Protein AF-A0A9E2FK64-F1 (afdb_monomer_lite)

Structure (mmCIF, N/CA/C/O backbone):
data_AF-A0A9E2FK64-F1
#
_entry.id   AF-A0A9E2FK64-F1
#
loop_
_atom_site.group_PDB
_atom_site.id
_atom_site.type_symbol
_atom_site.label_atom_id
_atom_site.label_alt_id
_atom_site.label_comp_id
_atom_site.label_asym_id
_atom_site.label_entity_id
_atom_site.label_seq_id
_atom_site.pdbx_PDB_ins_code
_atom_site.Cartn_x
_atom_site.Cartn_y
_atom_site.Cartn_z
_atom_site.occupancy
_atom_site.B_iso_or_equiv
_atom_site.auth_seq_id
_atom_site.auth_comp_id
_atom_site.auth_asym_id
_atom_site.auth_atom_id
_atom_site.pdbx_PDB_model_num
ATOM 1 N N . MET A 1 1 ? -8.984 -13.518 27.858 1.00 42.19 1 MET A N 1
ATOM 2 C CA . MET A 1 1 ? -8.495 -12.295 28.531 1.00 42.19 1 MET A CA 1
ATOM 3 C C . MET A 1 1 ? -9.080 -11.102 27.800 1.00 42.19 1 MET A C 1
ATOM 5 O O . MET A 1 1 ? -8.757 -10.905 26.637 1.00 42.19 1 MET A O 1
ATOM 9 N N . THR A 1 2 ? -9.990 -10.361 28.424 1.00 46.62 2 THR A N 1
ATOM 10 C CA . THR A 1 2 ? -10.513 -9.098 27.891 1.00 46.62 2 THR A CA 1
ATOM 11 C C . THR A 1 2 ? -9.374 -8.085 27.880 1.00 46.62 2 THR A C 1
ATOM 13 O O . THR A 1 2 ? -8.983 -7.561 28.919 1.00 46.62 2 THR A O 1
ATOM 16 N N . SER A 1 3 ? -8.778 -7.868 26.708 1.00 59.00 3 SER A N 1
ATOM 17 C CA . SER A 1 3 ? -7.801 -6.801 26.512 1.00 59.00 3 SER A CA 1
ATOM 18 C C . SER A 1 3 ? -8.506 -5.472 26.767 1.00 59.00 3 SER A C 1
ATOM 20 O O . SER A 1 3 ? -9.284 -5.022 25.930 1.00 59.00 3 SER A O 1
ATOM 22 N N . LEU A 1 4 ? -8.257 -4.859 27.926 1.00 73.25 4 LEU A N 1
ATOM 23 C CA . LEU A 1 4 ? -8.732 -3.512 28.224 1.00 73.25 4 LEU A CA 1
ATOM 24 C C . LEU A 1 4 ? -8.233 -2.575 27.117 1.00 73.25 4 LEU A C 1
ATOM 26 O O . LEU A 1 4 ? -7.028 -2.513 26.830 1.00 73.25 4 LEU A O 1
ATOM 30 N N . ALA A 1 5 ? -9.173 -1.899 26.457 1.00 80.88 5 ALA A N 1
ATOM 31 C CA . ALA A 1 5 ? -8.848 -0.875 25.481 1.00 80.88 5 ALA A CA 1
ATOM 32 C C . ALA A 1 5 ? -8.027 0.219 26.177 1.00 80.88 5 ALA A C 1
ATOM 34 O O . ALA A 1 5 ? -8.376 0.674 27.267 1.00 80.88 5 ALA A O 1
ATOM 35 N N . LEU A 1 6 ? -6.906 0.608 25.572 1.00 85.06 6 LEU A N 1
ATOM 36 C CA . LEU A 1 6 ? -6.054 1.671 26.093 1.00 85.06 6 LEU A CA 1
ATOM 37 C C . LEU A 1 6 ? -6.464 3.007 25.467 1.00 85.06 6 LEU A C 1
ATOM 39 O O . LEU A 1 6 ? -6.433 3.171 24.246 1.00 85.06 6 LEU A O 1
ATOM 43 N N . GLY A 1 7 ? -6.804 3.969 26.324 1.00 88.56 7 GLY A N 1
ATOM 44 C CA . GLY A 1 7 ? -7.160 5.335 25.938 1.00 88.56 7 GLY A CA 1
ATOM 45 C C . GLY A 1 7 ? -8.663 5.601 25.965 1.00 88.56 7 GLY A C 1
ATOM 46 O O . GLY A 1 7 ? -9.444 4.820 26.505 1.00 88.56 7 GLY A O 1
ATOM 47 N N . ARG A 1 8 ? -9.059 6.744 25.406 1.00 92.06 8 ARG A N 1
ATOM 48 C CA . ARG A 1 8 ? -10.462 7.149 25.247 1.00 92.06 8 ARG A CA 1
ATOM 49 C C . ARG A 1 8 ? -10.662 7.895 23.934 1.00 92.06 8 ARG A C 1
ATOM 51 O O . ARG A 1 8 ? -9.731 8.538 23.452 1.00 92.06 8 ARG A O 1
ATOM 58 N N . LEU A 1 9 ? -11.876 7.835 23.393 1.00 94.19 9 LEU A N 1
ATOM 59 C CA . LEU A 1 9 ? -12.301 8.689 22.285 1.00 94.19 9 LEU A CA 1
ATOM 60 C C . LEU A 1 9 ? -13.028 9.910 22.843 1.00 94.19 9 LEU A C 1
ATOM 62 O O . LEU A 1 9 ? -13.938 9.768 23.660 1.00 94.19 9 LEU A O 1
ATOM 66 N N . ILE A 1 10 ? -12.608 11.097 22.417 1.00 94.75 10 ILE A N 1
ATOM 67 C CA . ILE A 1 10 ? -13.241 12.370 22.763 1.00 94.75 10 ILE A CA 1
ATOM 68 C C . ILE A 1 10 ? -13.911 12.922 21.512 1.00 94.75 10 ILE A C 1
ATOM 70 O O . ILE A 1 10 ? -13.282 12.997 20.458 1.00 94.75 10 ILE A O 1
ATOM 74 N N . ASP A 1 11 ? -15.172 13.325 21.632 1.00 93.50 11 ASP A N 1
ATOM 75 C CA . ASP A 1 11 ? -15.865 14.035 20.560 1.00 93.50 11 ASP A CA 1
ATOM 76 C C . ASP A 1 11 ? -15.352 15.468 20.489 1.00 93.50 11 ASP A C 1
ATOM 78 O O . ASP A 1 11 ? -15.468 16.227 21.448 1.00 93.50 11 ASP A O 1
ATOM 82 N N . VAL A 1 12 ? -14.766 15.823 19.349 1.00 92.75 12 VAL A N 1
ATOM 83 C CA . VAL A 1 12 ? -14.211 17.159 19.106 1.00 92.75 12 VAL A CA 1
ATOM 84 C C . VAL A 1 12 ? -15.246 18.054 18.435 1.00 92.75 12 VAL A C 1
ATOM 86 O O . VAL A 1 12 ? -15.362 19.228 18.770 1.00 92.75 12 VAL A O 1
ATOM 89 N N . ALA A 1 13 ? -15.998 17.506 17.479 1.00 89.88 13 ALA A N 1
ATOM 90 C CA . ALA A 1 13 ? -17.034 18.228 16.751 1.00 89.88 13 ALA A CA 1
ATOM 91 C C . ALA A 1 13 ? -18.057 17.261 16.141 1.00 89.88 13 ALA A C 1
ATOM 93 O O . ALA A 1 13 ? -17.751 16.099 15.860 1.00 89.88 13 ALA A O 1
ATOM 94 N N . GLN A 1 14 ? -19.265 17.760 15.886 1.00 83.88 14 GLN A N 1
ATOM 95 C CA . GLN A 1 14 ? -20.295 17.071 15.112 1.00 83.88 14 GLN A CA 1
ATOM 96 C C . GLN A 1 14 ? -20.894 18.053 14.100 1.00 83.88 14 GLN A C 1
ATOM 98 O O . GLN A 1 14 ? -21.239 19.176 14.460 1.00 83.88 14 GLN A O 1
ATOM 103 N N . GLY A 1 15 ? -20.993 17.644 12.837 1.00 81.75 15 GLY A N 1
ATOM 104 C CA . GLY A 1 15 ? -21.522 18.472 11.750 1.00 81.75 15 GLY A CA 1
ATOM 105 C C . GLY A 1 15 ? -21.573 17.695 10.437 1.00 81.75 15 GLY A C 1
ATOM 106 O O . GLY A 1 15 ? -20.807 16.754 10.250 1.00 81.75 15 GLY A O 1
ATOM 107 N N . ASP A 1 16 ? -22.494 18.042 9.536 1.00 84.50 16 ASP A N 1
ATOM 108 C CA . ASP A 1 16 ? -22.621 17.423 8.203 1.00 84.50 16 ASP A CA 1
ATOM 109 C C . ASP A 1 16 ? -22.771 15.888 8.197 1.00 84.50 16 ASP A C 1
ATOM 111 O O . ASP A 1 16 ? -22.301 15.202 7.288 1.00 84.50 16 ASP A O 1
ATOM 115 N N . GLY A 1 17 ? -23.396 15.320 9.234 1.00 85.50 17 GLY A N 1
ATOM 116 C CA . GLY A 1 17 ? -23.516 13.864 9.381 1.00 85.50 17 GLY A CA 1
ATOM 117 C C . GLY A 1 17 ? -22.187 13.160 9.687 1.00 85.50 17 GLY A C 1
ATOM 118 O O . GLY A 1 17 ? -22.104 11.935 9.599 1.00 85.50 17 GLY A O 1
ATOM 119 N N . ARG A 1 18 ? -21.149 13.920 10.055 1.00 89.12 18 ARG A N 1
ATOM 120 C CA . ARG A 1 18 ? -19.840 13.424 10.475 1.00 89.12 18 ARG A CA 1
ATOM 121 C C . ARG A 1 18 ? -19.603 13.733 11.946 1.00 89.12 18 ARG A C 1
ATOM 123 O O . ARG A 1 18 ? -19.963 14.792 12.461 1.00 89.12 18 ARG A O 1
ATOM 130 N N . ARG A 1 19 ? -18.940 12.797 12.612 1.00 93.88 19 ARG A N 1
ATOM 131 C CA . ARG A 1 19 ? -18.469 12.925 13.988 1.00 93.88 19 ARG A CA 1
ATOM 132 C C . ARG A 1 19 ? -16.948 12.973 13.965 1.00 93.88 19 ARG A C 1
ATOM 134 O O . ARG A 1 19 ? -16.313 12.028 13.505 1.00 93.88 19 ARG A O 1
ATOM 141 N N . LEU A 1 20 ? -16.367 14.071 14.428 1.00 94.12 20 LEU A N 1
ATOM 142 C CA . LEU A 1 20 ? -14.925 14.196 14.596 1.00 94.12 20 LEU A CA 1
ATOM 143 C C . LEU A 1 20 ? -14.556 13.687 15.986 1.00 94.12 20 LEU A C 1
ATOM 145 O O . LEU A 1 20 ? -15.036 14.220 16.988 1.00 94.12 20 LEU A O 1
ATOM 149 N N . VAL A 1 21 ? -13.699 12.674 16.034 1.00 95.38 21 VAL A N 1
ATOM 150 C CA . VAL A 1 21 ? -13.214 12.085 17.279 1.00 95.38 21 VAL A CA 1
ATOM 151 C C . VAL A 1 21 ? -11.704 12.210 17.386 1.00 95.38 21 VAL A C 1
ATOM 153 O O . VAL A 1 21 ? -10.977 12.163 16.393 1.00 95.38 21 VAL A O 1
ATOM 156 N N . GLU A 1 22 ? -11.228 12.338 18.613 1.00 94.69 22 GLU A N 1
ATOM 157 C CA . GLU A 1 22 ? -9.815 12.346 18.953 1.00 94.69 22 GLU A CA 1
ATOM 158 C C . GLU A 1 22 ? -9.511 11.162 19.864 1.00 94.69 22 GLU A C 1
ATOM 160 O O . GLU A 1 22 ? -10.165 10.975 20.893 1.00 94.69 22 GLU A O 1
ATOM 165 N N . TRP A 1 23 ? -8.529 10.347 19.480 1.00 94.00 23 TRP A N 1
ATOM 166 C CA . TRP A 1 23 ? -8.019 9.305 20.361 1.00 94.00 23 TRP A CA 1
ATOM 167 C C . TRP A 1 23 ? -6.973 9.895 21.300 1.00 94.00 23 TRP A C 1
ATOM 169 O O . TRP A 1 23 ? -5.955 10.433 20.859 1.00 94.00 23 TRP A O 1
ATOM 179 N N . VAL A 1 24 ? -7.227 9.759 22.602 1.00 91.31 24 VAL A N 1
ATOM 180 C CA . VAL A 1 24 ? -6.330 10.223 23.659 1.00 91.31 24 VAL A CA 1
ATOM 181 C C . VAL A 1 24 ? -5.742 9.012 24.388 1.00 91.31 24 VAL A C 1
ATOM 183 O O . VAL A 1 24 ? -6.503 8.252 25.005 1.00 91.31 24 VAL A O 1
ATOM 186 N N . PRO A 1 25 ? -4.409 8.811 24.345 1.00 88.94 25 PRO A N 1
ATOM 187 C CA . PRO A 1 25 ? -3.751 7.739 25.075 1.00 88.94 25 PRO A CA 1
ATOM 188 C C . PRO A 1 25 ? -3.874 7.944 26.591 1.00 88.94 25 PRO A C 1
ATOM 190 O O . PRO A 1 25 ? -4.018 9.073 27.067 1.00 88.94 25 PRO A O 1
ATOM 193 N N . PRO A 1 26 ? -3.766 6.871 27.390 1.00 85.62 26 PRO A N 1
ATOM 194 C CA . PRO A 1 26 ? -3.648 7.012 28.834 1.00 85.62 26 PRO A CA 1
ATOM 195 C C . PRO A 1 26 ? -2.309 7.683 29.196 1.00 85.62 26 PRO A C 1
ATOM 197 O O . PRO A 1 26 ? -1.330 7.577 28.456 1.00 85.62 26 PRO A O 1
ATOM 200 N N . ALA A 1 27 ? -2.237 8.336 30.362 1.00 83.69 27 ALA A N 1
ATOM 201 C CA . ALA A 1 27 ? -1.052 9.087 30.803 1.00 83.69 27 ALA A CA 1
ATOM 202 C C . ALA A 1 27 ? 0.298 8.335 30.673 1.00 83.69 27 ALA A C 1
ATOM 204 O O . ALA A 1 27 ? 1.250 8.958 30.210 1.00 83.69 27 ALA A O 1
ATOM 205 N N . PRO A 1 28 ? 0.405 7.018 30.967 1.00 79.81 28 PRO A N 1
ATOM 206 C CA . PRO A 1 28 ? 1.660 6.270 30.816 1.00 79.81 28 PRO A CA 1
ATOM 207 C C . PRO A 1 28 ? 2.153 6.107 29.370 1.00 79.81 28 PRO A C 1
ATOM 209 O O . PRO A 1 28 ? 3.293 5.713 29.164 1.00 79.81 28 PRO A O 1
ATOM 212 N N . VAL A 1 29 ? 1.289 6.345 28.381 1.00 79.00 29 VAL A N 1
ATOM 213 C CA . VAL A 1 29 ? 1.582 6.228 26.941 1.00 79.00 29 VAL A CA 1
ATOM 214 C C . VAL A 1 29 ? 1.783 7.622 26.317 1.00 79.00 29 VAL A C 1
ATOM 216 O O . VAL A 1 29 ? 2.406 7.757 25.272 1.00 79.00 29 VAL A O 1
ATOM 219 N N . CYS A 1 30 ? 1.290 8.674 26.976 1.00 76.19 30 CYS A N 1
ATOM 220 C CA . CYS A 1 30 ? 1.211 10.046 26.469 1.00 76.19 30 CYS A CA 1
ATOM 221 C C . CYS A 1 30 ? 2.579 10.687 26.151 1.00 76.19 30 CYS A C 1
ATOM 223 O O . CYS A 1 30 ? 2.678 11.454 25.200 1.00 76.19 30 CYS A O 1
ATOM 225 N N . SER A 1 31 ? 3.640 10.352 26.899 1.00 74.12 31 SER A N 1
ATOM 226 C CA . SER A 1 31 ? 4.979 10.950 26.738 1.00 74.12 31 SER A CA 1
ATOM 227 C C . SER A 1 31 ? 5.654 10.661 25.398 1.00 74.12 31 SER A C 1
ATOM 229 O O . SER A 1 31 ? 6.562 11.391 25.009 1.00 74.12 31 SER A O 1
ATOM 231 N N . ASP A 1 32 ? 5.234 9.602 24.704 1.00 70.06 32 ASP A N 1
ATOM 232 C CA . ASP A 1 32 ? 5.930 9.068 23.531 1.00 70.06 32 ASP A CA 1
ATOM 233 C C . ASP A 1 32 ? 5.091 9.114 22.246 1.00 70.06 32 ASP A C 1
ATOM 235 O O . ASP A 1 32 ? 5.552 8.657 21.198 1.00 70.06 32 ASP A O 1
ATOM 239 N N . VAL A 1 33 ? 3.870 9.657 22.307 1.00 74.75 33 VAL A N 1
ATOM 240 C CA . VAL A 1 33 ? 2.965 9.739 21.155 1.00 74.75 33 VAL A CA 1
ATOM 241 C C . VAL A 1 33 ? 2.950 11.164 20.600 1.00 74.75 33 VAL A C 1
ATOM 243 O O . VAL A 1 33 ? 2.660 12.096 21.349 1.00 74.75 33 VAL A O 1
ATOM 246 N N . PRO A 1 34 ? 3.202 11.366 19.294 1.00 71.38 34 PRO A N 1
ATOM 247 C CA . PRO A 1 34 ? 2.911 12.639 18.650 1.00 71.38 34 PRO A CA 1
ATOM 248 C C . PRO A 1 34 ? 1.389 12.854 18.670 1.00 71.38 34 PRO A C 1
ATOM 250 O O . PRO A 1 34 ? 0.641 12.205 17.940 1.00 71.38 34 PRO A O 1
ATOM 253 N N . LEU A 1 35 ? 0.921 13.692 19.596 1.00 72.94 35 LEU A N 1
ATOM 254 C CA . LEU A 1 35 ? -0.497 13.971 19.816 1.00 72.94 35 LEU A CA 1
ATOM 255 C C . LEU A 1 35 ? -1.004 15.132 18.951 1.00 72.94 35 LEU A C 1
ATOM 257 O O . LEU A 1 35 ? -0.238 16.068 18.714 1.00 72.94 35 LEU A O 1
ATOM 261 N N . PRO A 1 36 ? -2.309 15.159 18.602 1.00 79.25 36 PRO A N 1
ATOM 262 C CA . PRO A 1 36 ? -3.321 14.101 18.761 1.00 79.25 36 PRO A CA 1
ATOM 263 C C . PRO A 1 36 ? -3.698 13.354 17.459 1.00 79.25 36 PRO A C 1
ATOM 265 O O . PRO A 1 36 ? -3.681 13.920 16.368 1.00 79.25 36 PRO A O 1
ATOM 268 N N . CYS A 1 37 ? -4.133 12.088 17.580 1.00 88.75 37 CYS A N 1
ATOM 269 C CA . CYS A 1 37 ? -4.692 11.305 16.464 1.00 88.75 37 CYS A CA 1
ATOM 270 C C . CYS A 1 37 ? -6.186 11.621 16.281 1.00 88.75 37 CYS A C 1
ATOM 272 O O . CYS A 1 37 ? -7.014 11.205 17.097 1.00 88.75 37 CYS A O 1
ATOM 274 N N . ARG A 1 38 ? -6.541 12.336 15.209 1.00 92.50 38 ARG A N 1
ATOM 275 C CA . ARG A 1 38 ? -7.927 12.732 14.906 1.00 92.50 38 ARG A CA 1
ATOM 276 C C . ARG A 1 38 ? -8.516 11.922 13.760 1.00 92.50 38 ARG A C 1
ATOM 278 O O . ARG A 1 38 ? -7.848 11.689 12.755 1.00 92.50 38 ARG A O 1
ATOM 285 N N . PHE A 1 39 ? -9.787 11.559 13.892 1.00 94.25 39 PHE A N 1
ATOM 286 C CA . PHE A 1 39 ? -10.520 10.748 12.925 1.00 94.25 39 PHE A CA 1
ATOM 287 C C . PHE A 1 39 ? -11.904 11.331 12.664 1.00 94.25 39 PHE A C 1
ATOM 289 O O . PHE A 1 39 ? -12.613 11.729 13.586 1.00 94.25 39 PHE A O 1
ATOM 296 N N . SER A 1 40 ? -12.314 11.334 11.403 1.00 93.88 40 SER A N 1
ATOM 297 C CA . SER A 1 40 ? -13.694 11.557 11.002 1.00 93.88 40 SER A CA 1
ATOM 298 C C . SER A 1 40 ? -14.419 10.215 10.930 1.00 93.88 40 SER A C 1
ATOM 300 O O . SER A 1 40 ? -13.958 9.291 10.263 1.00 93.88 40 SER A O 1
ATOM 302 N N . ILE A 1 41 ? -15.555 10.111 11.613 1.00 94.94 41 ILE A N 1
ATOM 303 C CA . ILE A 1 41 ? -16.500 9.007 11.473 1.00 94.94 41 ILE A CA 1
ATOM 304 C C . ILE A 1 41 ? -17.686 9.534 10.665 1.00 94.94 41 ILE A C 1
ATOM 306 O O . ILE A 1 41 ? -18.477 10.338 11.165 1.00 94.94 41 ILE A O 1
ATOM 310 N N . GLY A 1 42 ? -17.777 9.114 9.406 1.00 92.75 42 GLY A N 1
ATOM 311 C CA . GLY A 1 42 ? -18.879 9.435 8.496 1.00 92.75 42 GLY A CA 1
ATOM 312 C C . GLY A 1 42 ? -19.711 8.199 8.167 1.00 92.75 42 GLY A C 1
ATOM 313 O O . GLY A 1 42 ? -19.423 7.115 8.668 1.00 92.75 42 GLY A O 1
ATOM 314 N N . LYS A 1 43 ? -20.722 8.353 7.310 1.00 92.50 43 LYS A N 1
ATOM 315 C CA . LYS A 1 43 ? -21.478 7.247 6.708 1.00 92.50 43 LYS A CA 1
ATOM 316 C C . LYS A 1 43 ? -21.378 7.313 5.191 1.00 92.50 43 LYS A C 1
ATOM 318 O O . LYS A 1 43 ? -21.437 8.403 4.636 1.00 92.50 43 LYS A O 1
ATOM 323 N N . THR A 1 44 ? -21.248 6.161 4.554 1.00 88.12 44 THR A N 1
ATOM 324 C CA . THR A 1 44 ? -21.401 5.998 3.100 1.00 88.12 44 THR A CA 1
ATOM 325 C C . THR A 1 44 ? -22.861 6.129 2.665 1.00 88.12 44 THR A C 1
ATOM 327 O O . THR A 1 44 ? -23.764 6.193 3.499 1.00 88.12 44 THR A O 1
ATOM 330 N N . GLU A 1 45 ? -23.082 6.112 1.349 1.00 86.56 45 GLU A N 1
ATOM 331 C CA . GLU A 1 45 ? -24.386 6.155 0.680 1.00 86.56 45 GLU A CA 1
ATOM 332 C C . GLU A 1 45 ? -25.312 5.028 1.147 1.00 86.56 45 GLU A C 1
ATOM 334 O O . GLU A 1 45 ? -26.507 5.245 1.320 1.00 86.56 45 GLU A O 1
ATOM 339 N N . ASP A 1 46 ? -24.756 3.848 1.427 1.00 88.06 46 ASP A N 1
ATOM 340 C CA . ASP A 1 46 ? -25.501 2.702 1.960 1.00 88.06 46 ASP A CA 1
ATOM 341 C C . ASP A 1 46 ? -25.657 2.726 3.495 1.00 88.06 46 ASP A C 1
ATOM 343 O O . ASP A 1 46 ? -26.206 1.804 4.097 1.00 88.06 46 ASP A O 1
ATOM 347 N N . GLY A 1 47 ? -25.200 3.797 4.147 1.00 92.56 47 GLY A N 1
ATOM 348 C CA . GLY A 1 47 ? -25.349 4.023 5.579 1.00 92.56 47 GLY A CA 1
ATOM 349 C C . GLY A 1 47 ? -24.273 3.382 6.458 1.00 92.56 47 GLY A C 1
ATOM 350 O O . GLY A 1 47 ? -24.291 3.636 7.669 1.00 92.56 47 GLY A O 1
ATOM 351 N N . ARG A 1 48 ? -23.320 2.617 5.900 1.00 93.38 48 ARG A N 1
ATOM 352 C CA . ARG A 1 48 ? -22.193 2.045 6.661 1.00 93.38 48 ARG A CA 1
ATOM 353 C C . ARG A 1 48 ? -21.261 3.141 7.156 1.00 93.38 48 ARG A C 1
ATOM 355 O O . ARG A 1 48 ? -20.837 3.998 6.374 1.00 93.38 48 ARG A O 1
ATOM 362 N N . ARG A 1 49 ? -20.893 3.105 8.438 1.00 94.06 49 ARG A N 1
ATOM 363 C CA . ARG A 1 49 ? -19.878 4.000 8.995 1.00 94.06 49 ARG A CA 1
ATOM 364 C C . ARG A 1 49 ? -18.495 3.706 8.431 1.00 94.06 49 ARG A C 1
ATOM 366 O O . ARG A 1 49 ? -18.073 2.555 8.374 1.00 94.06 49 ARG A O 1
ATOM 373 N N . ILE A 1 50 ? -17.770 4.771 8.109 1.00 93.50 50 ILE A N 1
ATOM 374 C CA . ILE A 1 50 ? -16.349 4.727 7.765 1.00 93.50 50 ILE A CA 1
ATOM 375 C C . ILE A 1 50 ? -15.590 5.608 8.745 1.00 93.50 50 ILE A C 1
ATOM 377 O O . ILE A 1 50 ? -16.011 6.722 9.058 1.00 93.50 50 ILE A O 1
ATOM 381 N N . VAL A 1 51 ? -14.459 5.088 9.212 1.00 94.25 51 VAL A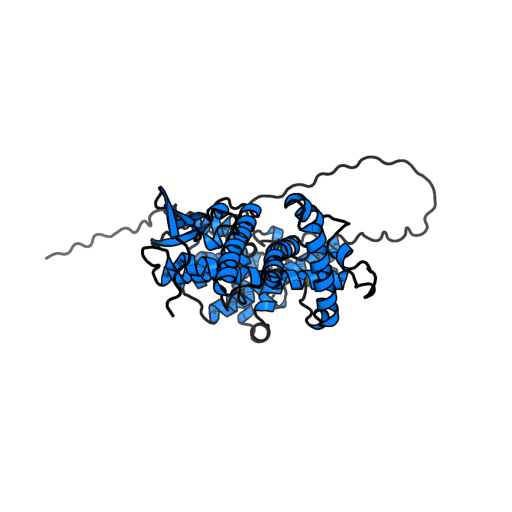 N 1
ATOM 382 C CA . VAL A 1 51 ? -13.474 5.823 9.999 1.00 94.25 51 VAL A CA 1
ATOM 383 C C . VAL A 1 51 ? -12.359 6.241 9.053 1.00 94.25 51 VAL A C 1
ATOM 385 O O . VAL A 1 51 ? -11.784 5.392 8.381 1.00 94.25 51 VAL A O 1
ATOM 388 N N . VAL A 1 52 ? -12.067 7.537 8.995 1.00 92.06 52 VAL A N 1
ATOM 389 C CA . VAL A 1 52 ? -11.000 8.099 8.161 1.00 92.06 52 VAL A CA 1
ATOM 390 C C . VAL A 1 52 ? -10.137 9.011 9.030 1.00 92.06 52 VAL A C 1
ATOM 392 O O . VAL A 1 52 ? -10.691 9.837 9.758 1.00 92.06 52 VAL A O 1
ATOM 395 N N . PRO A 1 53 ? -8.800 8.922 8.999 1.00 90.88 53 PRO A N 1
ATOM 396 C CA . PRO A 1 53 ? -7.958 9.871 9.717 1.00 90.88 53 PRO A CA 1
ATOM 397 C C . PRO A 1 53 ? -8.124 11.278 9.133 1.00 90.88 53 PRO A C 1
ATOM 399 O O . PRO A 1 53 ? -8.257 11.432 7.924 1.00 90.88 53 PRO A O 1
ATOM 402 N N . LEU A 1 54 ? -8.112 12.323 9.961 1.00 86.50 54 LEU A N 1
ATOM 403 C CA . LEU A 1 54 ? -8.415 13.678 9.481 1.00 86.50 54 LEU A CA 1
ATOM 404 C C . LEU A 1 54 ? -7.399 14.181 8.444 1.00 86.50 54 LEU A C 1
ATOM 406 O O . LEU A 1 54 ? -7.797 14.787 7.456 1.00 86.50 54 LEU A O 1
ATOM 410 N N . SER A 1 55 ? -6.115 13.861 8.620 1.00 80.44 55 SER A N 1
ATOM 411 C CA . SER A 1 55 ? -5.057 14.205 7.659 1.00 80.44 55 SER A CA 1
ATOM 412 C C . SER A 1 55 ? -5.200 13.504 6.304 1.00 80.44 55 SER A C 1
ATOM 414 O O . SER A 1 55 ? -4.492 13.831 5.364 1.00 80.44 55 SER A O 1
ATOM 416 N N . TRP A 1 56 ? -6.121 12.549 6.174 1.00 77.19 56 TRP A N 1
ATOM 417 C CA . TRP A 1 56 ? -6.433 11.914 4.897 1.00 77.19 56 TRP A CA 1
ATOM 418 C C . TRP A 1 56 ? -7.324 12.774 4.004 1.00 77.19 56 TRP A C 1
ATOM 420 O O . TRP A 1 56 ? -7.289 12.640 2.785 1.00 77.19 56 TRP A O 1
ATOM 430 N N . VAL A 1 57 ? -8.149 13.640 4.601 1.00 69.38 57 VAL A N 1
ATOM 431 C CA . VAL A 1 57 ? -9.159 14.428 3.872 1.00 69.38 57 VAL A CA 1
ATOM 432 C C . VAL A 1 57 ? -8.504 15.318 2.814 1.00 69.38 57 VAL A C 1
ATOM 434 O O . VAL A 1 57 ? -9.117 15.623 1.798 1.00 69.38 57 VAL A O 1
ATOM 437 N N . GLU A 1 58 ? -7.257 15.717 3.050 1.00 69.44 58 GLU A N 1
ATOM 438 C CA . GLU A 1 58 ? -6.537 16.695 2.241 1.00 69.44 58 GLU A CA 1
ATOM 439 C C . GLU A 1 58 ? -5.953 16.106 0.947 1.00 69.44 58 GLU A C 1
ATOM 441 O O . GLU A 1 58 ? -5.450 16.870 0.134 1.00 69.44 58 GLU A O 1
ATOM 446 N N . ASN A 1 59 ? -6.038 14.783 0.719 1.00 70.00 59 ASN A N 1
ATOM 447 C CA . ASN A 1 59 ? -5.469 14.086 -0.454 1.00 70.00 59 ASN A CA 1
ATOM 448 C C . ASN A 1 59 ? -3.986 14.388 -0.743 1.00 70.00 59 ASN A C 1
ATOM 450 O O . ASN A 1 59 ? -3.451 14.018 -1.785 1.00 70.00 59 ASN A O 1
ATOM 454 N N . ASP A 1 60 ? -3.304 14.998 0.215 1.00 84.06 60 ASP A N 1
ATOM 455 C CA . ASP A 1 60 ? -1.888 15.280 0.164 1.00 84.06 60 ASP A CA 1
ATOM 456 C C . ASP A 1 60 ? -1.115 14.019 0.569 1.00 84.06 60 ASP A C 1
ATOM 458 O O . ASP A 1 60 ? -1.301 13.457 1.654 1.00 84.06 60 ASP A O 1
ATOM 462 N N . VAL A 1 61 ? -0.236 13.564 -0.324 1.00 83.94 61 VAL A N 1
ATOM 463 C CA . VAL A 1 61 ? 0.650 12.417 -0.101 1.00 83.94 61 VAL A CA 1
ATOM 464 C C . VAL A 1 61 ? 1.469 12.607 1.179 1.00 83.94 61 VAL A C 1
ATOM 466 O O . VAL A 1 61 ? 1.608 11.663 1.961 1.00 83.94 61 VAL A O 1
ATOM 469 N N . GLU A 1 62 ? 1.943 13.824 1.454 1.00 85.69 62 GLU A N 1
ATOM 470 C CA . GLU A 1 62 ? 2.695 14.132 2.673 1.00 85.69 62 GLU A CA 1
ATOM 471 C C . GLU A 1 62 ? 1.812 14.028 3.924 1.00 85.69 62 GLU A C 1
ATOM 473 O O . GLU A 1 62 ? 2.224 13.442 4.933 1.00 85.69 62 GLU A O 1
ATOM 478 N N . ALA A 1 63 ? 0.560 14.486 3.850 1.00 86.62 63 ALA A N 1
ATOM 479 C CA . ALA A 1 63 ? -0.409 14.350 4.936 1.00 86.62 63 ALA A CA 1
ATOM 480 C C . ALA A 1 63 ? -0.779 12.879 5.215 1.00 86.62 63 ALA A C 1
ATOM 482 O O . ALA A 1 63 ? -0.919 12.480 6.380 1.00 86.62 63 ALA A O 1
ATOM 483 N N . ILE A 1 64 ? -0.860 12.039 4.177 1.00 87.44 64 ILE A N 1
ATOM 484 C CA . ILE A 1 64 ? -1.071 10.587 4.306 1.00 87.44 64 ILE A CA 1
ATOM 485 C C . ILE A 1 64 ? 0.137 9.920 4.974 1.00 87.44 64 ILE A C 1
ATOM 487 O O . ILE A 1 64 ? -0.026 9.105 5.883 1.00 87.44 64 ILE A O 1
ATOM 491 N N . ILE A 1 65 ? 1.362 10.276 4.594 1.00 89.62 65 ILE A N 1
ATOM 492 C CA . ILE A 1 65 ? 2.575 9.722 5.218 1.00 89.62 65 ILE A CA 1
ATOM 493 C C . ILE A 1 65 ? 2.670 10.147 6.678 1.00 89.62 65 ILE A C 1
ATOM 495 O O . ILE A 1 65 ? 2.969 9.327 7.552 1.00 89.62 65 ILE A O 1
ATOM 499 N N . LEU A 1 66 ? 2.391 11.419 6.964 1.00 88.69 66 LEU A N 1
ATOM 500 C CA . LEU A 1 66 ? 2.321 11.927 8.326 1.00 88.69 66 LEU A CA 1
ATOM 501 C C . LEU A 1 66 ? 1.239 11.200 9.131 1.00 88.69 66 LEU A C 1
ATOM 503 O O . LEU A 1 66 ? 1.460 10.883 10.303 1.00 88.69 66 LEU A O 1
ATOM 507 N N . CYS A 1 67 ? 0.111 10.869 8.498 1.00 91.19 67 CYS A N 1
ATOM 508 C CA . CYS A 1 67 ? -0.928 10.038 9.089 1.00 91.19 67 CYS A CA 1
ATOM 509 C C . CYS A 1 67 ? -0.382 8.664 9.482 1.00 91.19 67 CYS A C 1
ATOM 511 O O . CYS A 1 67 ? -0.438 8.286 10.649 1.00 91.19 67 CYS A O 1
ATOM 513 N N . ILE A 1 68 ? 0.200 7.940 8.523 1.00 93.75 68 ILE A N 1
ATOM 514 C CA . ILE A 1 68 ? 0.758 6.597 8.714 1.00 93.75 68 ILE A CA 1
ATOM 515 C C . ILE A 1 68 ? 1.786 6.601 9.851 1.00 93.75 68 ILE A C 1
ATOM 517 O O . ILE A 1 68 ? 1.721 5.754 10.743 1.00 93.75 68 ILE A O 1
ATOM 521 N N . LYS A 1 69 ? 2.693 7.586 9.870 1.00 92.25 69 LYS A N 1
ATOM 522 C CA . LYS A 1 69 ? 3.686 7.773 10.940 1.00 92.25 69 LYS A CA 1
ATOM 523 C C . LYS A 1 69 ? 3.023 8.009 12.296 1.00 92.25 69 LYS A C 1
ATOM 525 O O . LYS A 1 69 ? 3.410 7.383 13.279 1.00 92.25 69 LYS A O 1
ATOM 530 N N . THR A 1 70 ? 2.026 8.887 12.350 1.00 91.69 70 THR A N 1
ATOM 531 C CA . THR A 1 70 ? 1.287 9.215 13.577 1.00 91.69 70 THR A CA 1
ATOM 532 C C . THR A 1 70 ? 0.564 7.986 14.134 1.00 91.69 70 THR A C 1
ATOM 534 O O . THR A 1 70 ? 0.744 7.648 15.305 1.00 91.69 70 THR A O 1
ATOM 537 N N . LEU A 1 71 ? -0.167 7.255 13.283 1.00 94.62 71 LEU A N 1
ATOM 538 C CA . LEU A 1 71 ? -0.840 6.005 13.650 1.00 94.62 71 LEU A CA 1
ATOM 539 C C . LEU A 1 71 ? 0.165 4.954 14.132 1.00 94.62 71 LEU A C 1
ATOM 541 O O . LEU A 1 71 ? -0.054 4.303 15.155 1.00 94.62 71 LEU A O 1
ATOM 545 N N . TYR A 1 72 ? 1.292 4.822 13.430 1.00 95.38 72 TYR A N 1
ATOM 546 C CA . TYR A 1 72 ? 2.360 3.912 13.811 1.00 95.38 72 TYR A CA 1
ATOM 547 C C . TYR A 1 72 ? 2.953 4.243 15.181 1.00 95.38 72 TYR A C 1
ATOM 549 O O . TYR A 1 72 ? 3.050 3.348 16.014 1.00 95.38 72 TYR A O 1
ATOM 557 N N . PHE A 1 73 ? 3.351 5.492 15.444 1.00 93.06 73 PHE A N 1
ATOM 558 C CA . PHE A 1 73 ? 3.986 5.855 16.716 1.00 93.06 73 PHE A CA 1
ATOM 559 C C . PHE A 1 73 ? 3.026 5.715 17.901 1.00 93.06 73 PHE A C 1
ATOM 561 O O . PHE A 1 73 ? 3.423 5.203 18.949 1.00 93.06 73 PHE A O 1
ATOM 568 N N . ALA A 1 74 ? 1.756 6.087 17.725 1.00 92.81 74 ALA A N 1
ATOM 569 C CA . ALA A 1 74 ? 0.707 5.828 18.708 1.00 92.81 74 ALA A CA 1
ATOM 570 C C . ALA A 1 74 ? 0.541 4.323 18.988 1.00 92.81 74 ALA A C 1
ATOM 572 O O . ALA A 1 74 ? 0.495 3.891 20.142 1.00 92.81 74 ALA A O 1
ATOM 573 N N . GLY A 1 75 ? 0.534 3.510 17.933 1.00 94.75 75 GLY A N 1
ATOM 574 C CA . GLY A 1 75 ? 0.512 2.056 18.016 1.00 94.75 75 GLY A CA 1
ATOM 575 C C . GLY A 1 75 ? 1.739 1.437 18.681 1.00 94.75 75 GLY A C 1
ATOM 576 O O . GLY A 1 75 ? 1.614 0.553 19.525 1.00 94.75 75 GLY A O 1
ATOM 577 N N . LEU A 1 76 ? 2.932 1.936 18.359 1.00 94.06 76 LEU A N 1
ATOM 578 C CA . LEU A 1 76 ? 4.194 1.518 18.959 1.00 94.06 76 LEU A CA 1
ATOM 579 C C . LEU A 1 76 ? 4.209 1.802 20.461 1.00 94.06 76 LEU A C 1
ATOM 581 O O . LEU A 1 76 ? 4.669 0.960 21.225 1.00 94.06 76 LEU A O 1
ATOM 585 N N . ALA A 1 77 ? 3.680 2.943 20.902 1.00 92.19 77 ALA A N 1
ATOM 586 C CA . ALA A 1 77 ? 3.588 3.259 22.323 1.00 92.19 77 ALA A CA 1
ATOM 587 C C . ALA A 1 77 ? 2.650 2.281 23.065 1.00 92.19 77 ALA A C 1
ATOM 589 O O . ALA A 1 77 ? 2.963 1.836 24.172 1.00 92.19 77 ALA A O 1
ATOM 590 N N . ILE A 1 78 ? 1.552 1.857 22.424 1.00 92.31 78 ILE A N 1
ATOM 591 C CA . ILE A 1 78 ? 0.677 0.785 22.927 1.00 92.31 78 ILE A CA 1
ATOM 592 C C . ILE A 1 78 ? 1.434 -0.549 23.020 1.00 92.31 78 ILE A C 1
ATOM 594 O O . ILE A 1 78 ? 1.380 -1.197 24.069 1.00 92.31 78 ILE A O 1
ATOM 598 N N . CYS A 1 79 ? 2.142 -0.959 21.960 1.00 93.12 79 CYS A N 1
ATOM 599 C CA . CYS A 1 79 ? 2.935 -2.195 21.951 1.00 93.12 79 CYS A CA 1
ATOM 600 C C . CYS A 1 79 ? 4.008 -2.172 23.042 1.00 93.12 79 CYS A C 1
ATOM 602 O O . CYS A 1 79 ? 4.086 -3.089 23.851 1.00 93.12 79 CYS A O 1
ATOM 604 N N . ALA A 1 80 ? 4.786 -1.091 23.118 1.00 92.31 80 ALA A N 1
ATOM 605 C CA . ALA A 1 80 ? 5.867 -0.934 24.080 1.00 92.31 80 ALA A CA 1
ATOM 606 C C . ALA A 1 80 ? 5.369 -1.036 25.525 1.00 92.31 80 ALA A C 1
ATOM 608 O O . ALA A 1 80 ? 6.021 -1.674 26.353 1.00 92.31 80 ALA A O 1
ATOM 609 N N . HIS A 1 81 ? 4.196 -0.464 25.817 1.00 90.81 81 HIS A N 1
ATOM 610 C CA . HIS A 1 81 ? 3.566 -0.568 27.128 1.00 90.81 81 HIS A CA 1
ATOM 611 C C . HIS A 1 81 ? 3.074 -1.992 27.433 1.00 90.81 81 HIS A C 1
ATOM 613 O O . HIS A 1 81 ? 3.349 -2.520 28.510 1.00 90.81 81 HIS A O 1
ATOM 619 N N . ARG A 1 82 ? 2.365 -2.630 26.490 1.00 91.12 82 ARG A N 1
ATOM 620 C CA . ARG A 1 82 ? 1.787 -3.975 26.672 1.00 91.12 82 ARG A CA 1
ATOM 621 C C . ARG A 1 82 ? 2.848 -5.068 26.762 1.00 91.12 82 ARG A C 1
ATOM 623 O O . ARG A 1 82 ? 2.767 -5.930 27.632 1.00 91.12 82 ARG A O 1
ATOM 630 N N . GLU A 1 83 ? 3.839 -5.014 25.883 1.00 93.31 83 GLU A N 1
ATOM 631 C CA . GLU A 1 83 ? 4.874 -6.041 25.723 1.00 93.31 83 GLU A CA 1
ATOM 632 C C . GLU A 1 83 ? 6.154 -5.724 26.506 1.00 93.31 83 GLU A C 1
ATOM 634 O O . GLU A 1 83 ? 7.087 -6.523 26.514 1.00 93.31 83 GLU A O 1
ATOM 639 N N . ARG A 1 84 ? 6.199 -4.578 27.203 1.00 92.75 84 ARG A N 1
ATOM 640 C CA . ARG A 1 84 ? 7.345 -4.123 28.008 1.00 92.75 84 ARG A CA 1
ATOM 641 C C . ARG A 1 84 ? 8.643 -4.100 27.198 1.00 92.75 84 ARG A C 1
ATOM 643 O O . ARG A 1 84 ? 9.651 -4.685 27.598 1.00 92.75 84 ARG A O 1
ATOM 650 N N . PHE A 1 85 ? 8.613 -3.422 26.052 1.00 93.31 85 PHE A N 1
ATOM 651 C CA . PHE A 1 85 ? 9.782 -3.312 25.179 1.00 93.31 85 PHE A CA 1
ATOM 652 C C . PHE A 1 85 ? 11.000 -2.787 25.938 1.00 93.31 85 PHE A C 1
ATOM 654 O O . PHE A 1 85 ? 10.932 -1.795 26.664 1.00 93.31 85 PHE A O 1
ATOM 661 N N . SER A 1 86 ? 12.147 -3.432 25.720 1.00 93.12 86 SER A N 1
ATOM 662 C CA . SER A 1 86 ? 13.421 -2.876 26.166 1.00 93.12 86 SER A CA 1
ATOM 663 C C . SER A 1 86 ? 13.727 -1.585 25.392 1.00 93.12 86 SER A C 1
ATOM 665 O O . SER A 1 86 ? 13.309 -1.461 24.235 1.00 93.12 86 SER A O 1
ATOM 667 N N . PRO A 1 87 ? 14.517 -0.648 25.954 1.00 89.25 87 PRO A N 1
ATOM 668 C CA . PRO A 1 87 ? 14.920 0.564 25.236 1.00 89.25 87 PRO A CA 1
ATOM 669 C C . PRO A 1 87 ? 15.554 0.272 23.869 1.00 89.25 87 PRO A C 1
ATOM 671 O O . PRO A 1 87 ? 15.269 0.954 22.893 1.00 89.25 87 PRO A O 1
ATOM 674 N N . ALA A 1 88 ? 16.346 -0.801 23.772 1.00 86.00 88 ALA A N 1
ATOM 675 C CA . ALA A 1 88 ? 16.958 -1.227 22.515 1.00 86.00 88 ALA A CA 1
ATOM 676 C C . ALA A 1 88 ? 15.926 -1.685 21.469 1.00 86.00 88 ALA A C 1
ATOM 678 O O . ALA A 1 88 ? 16.077 -1.374 20.290 1.00 86.00 88 ALA A O 1
ATOM 679 N N . THR A 1 89 ? 14.879 -2.401 21.890 1.00 89.19 89 THR A N 1
ATOM 680 C CA . THR A 1 89 ? 13.787 -2.826 20.996 1.00 89.19 89 THR A CA 1
ATOM 681 C C . THR A 1 89 ? 12.995 -1.613 20.525 1.00 89.19 89 THR A C 1
ATOM 683 O O . THR A 1 89 ? 12.759 -1.451 19.331 1.00 89.19 89 THR A O 1
ATOM 686 N N . LEU A 1 90 ? 12.651 -0.711 21.447 1.00 88.56 90 LEU A N 1
ATOM 687 C CA . LEU A 1 90 ? 11.934 0.517 21.123 1.00 88.56 90 LEU A CA 1
ATOM 688 C C . LEU A 1 90 ? 12.715 1.387 20.128 1.00 88.56 90 LEU A C 1
ATOM 690 O O . LEU A 1 90 ? 12.137 1.871 19.159 1.00 88.56 90 LEU A O 1
ATOM 694 N N . ASP A 1 91 ? 14.027 1.534 20.316 1.00 83.75 91 ASP A N 1
ATOM 695 C CA . ASP A 1 91 ? 14.893 2.274 19.394 1.00 83.75 91 ASP A CA 1
ATOM 696 C C . ASP A 1 91 ? 14.932 1.641 17.994 1.00 83.75 91 ASP A C 1
ATOM 698 O O . ASP A 1 91 ? 14.912 2.361 16.996 1.00 83.75 91 ASP A O 1
ATOM 702 N N . GLN A 1 92 ? 14.948 0.307 17.891 1.00 84.44 92 GLN A N 1
ATOM 703 C CA . GLN A 1 92 ? 14.880 -0.386 16.597 1.00 84.44 92 GLN A CA 1
ATOM 704 C C . GLN A 1 92 ? 13.550 -0.130 15.885 1.00 84.44 92 GLN A C 1
ATOM 706 O O . GLN A 1 92 ? 13.540 0.161 14.692 1.00 84.44 92 GLN A O 1
ATOM 711 N N . TRP A 1 93 ? 12.432 -0.195 16.608 1.00 90.56 93 TRP A N 1
ATOM 712 C CA . TRP A 1 93 ? 11.107 0.044 16.037 1.00 90.56 93 TRP A CA 1
ATOM 713 C C . TRP A 1 93 ? 10.913 1.507 15.652 1.00 90.56 93 TRP A C 1
ATOM 715 O O . TRP A 1 93 ? 10.375 1.796 14.583 1.00 90.56 93 TRP A O 1
ATOM 725 N N . ARG A 1 94 ? 11.402 2.451 16.463 1.00 88.56 94 ARG A N 1
ATOM 726 C CA . ARG A 1 94 ? 11.313 3.885 16.155 1.00 88.56 94 ARG A CA 1
ATOM 727 C C . ARG A 1 94 ? 11.880 4.207 14.782 1.00 88.56 94 ARG A C 1
ATOM 729 O O . ARG A 1 94 ? 11.350 5.094 14.139 1.00 88.56 94 ARG A O 1
ATOM 736 N N . VAL A 1 95 ? 12.881 3.452 14.322 1.00 86.06 95 VAL A N 1
ATOM 737 C CA . VAL A 1 95 ? 13.561 3.659 13.039 1.00 86.06 95 VAL A CA 1
ATOM 738 C C . VAL A 1 95 ? 12.699 3.364 11.807 1.00 86.06 95 VAL A C 1
ATOM 740 O O . VAL A 1 95 ? 12.923 3.936 10.737 1.00 86.06 95 VAL A O 1
ATOM 743 N N . MET A 1 96 ? 11.726 2.466 11.942 1.00 91.50 96 MET A N 1
ATOM 744 C CA . MET A 1 96 ? 11.013 1.872 10.811 1.00 91.50 96 MET A CA 1
ATOM 745 C C . MET A 1 96 ? 10.288 2.882 9.909 1.00 91.50 96 MET A C 1
ATOM 747 O O . MET A 1 96 ? 10.408 2.741 8.695 1.00 91.50 96 MET A O 1
ATOM 751 N N . PRO A 1 97 ? 9.624 3.940 10.412 1.00 91.69 97 PRO A N 1
ATOM 752 C CA . PRO A 1 97 ? 8.948 4.904 9.546 1.00 91.69 97 PRO A CA 1
ATOM 753 C C . PRO A 1 97 ? 9.888 5.657 8.609 1.00 91.69 97 PRO A C 1
ATOM 755 O O . PRO A 1 97 ? 9.503 5.968 7.487 1.00 91.69 97 PRO A O 1
ATOM 758 N N . TRP A 1 98 ? 11.130 5.904 9.029 1.00 87.75 98 TRP A N 1
ATOM 759 C CA . TRP 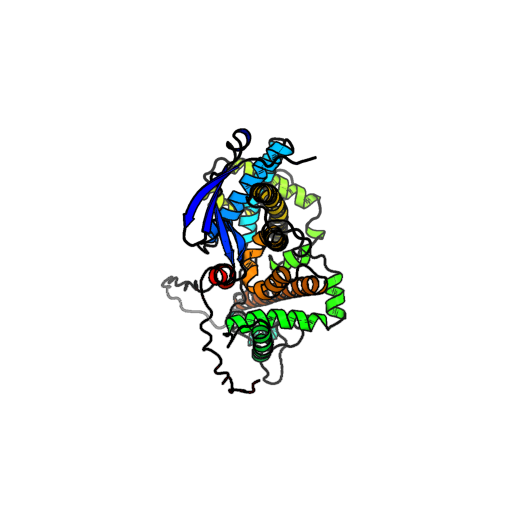A 1 98 ? 12.117 6.543 8.161 1.00 87.75 98 TRP A CA 1
ATOM 760 C C . TRP A 1 98 ? 12.650 5.579 7.101 1.00 87.75 98 TRP A C 1
ATOM 762 O O . TRP A 1 98 ? 12.908 5.992 5.977 1.00 87.75 98 TRP A O 1
ATOM 772 N N . LEU A 1 99 ? 12.792 4.287 7.417 1.00 89.56 99 LEU A N 1
ATOM 773 C CA . LEU A 1 99 ? 13.144 3.281 6.406 1.00 89.56 99 LEU A CA 1
ATOM 774 C C . LEU A 1 99 ? 12.021 3.073 5.395 1.00 89.56 99 LEU A C 1
ATOM 776 O O . LEU A 1 99 ? 12.299 2.971 4.203 1.00 89.56 99 LEU A O 1
ATOM 780 N N . PHE A 1 100 ? 10.776 3.048 5.869 1.00 92.06 100 PHE A N 1
ATOM 781 C CA . PHE A 1 100 ? 9.584 3.036 5.028 1.00 92.06 100 PHE A CA 1
ATOM 782 C C . PHE A 1 100 ? 9.593 4.224 4.060 1.00 92.06 100 PHE A C 1
ATOM 784 O O . PHE A 1 100 ? 9.505 4.035 2.851 1.00 92.06 100 PHE A O 1
ATOM 791 N N . GLU A 1 101 ? 9.783 5.437 4.575 1.00 89.81 101 GLU A N 1
ATOM 792 C CA . GLU A 1 101 ? 9.796 6.653 3.766 1.00 89.81 101 GLU A CA 1
ATOM 793 C C . GLU A 1 101 ? 10.969 6.701 2.785 1.00 89.81 101 GLU A C 1
ATOM 795 O O . GLU A 1 101 ? 10.773 7.013 1.614 1.00 89.81 101 GLU A O 1
ATOM 800 N N . TRP A 1 102 ? 12.176 6.325 3.219 1.00 89.50 102 TRP A N 1
ATOM 801 C CA . TRP A 1 102 ? 13.327 6.220 2.322 1.00 89.50 102 TRP A CA 1
ATOM 802 C C . TRP A 1 102 ? 13.054 5.243 1.177 1.00 89.50 102 TRP A C 1
ATOM 804 O O . TRP A 1 102 ? 13.369 5.536 0.025 1.00 89.50 102 TRP A O 1
ATOM 814 N N . ALA A 1 103 ? 12.468 4.084 1.486 1.00 89.50 103 ALA A N 1
ATOM 815 C CA . ALA A 1 103 ? 12.179 3.068 0.489 1.00 89.50 103 ALA A CA 1
ATOM 816 C C . ALA A 1 103 ? 11.105 3.541 -0.488 1.00 89.50 103 ALA A C 1
ATOM 818 O O . ALA A 1 103 ? 11.295 3.374 -1.687 1.00 89.50 103 ALA A O 1
ATOM 819 N N . ARG A 1 104 ? 10.053 4.203 0.003 1.00 89.38 104 ARG A N 1
ATOM 820 C CA . ARG A 1 104 ? 8.982 4.818 -0.795 1.00 89.38 104 ARG A CA 1
ATOM 821 C C . ARG A 1 104 ? 9.491 5.917 -1.729 1.00 89.38 104 ARG A C 1
ATOM 823 O O . ARG A 1 104 ? 9.071 6.009 -2.873 1.00 89.38 104 ARG A O 1
ATOM 830 N N . CYS A 1 105 ? 10.449 6.715 -1.273 1.00 87.75 105 CYS A N 1
ATOM 831 C CA . CYS A 1 105 ? 11.059 7.760 -2.089 1.00 87.75 105 CYS A CA 1
ATOM 832 C C . CYS A 1 105 ? 12.262 7.256 -2.912 1.00 87.75 105 CYS A C 1
ATOM 834 O O . CYS A 1 105 ? 12.950 8.045 -3.567 1.00 87.75 105 CYS A O 1
ATOM 836 N N . SER A 1 106 ? 12.567 5.955 -2.867 1.00 87.19 106 SER A N 1
ATOM 837 C CA . SER A 1 106 ? 13.645 5.386 -3.670 1.00 87.19 106 SER A CA 1
ATOM 838 C C . SER A 1 106 ? 13.237 5.323 -5.147 1.00 87.19 106 SER A C 1
ATOM 840 O O . SER A 1 106 ? 12.075 5.061 -5.457 1.00 87.19 106 SER A O 1
ATOM 842 N N . PRO A 1 107 ? 14.180 5.458 -6.097 1.00 86.31 107 PRO A N 1
ATOM 843 C CA . PRO A 1 107 ? 13.861 5.289 -7.515 1.00 86.31 107 PRO A CA 1
ATOM 844 C C . PRO A 1 107 ? 13.363 3.880 -7.886 1.00 86.31 107 PRO A C 1
ATOM 846 O O . PRO A 1 107 ? 12.919 3.677 -9.013 1.00 86.31 107 PRO A O 1
ATOM 849 N N . GLU A 1 108 ? 13.466 2.893 -6.987 1.00 87.38 108 GLU A N 1
ATOM 850 C CA . GLU A 1 108 ? 12.899 1.550 -7.146 1.00 87.38 108 GLU A CA 1
ATOM 851 C C . GLU A 1 108 ? 11.436 1.470 -6.747 1.00 87.38 108 GLU A C 1
ATOM 853 O O . GLU A 1 108 ? 10.744 0.573 -7.226 1.00 87.38 108 GLU A O 1
ATOM 858 N N . HIS A 1 109 ? 10.928 2.398 -5.952 1.00 88.88 109 HIS A N 1
ATOM 859 C CA . HIS A 1 109 ? 9.533 2.388 -5.559 1.00 88.88 109 HIS A CA 1
ATOM 860 C C . HIS A 1 109 ? 8.633 2.794 -6.719 1.00 88.88 109 HIS A C 1
ATOM 862 O O . HIS A 1 109 ? 8.898 3.790 -7.385 1.00 88.88 109 HIS A O 1
ATOM 868 N N . ALA A 1 110 ? 7.618 1.996 -7.024 1.00 85.12 110 ALA A N 1
ATOM 869 C CA . ALA A 1 110 ? 6.697 2.268 -8.114 1.00 85.12 110 ALA A CA 1
ATOM 870 C C . ALA A 1 110 ? 5.873 3.532 -7.813 1.00 85.12 110 ALA A C 1
ATOM 872 O O . ALA A 1 110 ? 5.278 3.654 -6.751 1.00 85.12 110 ALA A O 1
ATOM 873 N N . ASP A 1 111 ? 5.830 4.469 -8.751 1.00 83.19 111 ASP A N 1
ATOM 874 C CA . ASP A 1 111 ? 5.159 5.763 -8.557 1.00 83.19 111 ASP A CA 1
ATOM 875 C C . ASP A 1 111 ? 4.312 6.135 -9.782 1.00 83.19 111 ASP A C 1
ATOM 877 O O . ASP A 1 111 ? 4.293 7.268 -10.244 1.00 83.19 111 ASP A O 1
ATOM 881 N N . ARG A 1 112 ? 3.690 5.136 -10.422 1.00 84.31 112 ARG A N 1
ATOM 882 C CA . ARG A 1 112 ? 2.836 5.359 -11.598 1.00 84.31 112 ARG A CA 1
ATOM 883 C C . ARG A 1 112 ? 1.452 4.786 -11.352 1.00 84.31 112 ARG A C 1
ATOM 885 O O . ARG A 1 112 ? 1.328 3.587 -11.152 1.00 84.31 112 ARG A O 1
ATOM 892 N N . GLY A 1 113 ? 0.423 5.621 -11.446 1.00 83.00 113 GLY A N 1
ATOM 893 C CA . GLY A 1 113 ? -0.961 5.195 -11.224 1.00 83.00 113 GLY A CA 1
ATOM 894 C C . GLY A 1 113 ? -1.574 4.366 -12.359 1.00 83.00 113 GLY A C 1
ATOM 895 O O . GLY A 1 113 ? -2.557 3.673 -12.117 1.00 83.00 113 GLY A O 1
ATOM 896 N N . PHE A 1 114 ? -1.014 4.418 -13.578 1.00 86.50 114 PHE A N 1
ATOM 897 C CA . PHE A 1 114 ? -1.657 3.900 -14.801 1.00 86.50 114 PHE A CA 1
ATOM 898 C C . PHE A 1 114 ? -3.101 4.393 -14.943 1.00 86.50 114 PHE A C 1
ATOM 900 O O . PHE A 1 114 ? -4.017 3.627 -15.236 1.00 86.50 114 PHE A O 1
ATOM 907 N N . ALA A 1 115 ? -3.297 5.684 -14.687 1.00 81.06 115 ALA A N 1
ATOM 908 C CA . ALA A 1 115 ? -4.615 6.293 -14.611 1.00 81.06 115 ALA A CA 1
ATOM 909 C C . ALA A 1 115 ? -5.143 6.686 -15.995 1.00 81.06 115 ALA A C 1
ATOM 911 O O . ALA A 1 115 ? -6.349 6.762 -16.203 1.00 81.06 115 ALA A O 1
ATOM 912 N N . CYS A 1 116 ? -4.260 6.933 -16.960 1.00 83.06 116 CYS A N 1
ATOM 913 C CA . CYS A 1 116 ? -4.644 7.489 -18.251 1.00 83.06 116 CYS A CA 1
ATOM 914 C C . CYS A 1 116 ? -3.970 6.775 -19.429 1.00 83.06 116 CYS A C 1
ATOM 916 O O . CYS A 1 116 ? -3.035 5.986 -19.284 1.00 83.06 116 CYS A O 1
ATOM 918 N N . LEU A 1 117 ? -4.445 7.081 -20.639 1.00 82.50 117 LEU A N 1
ATOM 919 C CA . LEU A 1 117 ? -3.924 6.497 -21.880 1.00 82.50 117 LEU A CA 1
ATOM 920 C C . LEU A 1 117 ? -2.424 6.764 -22.053 1.00 82.50 117 LEU A C 1
ATOM 922 O O . LEU A 1 117 ? -1.694 5.907 -22.540 1.00 82.50 117 LEU A O 1
ATOM 926 N N . THR A 1 118 ? -1.942 7.938 -21.643 1.00 82.00 118 THR A N 1
ATOM 927 C CA . THR A 1 118 ? -0.525 8.300 -21.770 1.00 82.00 118 THR A CA 1
ATOM 928 C C . THR A 1 118 ? 0.383 7.472 -20.866 1.00 82.00 118 THR A C 1
ATOM 930 O O . THR A 1 118 ? 1.535 7.253 -21.230 1.00 82.00 118 THR A O 1
ATOM 933 N N . ASP A 1 119 ? -0.123 6.956 -19.742 1.00 82.25 119 ASP A N 1
ATOM 934 C CA . ASP A 1 119 ? 0.642 6.047 -18.878 1.00 82.25 119 ASP A CA 1
ATOM 935 C C . ASP A 1 119 ? 0.830 4.669 -19.517 1.00 82.25 119 ASP A C 1
ATOM 937 O O . ASP A 1 119 ? 1.856 4.011 -19.326 1.00 82.25 119 ASP A O 1
ATOM 941 N N . LEU A 1 120 ? -0.172 4.243 -20.286 1.00 81.25 120 LEU A N 1
ATOM 942 C CA . LEU A 1 120 ? -0.185 2.991 -21.034 1.00 81.25 120 LEU A CA 1
ATOM 943 C C . LEU A 1 120 ? 0.645 3.069 -22.322 1.00 81.25 120 LEU A C 1
ATOM 945 O O . LEU A 1 120 ? 1.180 2.065 -22.791 1.00 81.25 120 LEU A O 1
ATOM 949 N N . LEU A 1 121 ? 0.778 4.265 -22.894 1.00 77.81 121 LEU A N 1
ATOM 950 C CA . LEU A 1 121 ? 1.514 4.486 -24.129 1.00 77.81 121 LEU A CA 1
ATOM 951 C C . LEU A 1 121 ? 3.006 4.719 -23.868 1.00 77.81 121 LEU A C 1
ATOM 953 O O . LEU A 1 121 ? 3.443 5.644 -23.180 1.00 77.81 121 LEU A O 1
ATOM 957 N N . VAL A 1 122 ? 3.834 3.903 -24.513 1.00 65.62 122 VAL A N 1
ATOM 958 C CA . VAL A 1 122 ? 5.274 4.140 -24.606 1.00 65.62 122 VAL A CA 1
ATOM 959 C C . VAL A 1 122 ? 5.555 5.000 -25.836 1.00 65.62 122 VAL A C 1
ATOM 961 O O . VAL A 1 122 ? 5.628 4.508 -26.962 1.00 65.62 122 VAL A O 1
ATOM 964 N N . LEU A 1 123 ? 5.733 6.305 -25.628 1.00 55.75 123 LEU A N 1
ATOM 965 C CA . LEU A 1 123 ? 6.221 7.209 -26.670 1.00 55.75 123 LEU A CA 1
ATOM 966 C C . LEU A 1 123 ? 7.656 6.799 -27.062 1.00 55.75 123 LEU A C 1
ATOM 968 O O . LEU A 1 123 ? 8.555 6.817 -26.226 1.00 55.75 123 LEU A O 1
ATOM 972 N N . GLY A 1 124 ? 7.867 6.407 -28.325 1.00 52.91 124 GLY A N 1
ATOM 973 C CA . GLY A 1 124 ? 9.172 5.940 -28.833 1.00 52.91 124 GLY A CA 1
ATOM 974 C C . GLY A 1 124 ? 9.249 4.453 -29.214 1.00 52.91 124 GLY A C 1
ATOM 975 O O . GLY A 1 124 ? 10.333 3.868 -29.171 1.00 52.91 124 GLY A O 1
ATOM 976 N N . THR A 1 125 ? 8.122 3.855 -29.617 1.00 53.16 125 THR A N 1
ATOM 977 C CA . THR A 1 125 ? 7.927 2.429 -29.968 1.00 53.16 125 THR A CA 1
ATOM 978 C C . THR A 1 125 ? 9.058 1.778 -30.771 1.00 53.16 125 THR A C 1
ATOM 980 O O . THR A 1 125 ? 9.404 0.636 -30.493 1.00 53.16 125 THR A O 1
ATOM 983 N N . LYS A 1 126 ? 9.725 2.494 -31.688 1.00 54.47 126 LYS A N 1
ATOM 984 C CA . LYS A 1 126 ? 10.847 1.946 -32.481 1.00 54.47 126 LYS A CA 1
ATOM 985 C C . LYS A 1 126 ? 12.027 1.415 -31.648 1.00 54.47 126 LYS A C 1
ATOM 987 O O . LYS A 1 126 ? 12.762 0.562 -32.136 1.00 54.47 126 LYS A O 1
ATOM 992 N N . TYR A 1 127 ? 12.251 1.928 -30.435 1.00 51.22 127 TYR A N 1
ATOM 993 C CA . TYR A 1 127 ? 13.343 1.467 -29.564 1.00 51.22 127 TYR A CA 1
ATOM 994 C C . TYR A 1 127 ? 12.923 0.318 -28.645 1.00 51.22 127 TYR A C 1
ATOM 996 O O . TYR A 1 127 ? 13.665 -0.652 -28.544 1.00 51.22 127 TYR A O 1
ATOM 1004 N N . ALA A 1 128 ? 11.729 0.399 -28.052 1.00 52.12 128 ALA A N 1
ATOM 1005 C CA . ALA A 1 128 ? 11.181 -0.649 -27.182 1.00 52.12 128 ALA A CA 1
ATOM 1006 C C . ALA A 1 128 ? 10.932 -1.970 -27.931 1.00 52.12 128 ALA A C 1
ATOM 1008 O O . ALA A 1 128 ? 11.025 -3.057 -27.367 1.00 52.12 128 ALA A O 1
ATOM 1009 N N . VAL A 1 129 ? 10.647 -1.859 -29.226 1.00 53.69 129 VAL A N 1
ATOM 1010 C CA . VAL A 1 129 ? 10.516 -2.992 -30.130 1.00 53.69 129 VAL A CA 1
ATOM 1011 C C . VAL A 1 129 ? 11.872 -3.675 -30.386 1.00 53.69 129 VAL A C 1
ATOM 1013 O O . VAL A 1 129 ? 12.000 -4.888 -30.247 1.00 53.69 129 VAL A O 1
ATOM 1016 N N . LYS A 1 130 ? 12.932 -2.895 -30.649 1.00 50.28 130 LYS A N 1
ATOM 1017 C CA . LYS A 1 130 ? 14.290 -3.422 -30.894 1.00 50.28 130 LYS A CA 1
ATOM 1018 C C . LYS A 1 130 ? 14.929 -4.122 -29.697 1.00 50.28 130 LYS A C 1
ATOM 1020 O O . LYS A 1 130 ? 15.829 -4.935 -29.890 1.00 50.28 130 LYS A O 1
ATOM 1025 N N . SER A 1 131 ? 14.525 -3.786 -28.476 1.00 48.12 131 SER A N 1
ATOM 1026 C CA . SER A 1 131 ? 15.008 -4.439 -27.257 1.00 48.12 131 SER A CA 1
ATOM 1027 C C . SER A 1 131 ? 14.210 -5.688 -26.874 1.00 48.12 131 SER A C 1
ATOM 1029 O O . SER A 1 131 ? 14.535 -6.327 -25.874 1.00 48.12 131 SER A O 1
ATOM 1031 N N . GLY A 1 132 ? 13.183 -6.058 -27.652 1.00 47.62 132 GLY A N 1
ATOM 1032 C CA . GLY A 1 132 ? 12.290 -7.176 -27.335 1.00 47.62 132 GLY A CA 1
ATOM 1033 C C . GLY A 1 132 ? 11.401 -6.922 -26.111 1.00 47.62 132 GLY A C 1
ATOM 1034 O O . GLY A 1 132 ? 10.788 -7.854 -25.598 1.00 47.62 132 GLY A O 1
ATOM 1035 N N . LEU A 1 133 ? 11.341 -5.673 -25.629 1.00 46.75 133 LEU A N 1
ATOM 1036 C CA . LEU A 1 133 ? 10.497 -5.240 -24.509 1.00 46.75 133 LEU A CA 1
ATOM 1037 C C . LEU A 1 133 ? 9.030 -5.075 -24.925 1.00 46.75 133 LEU A C 1
ATOM 1039 O O . LEU A 1 133 ? 8.135 -5.214 -24.095 1.00 46.75 133 LEU A O 1
ATOM 1043 N N . ILE A 1 134 ? 8.794 -4.813 -26.209 1.00 49.56 134 ILE A N 1
ATOM 1044 C CA . ILE A 1 134 ? 7.499 -4.893 -26.887 1.00 49.56 134 ILE A CA 1
ATOM 1045 C C . ILE A 1 134 ? 7.741 -5.768 -28.118 1.00 49.56 134 ILE A C 1
ATOM 1047 O O . ILE A 1 134 ? 8.741 -5.572 -28.805 1.00 49.56 134 ILE A O 1
ATOM 1051 N N . SER A 1 135 ? 6.889 -6.756 -28.398 1.00 47.25 135 SER A N 1
ATOM 1052 C CA . SER A 1 135 ? 7.060 -7.551 -29.617 1.00 47.25 135 SER A CA 1
ATOM 1053 C C . SER A 1 135 ? 6.902 -6.651 -30.843 1.00 47.25 135 SER A C 1
ATOM 1055 O O . SER A 1 135 ? 5.921 -5.914 -30.956 1.00 47.25 135 SER A O 1
ATOM 1057 N N . GLU A 1 136 ? 7.884 -6.705 -31.743 1.00 43.06 136 GLU A N 1
ATOM 1058 C CA . GLU A 1 136 ? 7.794 -6.147 -33.091 1.00 43.06 136 GLU A CA 1
ATOM 1059 C C . GLU A 1 136 ? 6.603 -6.831 -33.761 1.00 43.06 136 GLU A C 1
ATOM 1061 O O . GLU A 1 136 ? 6.660 -8.023 -34.052 1.00 43.06 136 GLU A O 1
ATOM 1066 N N . VAL A 1 137 ? 5.478 -6.127 -33.918 1.00 47.16 137 VAL A N 1
ATOM 1067 C CA . VAL A 1 137 ? 4.451 -6.623 -34.830 1.00 47.16 137 VAL A CA 1
ATOM 1068 C C . VAL A 1 137 ? 4.891 -6.174 -36.212 1.00 47.16 137 VAL A C 1
ATOM 1070 O O . VAL A 1 137 ? 4.836 -4.986 -36.528 1.00 47.16 137 VAL A O 1
ATOM 1073 N N . GLU A 1 138 ? 5.394 -7.124 -36.996 1.00 45.69 138 GLU A N 1
ATOM 1074 C CA . GLU A 1 138 ? 5.973 -6.897 -38.325 1.00 45.69 138 GLU A CA 1
ATOM 1075 C C . GLU A 1 138 ? 4.978 -6.287 -39.341 1.00 45.69 138 GLU A C 1
ATOM 1077 O O . GLU A 1 138 ? 5.413 -5.763 -40.360 1.00 45.69 138 GLU A O 1
ATOM 1082 N N . ASP A 1 139 ? 3.674 -6.212 -39.033 1.00 44.53 139 ASP A N 1
ATOM 1083 C CA . ASP A 1 139 ? 2.615 -5.882 -40.005 1.00 44.53 139 ASP A CA 1
ATOM 1084 C C . ASP A 1 139 ? 1.691 -4.708 -39.611 1.00 44.53 139 ASP A C 1
ATOM 1086 O O . ASP A 1 139 ? 0.471 -4.751 -39.771 1.00 44.53 139 ASP A O 1
ATOM 1090 N N . GLY A 1 140 ? 2.244 -3.609 -39.088 1.00 50.22 140 GLY A N 1
ATOM 1091 C CA . GLY A 1 140 ? 1.481 -2.357 -38.942 1.00 50.22 140 GLY A CA 1
ATOM 1092 C C . GLY A 1 140 ? 0.323 -2.405 -37.933 1.00 50.22 140 GLY A C 1
ATOM 1093 O O . GLY A 1 140 ? -0.615 -1.614 -38.036 1.00 50.22 140 GLY A O 1
ATOM 1094 N N . HIS A 1 141 ? 0.370 -3.315 -36.959 1.00 46.53 141 HIS A N 1
ATOM 1095 C CA . HIS A 1 141 ? -0.609 -3.384 -35.871 1.00 46.53 141 HIS A CA 1
ATOM 1096 C C . HIS A 1 141 ? -0.192 -2.556 -34.649 1.00 46.53 141 HIS A C 1
ATOM 1098 O O . HIS A 1 141 ? 0.980 -2.254 -34.417 1.00 46.53 141 HIS A O 1
ATOM 1104 N N . THR A 1 142 ? -1.202 -2.172 -33.875 1.00 55.19 142 THR A N 1
ATOM 1105 C CA . THR A 1 142 ? -1.133 -1.353 -32.665 1.00 55.19 142 THR A CA 1
ATOM 1106 C C . THR A 1 142 ? -0.157 -1.951 -31.632 1.00 55.19 142 THR A C 1
ATOM 1108 O O . THR A 1 142 ? -0.223 -3.153 -31.369 1.00 55.19 142 THR A O 1
ATOM 1111 N N . PRO A 1 143 ? 0.737 -1.155 -31.010 1.00 61.78 143 PRO A N 1
ATOM 1112 C CA . PRO A 1 143 ? 1.660 -1.652 -29.988 1.00 61.78 143 PRO A CA 1
ATOM 1113 C C . PRO A 1 143 ? 0.906 -2.272 -28.804 1.00 61.78 143 PRO A C 1
ATOM 1115 O O . PRO A 1 143 ? -0.069 -1.695 -28.313 1.00 61.78 143 PRO A O 1
ATOM 1118 N N . HIS A 1 144 ? 1.376 -3.426 -28.323 1.00 68.38 144 HIS A N 1
ATOM 1119 C CA . HIS A 1 144 ? 0.829 -4.038 -27.114 1.00 68.38 144 HIS A CA 1
ATOM 1120 C C . HIS A 1 144 ? 1.171 -3.200 -25.886 1.00 68.38 144 HIS A C 1
ATOM 1122 O O . HIS A 1 144 ? 2.302 -2.748 -25.709 1.00 68.38 144 HIS A O 1
ATOM 1128 N N . VAL A 1 145 ? 0.170 -3.013 -25.03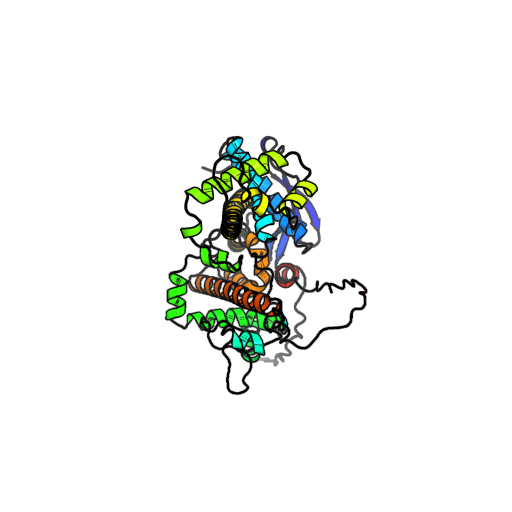5 1.00 75.62 145 VAL A N 1
ATOM 1129 C CA . VAL A 1 145 ? 0.251 -2.197 -23.817 1.00 75.62 145 VAL A CA 1
ATOM 1130 C C . VAL A 1 145 ? 0.520 -3.062 -22.581 1.00 75.62 145 VAL A C 1
ATOM 1132 O O . VAL A 1 145 ? 1.025 -2.585 -21.565 1.00 75.62 145 VAL A O 1
ATOM 1135 N N . ILE A 1 146 ? 0.188 -4.350 -22.671 1.00 81.00 146 ILE A N 1
ATOM 1136 C CA . ILE A 1 146 ? 0.189 -5.297 -21.559 1.00 81.00 146 ILE A CA 1
ATOM 1137 C C . ILE A 1 146 ? 1.302 -6.337 -21.754 1.00 81.00 146 ILE A C 1
ATOM 1139 O O . ILE A 1 146 ? 1.526 -6.771 -22.887 1.00 81.00 146 ILE A O 1
ATOM 1143 N N . PRO A 1 147 ? 1.988 -6.772 -20.676 1.00 81.81 147 PRO A N 1
ATOM 1144 C CA . PRO A 1 147 ? 2.968 -7.848 -20.759 1.00 81.81 147 PRO A CA 1
ATOM 1145 C C . PRO A 1 147 ? 2.359 -9.130 -21.371 1.00 81.81 147 PRO A C 1
ATOM 1147 O O . PRO A 1 147 ? 1.267 -9.534 -20.958 1.00 81.81 147 PRO A O 1
ATOM 1150 N N . PRO A 1 148 ? 3.044 -9.794 -22.323 1.00 81.81 148 PRO A N 1
ATOM 1151 C CA . PRO A 1 148 ? 2.463 -10.874 -23.125 1.00 81.81 148 PRO A CA 1
ATOM 1152 C C . PRO A 1 148 ? 1.954 -12.073 -22.314 1.00 81.81 148 PRO A C 1
ATOM 1154 O O . PRO A 1 148 ? 1.074 -12.803 -22.769 1.00 81.81 148 PRO A O 1
ATOM 1157 N N . GLU A 1 149 ? 2.465 -12.293 -21.100 1.00 80.88 149 GLU A N 1
ATOM 1158 C CA . GLU A 1 149 ? 1.972 -13.346 -20.209 1.00 80.88 149 GLU A CA 1
ATOM 1159 C C . GLU A 1 149 ? 0.516 -13.150 -19.742 1.00 80.88 149 GLU A C 1
ATOM 1161 O O . GLU A 1 149 ? -0.092 -14.111 -19.271 1.00 80.88 149 GLU A O 1
ATOM 1166 N N . PHE A 1 150 ? -0.052 -11.950 -19.905 1.00 83.38 150 PHE A N 1
ATOM 1167 C CA . PHE A 1 150 ? -1.468 -11.639 -19.657 1.00 83.38 150 PHE A CA 1
ATOM 1168 C C . PHE A 1 150 ? -2.318 -11.654 -20.940 1.00 83.38 150 PHE A C 1
ATOM 1170 O O . PHE A 1 150 ? -3.502 -11.313 -20.914 1.00 83.38 150 PHE A O 1
ATOM 1177 N N . GLY A 1 151 ? -1.728 -12.060 -22.065 1.00 85.00 151 GLY A N 1
ATOM 1178 C CA . GLY A 1 151 ? -2.347 -12.021 -23.384 1.00 85.00 151 GLY A CA 1
ATOM 1179 C C . GLY A 1 151 ? -1.906 -10.815 -24.209 1.00 85.00 151 GLY A C 1
ATOM 1180 O O . GLY A 1 151 ? -1.135 -9.963 -23.770 1.00 85.00 151 GLY A O 1
ATOM 1181 N N . VAL A 1 152 ? -2.400 -10.775 -25.441 1.00 84.88 152 VAL A N 1
ATOM 1182 C CA . VAL A 1 152 ? -2.044 -9.766 -26.434 1.00 84.88 152 VAL A CA 1
ATOM 1183 C C . VAL A 1 152 ? -3.123 -8.688 -26.431 1.00 84.88 152 VAL A C 1
ATOM 1185 O O . VAL A 1 152 ? -4.213 -8.906 -26.952 1.00 84.88 152 VAL A O 1
ATOM 1188 N N . TRP A 1 153 ? -2.825 -7.546 -25.813 1.00 85.19 153 TRP A N 1
ATOM 1189 C CA . TRP A 1 153 ? -3.778 -6.449 -25.634 1.00 85.19 153 TRP A CA 1
ATOM 1190 C C . TRP A 1 153 ? -3.225 -5.147 -26.196 1.00 85.19 153 TRP A C 1
ATOM 1192 O O . TRP A 1 153 ? -2.159 -4.681 -25.777 1.00 85.19 153 TRP A O 1
ATOM 1202 N N . ASP A 1 154 ? -3.963 -4.547 -27.123 1.00 86.19 154 ASP A N 1
ATOM 1203 C CA . ASP A 1 154 ? -3.764 -3.163 -27.528 1.00 86.19 154 ASP A CA 1
ATOM 1204 C C . ASP A 1 154 ? -4.657 -2.212 -26.716 1.00 86.19 154 ASP A C 1
ATOM 1206 O O . ASP A 1 154 ? -5.514 -2.630 -25.933 1.00 86.19 154 ASP A O 1
ATOM 1210 N N . LEU A 1 155 ? -4.424 -0.907 -26.867 1.00 87.81 155 LEU A N 1
ATOM 1211 C CA . LEU A 1 155 ? -5.172 0.100 -26.120 1.00 87.81 155 LEU A CA 1
ATOM 1212 C C . LEU A 1 155 ? -6.688 0.061 -26.414 1.00 87.81 155 LEU A C 1
ATOM 1214 O O . LEU A 1 155 ? -7.452 0.056 -25.449 1.00 87.81 155 LEU A O 1
ATOM 1218 N N . PRO A 1 156 ? -7.153 -0.015 -27.682 1.00 91.44 156 PRO A N 1
ATOM 1219 C CA . PRO A 1 156 ? -8.575 -0.200 -27.978 1.00 91.44 156 PRO A CA 1
ATOM 1220 C C . PRO A 1 156 ? -9.186 -1.429 -27.296 1.00 91.44 156 PRO A C 1
ATOM 1222 O O . PRO A 1 156 ? -10.277 -1.325 -26.739 1.00 91.44 156 PRO A O 1
ATOM 1225 N N . GLY A 1 157 ? -8.478 -2.563 -27.279 1.00 92.19 157 GLY A N 1
ATOM 1226 C CA . GLY A 1 157 ? -8.920 -3.779 -26.606 1.00 92.19 157 GLY A CA 1
ATOM 1227 C C . GLY A 1 157 ? -9.089 -3.595 -25.099 1.00 92.19 157 GLY A C 1
ATOM 1228 O O . GLY A 1 157 ? -10.129 -3.972 -24.561 1.00 92.19 157 GLY A O 1
ATOM 1229 N N . VAL A 1 158 ? -8.115 -2.966 -24.424 1.00 93.06 158 VAL A N 1
ATOM 1230 C CA . VAL A 1 158 ? -8.199 -2.657 -22.980 1.00 93.06 158 VAL A CA 1
ATOM 1231 C C . VAL A 1 158 ? -9.378 -1.727 -22.681 1.00 93.06 158 VAL A C 1
ATOM 1233 O O . VAL A 1 158 ? -10.119 -1.965 -21.728 1.00 93.06 158 VAL A O 1
ATOM 1236 N N . LEU A 1 159 ? -9.583 -0.691 -23.499 1.00 94.50 159 LEU A N 1
ATOM 1237 C CA . LEU A 1 159 ? -10.688 0.253 -23.317 1.00 94.50 159 LEU A CA 1
ATOM 1238 C C . LEU A 1 159 ? -12.053 -0.395 -23.544 1.00 94.50 159 LEU A C 1
ATOM 1240 O O . LEU A 1 159 ? -12.975 -0.133 -22.778 1.00 94.50 159 LEU A O 1
ATOM 1244 N N . ALA A 1 160 ? -12.179 -1.263 -24.549 1.00 96.50 160 ALA A N 1
ATOM 1245 C CA . ALA A 1 160 ? -13.423 -1.971 -24.832 1.00 96.50 160 ALA A CA 1
ATOM 1246 C C . ALA A 1 160 ? -13.838 -2.863 -23.652 1.00 96.50 160 ALA A C 1
ATOM 1248 O O . ALA A 1 160 ? -14.929 -2.693 -23.109 1.00 96.50 160 ALA A O 1
ATOM 1249 N N . VAL A 1 161 ? -12.946 -3.746 -23.181 1.00 97.56 161 VAL A N 1
ATOM 1250 C CA . VAL A 1 161 ? -13.265 -4.619 -22.034 1.00 97.56 161 VAL A CA 1
ATOM 1251 C C . VAL A 1 161 ? -13.451 -3.828 -20.740 1.00 97.56 161 VAL A C 1
ATOM 1253 O O . VAL A 1 161 ? -14.248 -4.214 -19.886 1.00 97.56 161 VAL A O 1
ATOM 1256 N N . GLY A 1 162 ? -12.744 -2.705 -20.604 1.00 96.88 162 GLY A N 1
ATOM 1257 C CA . GLY A 1 162 ? -12.860 -1.807 -19.467 1.00 96.88 162 GLY A CA 1
ATOM 1258 C C . GLY A 1 162 ? -14.174 -1.043 -19.417 1.00 96.88 162 GLY A C 1
ATOM 1259 O O . GLY A 1 162 ? -14.763 -0.933 -18.344 1.00 96.88 162 GLY A O 1
ATOM 1260 N N . LYS A 1 163 ? -14.673 -0.578 -20.567 1.00 97.88 163 LYS A N 1
ATOM 1261 C CA . LYS A 1 163 ? -16.005 0.020 -20.691 1.00 97.88 163 LYS A CA 1
ATOM 1262 C C . LYS A 1 163 ? -17.075 -0.974 -20.249 1.00 97.88 163 LYS A C 1
ATOM 1264 O O . LYS A 1 163 ? -17.840 -0.662 -19.340 1.00 97.88 163 LYS A O 1
ATOM 1269 N N . ASP A 1 164 ? -17.060 -2.182 -20.809 1.00 98.06 164 ASP A N 1
ATOM 1270 C CA . ASP A 1 164 ? -18.040 -3.216 -20.472 1.00 98.06 164 ASP A CA 1
ATOM 1271 C C . ASP A 1 164 ? -17.978 -3.589 -18.979 1.00 98.06 164 ASP A C 1
ATOM 1273 O O . ASP A 1 164 ? -19.003 -3.811 -18.334 1.00 98.06 164 ASP A O 1
ATOM 1277 N N . ALA A 1 165 ? -16.772 -3.680 -18.407 1.00 97.50 165 ALA A N 1
ATOM 1278 C CA . ALA A 1 165 ? -16.580 -3.983 -16.990 1.00 97.50 165 ALA A CA 1
ATOM 1279 C C . ALA A 1 165 ? -17.056 -2.849 -16.068 1.00 97.50 165 ALA A C 1
ATOM 1281 O O . ALA A 1 165 ? -17.669 -3.129 -15.038 1.00 97.50 165 ALA A O 1
ATOM 1282 N N . ALA A 1 166 ? -16.816 -1.591 -16.439 1.00 96.81 166 ALA A N 1
ATOM 1283 C CA . ALA A 1 166 ? -17.276 -0.430 -15.687 1.00 96.81 166 ALA A CA 1
ATOM 1284 C C . ALA A 1 166 ? -18.806 -0.283 -15.739 1.00 96.81 166 ALA A C 1
ATOM 1286 O O . ALA A 1 166 ? -19.431 -0.025 -14.711 1.00 96.81 166 ALA A O 1
ATOM 1287 N N . GLU A 1 167 ? -19.429 -0.528 -16.896 1.00 97.25 167 GLU A N 1
ATOM 1288 C CA . GLU A 1 167 ? -20.891 -0.533 -17.040 1.00 97.25 167 GLU A CA 1
ATOM 1289 C C . GLU A 1 167 ? -21.536 -1.627 -16.172 1.00 97.25 167 GLU A C 1
ATOM 1291 O O . GLU A 1 167 ? -22.504 -1.353 -15.460 1.00 97.25 167 GLU A O 1
ATOM 1296 N N . ARG A 1 168 ? -20.949 -2.837 -16.114 1.00 96.44 168 ARG A N 1
ATOM 1297 C CA . ARG A 1 168 ? -21.385 -3.903 -15.182 1.00 96.44 168 ARG A CA 1
ATOM 1298 C C . ARG A 1 168 ? -21.277 -3.504 -13.708 1.00 96.44 168 ARG A C 1
ATOM 1300 O O . ARG A 1 168 ? -22.016 -4.037 -12.886 1.00 96.44 168 ARG A O 1
ATOM 1307 N N . ALA A 1 169 ? -20.362 -2.599 -13.375 1.00 94.38 169 ALA A N 1
ATOM 1308 C CA . ALA A 1 169 ? -20.195 -2.058 -12.029 1.00 94.38 169 ALA A CA 1
ATOM 1309 C C . ALA A 1 169 ? -21.069 -0.818 -11.753 1.00 94.38 169 ALA A C 1
ATOM 1311 O O . ALA A 1 169 ? -20.987 -0.246 -10.668 1.00 94.38 169 ALA A O 1
ATOM 1312 N N . GLY A 1 170 ? -21.920 -0.413 -12.702 1.00 95.31 170 GLY A N 1
ATOM 1313 C CA . GLY A 1 170 ? -22.874 0.687 -12.541 1.00 95.31 170 GLY A CA 1
ATOM 1314 C C . GLY A 1 170 ? -22.370 2.059 -12.998 1.00 95.31 170 GLY A C 1
ATOM 1315 O O . GLY A 1 170 ? -23.059 3.057 -12.784 1.00 95.31 170 GLY A O 1
ATOM 1316 N N . HIS A 1 171 ? -21.203 2.148 -13.646 1.00 94.31 171 HIS A N 1
ATOM 1317 C CA . HIS A 1 171 ? -20.728 3.410 -14.222 1.00 94.31 171 HIS A CA 1
ATOM 1318 C C . HIS A 1 171 ? -21.461 3.699 -15.535 1.00 94.31 171 HIS A C 1
ATOM 1320 O O . HIS A 1 171 ? -21.233 3.039 -16.546 1.00 94.31 171 HIS A O 1
ATOM 1326 N N . CYS A 1 172 ? -22.331 4.708 -15.533 1.00 95.38 172 CYS A N 1
ATOM 1327 C CA . CYS A 1 172 ? -22.984 5.192 -16.749 1.00 95.38 172 CYS A CA 1
ATOM 1328 C C . CYS A 1 172 ? -21.999 6.050 -17.554 1.00 95.38 172 CYS A C 1
ATOM 1330 O O . CYS A 1 172 ? -21.551 7.077 -17.050 1.00 95.38 172 CYS A O 1
ATOM 1332 N N . LEU A 1 173 ? -21.704 5.665 -18.801 1.00 94.62 173 LEU A N 1
ATOM 1333 C CA . LEU A 1 173 ? -20.775 6.384 -19.690 1.00 94.62 173 LEU A CA 1
ATOM 1334 C C . LEU A 1 173 ? -19.385 6.591 -19.048 1.00 94.62 173 LEU A C 1
ATOM 1336 O O . LEU A 1 173 ? -18.973 7.734 -18.835 1.00 94.62 173 LEU A O 1
ATOM 1340 N N . PRO A 1 174 ? -18.655 5.505 -18.724 1.00 95.94 174 PRO A N 1
ATOM 1341 C CA . PRO A 1 174 ? -17.355 5.612 -18.071 1.00 95.94 174 PRO A CA 1
ATOM 1342 C C . PRO A 1 174 ? -16.382 6.414 -18.943 1.00 95.94 174 PRO A C 1
ATOM 1344 O O . PRO A 1 174 ? -16.259 6.153 -20.143 1.00 95.94 174 PRO A O 1
ATOM 1347 N N . ASP A 1 175 ? -15.677 7.375 -18.348 1.00 95.19 175 ASP A N 1
ATOM 1348 C CA . ASP A 1 175 ? -14.602 8.097 -19.030 1.00 95.19 175 ASP A CA 1
ATOM 1349 C C . ASP A 1 175 ? -13.390 7.184 -19.307 1.00 95.19 175 ASP A C 1
ATOM 1351 O O . ASP A 1 175 ? -13.332 6.030 -18.876 1.00 95.19 175 ASP A O 1
ATOM 1355 N N . ALA A 1 176 ? -12.396 7.696 -20.036 1.00 92.31 176 ALA A N 1
ATOM 1356 C CA . ALA A 1 176 ? -11.217 6.914 -20.403 1.00 92.31 176 ALA A CA 1
ATOM 1357 C C . ALA A 1 176 ? -10.412 6.415 -19.187 1.00 92.31 176 ALA A C 1
ATOM 1359 O O . ALA A 1 176 ? -9.847 5.326 -19.247 1.00 92.31 176 ALA A O 1
ATOM 1360 N N . GLN A 1 177 ? -10.361 7.166 -18.085 1.00 92.12 177 GLN A N 1
ATOM 1361 C CA . GLN A 1 177 ? -9.628 6.772 -16.878 1.00 92.12 177 GLN A CA 1
ATOM 1362 C C . GLN A 1 177 ? -10.349 5.641 -16.136 1.00 92.12 177 GLN A C 1
ATOM 1364 O O . GLN A 1 177 ? -9.713 4.702 -15.652 1.00 92.12 177 GLN A O 1
ATOM 1369 N N . VAL A 1 178 ? -11.679 5.693 -16.048 1.00 93.75 178 VAL A N 1
ATOM 1370 C CA . VAL A 1 178 ? -12.500 4.588 -15.532 1.00 93.75 178 VAL A CA 1
ATOM 1371 C C . VAL A 1 178 ? -12.354 3.360 -16.434 1.00 93.75 178 VAL A C 1
ATOM 1373 O O . VAL A 1 178 ? -12.082 2.271 -15.930 1.00 93.75 178 VAL A O 1
ATOM 1376 N N . GLN A 1 179 ? -12.444 3.530 -17.759 1.00 95.44 179 GLN A N 1
ATOM 1377 C CA . GLN A 1 179 ? -12.256 2.439 -18.722 1.00 95.44 179 GLN A CA 1
ATOM 1378 C C . GLN A 1 179 ? -10.877 1.787 -18.585 1.00 95.44 179 GLN A C 1
ATOM 1380 O O . GLN A 1 179 ? -10.793 0.566 -18.540 1.00 95.44 179 GLN A O 1
ATOM 1385 N N . VAL A 1 180 ? -9.795 2.562 -18.462 1.00 93.12 180 VAL A N 1
ATOM 1386 C CA . VAL A 1 180 ? -8.447 2.010 -18.261 1.00 93.12 180 VAL A CA 1
ATOM 1387 C C . VAL A 1 180 ? -8.379 1.182 -16.980 1.00 93.12 180 VAL A C 1
ATOM 1389 O O . VAL A 1 180 ? -7.964 0.026 -17.029 1.00 93.12 180 VAL A O 1
ATOM 1392 N N . ARG A 1 181 ? -8.820 1.729 -15.843 1.00 93.81 181 ARG A N 1
ATOM 1393 C CA . ARG A 1 181 ? -8.738 1.033 -14.548 1.00 93.81 181 ARG A CA 1
ATOM 1394 C C . ARG A 1 181 ? -9.516 -0.278 -14.550 1.00 93.81 181 ARG A C 1
ATOM 1396 O O . ARG A 1 181 ? -8.960 -1.325 -14.223 1.00 93.81 181 ARG A O 1
ATOM 1403 N N . TYR A 1 182 ? -10.774 -0.246 -14.985 1.00 96.38 182 TYR A N 1
ATOM 1404 C CA . TYR A 1 182 ? -11.593 -1.453 -15.102 1.00 96.38 182 TYR A CA 1
ATOM 1405 C C . TYR A 1 182 ? -11.046 -2.421 -16.159 1.00 96.38 182 TYR A C 1
ATOM 1407 O O . TYR A 1 182 ? -11.067 -3.633 -15.950 1.00 96.38 182 TYR A O 1
ATOM 1415 N N . GLY A 1 183 ? -10.488 -1.898 -17.252 1.00 96.31 183 GLY A N 1
ATOM 1416 C CA . GLY A 1 183 ? -9.888 -2.686 -18.323 1.00 96.31 183 GLY A CA 1
ATOM 1417 C C . GLY A 1 183 ? -8.676 -3.478 -17.853 1.00 96.31 183 GLY A C 1
ATOM 1418 O O . GLY A 1 183 ? -8.594 -4.673 -18.113 1.00 96.31 183 GLY A O 1
ATOM 1419 N N . LEU A 1 184 ? -7.771 -2.864 -17.087 1.00 95.81 184 LEU A N 1
ATOM 1420 C CA . LEU A 1 184 ? -6.597 -3.549 -16.532 1.00 95.81 184 LEU A CA 1
ATOM 1421 C C . LEU A 1 184 ? -6.993 -4.664 -15.549 1.00 95.81 184 LEU A C 1
ATOM 1423 O O . LEU A 1 184 ? -6.398 -5.744 -15.567 1.00 95.81 184 LEU A O 1
ATOM 1427 N N . ILE A 1 185 ? -8.030 -4.449 -14.734 1.00 97.31 185 ILE A N 1
ATOM 1428 C CA . ILE A 1 185 ? -8.565 -5.485 -13.837 1.00 97.31 185 ILE A CA 1
ATOM 1429 C C . ILE A 1 185 ? -9.221 -6.626 -14.629 1.00 97.31 185 ILE A C 1
ATOM 1431 O O . ILE A 1 185 ? -9.017 -7.796 -14.297 1.00 97.31 185 ILE A O 1
ATOM 1435 N N . GLU A 1 186 ? -9.966 -6.325 -15.693 1.00 97.50 186 GLU A N 1
ATOM 1436 C CA . GLU A 1 186 ? -10.575 -7.350 -16.548 1.00 97.50 186 GLU A CA 1
ATOM 1437 C C . GLU A 1 186 ? -9.515 -8.134 -17.337 1.00 97.50 186 GLU A C 1
ATOM 1439 O O . GLU A 1 186 ? -9.599 -9.355 -17.437 1.00 97.50 186 GLU A O 1
ATOM 1444 N N . VAL A 1 187 ? -8.449 -7.482 -17.806 1.00 96.44 187 VAL A N 1
ATOM 1445 C CA . VAL A 1 187 ? -7.283 -8.153 -18.403 1.00 96.44 187 VAL A CA 1
ATOM 1446 C C . VAL A 1 187 ? -6.654 -9.134 -17.412 1.00 96.44 187 VAL A C 1
ATOM 1448 O O . VAL A 1 187 ? -6.411 -10.292 -17.760 1.00 96.44 187 VAL A O 1
ATOM 1451 N N . ALA A 1 188 ? -6.448 -8.721 -16.156 1.00 97.12 188 ALA A N 1
ATOM 1452 C CA . ALA A 1 188 ? -5.940 -9.609 -15.110 1.00 97.12 188 ALA A CA 1
ATOM 1453 C C . ALA A 1 188 ? -6.891 -10.796 -14.853 1.00 97.12 188 ALA A C 1
ATOM 1455 O O . ALA A 1 188 ? -6.444 -11.935 -14.689 1.00 97.12 188 ALA A O 1
ATOM 1456 N N . ARG A 1 189 ? -8.208 -10.554 -14.878 1.00 97.56 189 ARG A N 1
ATOM 1457 C CA . ARG A 1 189 ? -9.249 -11.585 -14.753 1.00 97.56 189 ARG A CA 1
ATOM 1458 C C . ARG A 1 189 ? -9.215 -12.583 -15.910 1.00 97.56 189 ARG A C 1
ATOM 1460 O O . ARG A 1 189 ? -9.273 -13.789 -15.679 1.00 97.56 189 ARG A O 1
ATOM 1467 N N . LEU A 1 190 ? -9.094 -12.109 -17.146 1.00 96.56 190 LEU A N 1
ATOM 1468 C CA . LEU A 1 190 ? -9.017 -12.955 -18.335 1.00 96.56 190 LEU A CA 1
ATOM 1469 C C . LEU A 1 190 ? -7.720 -13.771 -18.363 1.00 96.56 190 LEU A C 1
ATOM 1471 O O . LEU A 1 190 ? -7.758 -14.952 -18.712 1.00 96.56 190 LEU A O 1
ATOM 1475 N N . ALA A 1 191 ? -6.602 -13.206 -17.899 1.00 95.25 191 ALA A N 1
ATOM 1476 C CA . ALA A 1 191 ? -5.337 -13.927 -17.768 1.00 95.25 191 ALA A CA 1
ATOM 1477 C C . ALA A 1 191 ? -5.437 -15.133 -16.816 1.00 95.25 191 ALA A C 1
ATOM 1479 O O . ALA A 1 191 ? -4.797 -16.158 -17.048 1.00 95.25 191 ALA A O 1
ATOM 1480 N N . LEU A 1 192 ? -6.295 -15.079 -15.789 1.00 96.56 192 LEU A N 1
ATOM 1481 C CA . LEU A 1 192 ? -6.539 -16.213 -14.886 1.00 96.56 192 LEU A CA 1
ATOM 1482 C C . LEU A 1 192 ? -7.211 -17.421 -15.561 1.00 96.56 192 LEU A C 1
ATOM 1484 O O . LEU A 1 192 ? -7.196 -18.504 -14.972 1.00 96.56 192 LEU A O 1
ATOM 1488 N N . ARG A 1 193 ? -7.769 -17.270 -16.773 1.00 95.88 193 ARG A N 1
ATOM 1489 C CA . ARG A 1 193 ? -8.275 -18.396 -17.583 1.00 95.88 193 ARG A CA 1
ATOM 1490 C C . ARG A 1 193 ? -7.145 -19.221 -18.199 1.00 95.88 193 ARG A C 1
ATOM 1492 O O . ARG A 1 193 ? -7.356 -20.376 -18.553 1.00 95.88 193 ARG A O 1
ATOM 1499 N N . ASN A 1 194 ? -5.945 -18.651 -18.316 1.00 94.31 194 ASN A N 1
ATOM 1500 C CA . ASN A 1 194 ? -4.757 -19.388 -18.720 1.00 94.31 194 ASN A CA 1
ATOM 1501 C C . ASN A 1 194 ? -4.236 -20.203 -17.527 1.00 94.31 194 ASN A C 1
ATOM 1503 O O . ASN A 1 194 ? -3.674 -19.653 -16.579 1.00 94.31 194 ASN A O 1
ATOM 1507 N N . GLU A 1 195 ? -4.396 -21.525 -17.588 1.00 94.62 195 GLU A N 1
ATOM 1508 C CA . GLU A 1 195 ? -4.026 -22.442 -16.503 1.00 94.62 195 GLU A CA 1
ATOM 1509 C C . GLU A 1 195 ? -2.547 -22.327 -16.106 1.00 94.62 195 GLU A C 1
ATOM 1511 O O . GLU A 1 195 ? -2.214 -22.340 -14.919 1.00 94.62 195 GLU A O 1
ATOM 1516 N N . LYS A 1 196 ? -1.650 -22.125 -17.080 1.00 93.81 196 LYS A N 1
ATOM 1517 C CA . LYS A 1 196 ? -0.214 -21.953 -16.821 1.00 93.81 196 LYS A CA 1
ATOM 1518 C C . LYS A 1 196 ? 0.058 -20.682 -16.016 1.00 93.81 196 LYS A C 1
ATOM 1520 O O . LYS A 1 196 ? 0.864 -20.711 -15.085 1.00 93.81 196 LYS A O 1
ATOM 1525 N N . TYR A 1 197 ? -0.607 -19.578 -16.361 1.00 93.12 197 TYR A N 1
ATOM 1526 C CA . TYR A 1 197 ? -0.487 -18.320 -15.622 1.00 93.12 197 TYR A CA 1
ATOM 1527 C C . TYR A 1 197 ? -1.081 -18.451 -14.214 1.00 93.12 197 TYR A C 1
ATOM 1529 O O . TYR A 1 197 ? -0.415 -18.125 -13.232 1.00 93.12 197 TYR A O 1
ATOM 1537 N N . ALA A 1 198 ? -2.293 -19.001 -14.104 1.00 94.31 198 ALA A N 1
ATOM 1538 C CA . ALA A 1 198 ? -2.965 -19.219 -12.829 1.00 94.31 198 ALA A CA 1
ATOM 1539 C C . ALA A 1 198 ? -2.137 -20.090 -11.871 1.00 94.31 198 ALA A C 1
ATOM 1541 O O . ALA A 1 198 ? -1.973 -19.728 -10.706 1.00 94.31 198 ALA A O 1
ATOM 1542 N N . LYS A 1 199 ? -1.567 -21.198 -12.363 1.00 93.88 199 LYS A N 1
ATOM 1543 C CA . LYS A 1 199 ? -0.705 -22.086 -11.575 1.00 93.88 199 LYS A CA 1
ATOM 1544 C C . LYS A 1 199 ? 0.538 -21.359 -11.066 1.00 93.88 199 LYS A C 1
ATOM 1546 O O . LYS A 1 199 ? 0.803 -21.382 -9.867 1.00 93.88 199 LYS A O 1
ATOM 1551 N N . ARG A 1 200 ? 1.243 -20.642 -11.947 1.00 92.75 200 ARG A N 1
ATOM 1552 C CA . ARG A 1 200 ? 2.409 -19.828 -11.569 1.00 92.75 200 ARG A CA 1
ATOM 1553 C C . ARG A 1 200 ? 2.052 -18.797 -10.497 1.00 92.75 200 ARG A C 1
ATOM 1555 O O . ARG A 1 200 ? 2.814 -18.605 -9.559 1.00 92.75 200 ARG A O 1
ATOM 1562 N N . LEU A 1 201 ? 0.903 -18.134 -10.617 1.00 92.62 201 LEU A N 1
ATOM 1563 C CA . LEU A 1 201 ? 0.454 -17.143 -9.637 1.00 92.62 201 LEU A CA 1
ATOM 1564 C C . LEU A 1 201 ? 0.147 -17.770 -8.265 1.00 92.62 201 LEU A C 1
ATOM 1566 O O . LEU A 1 201 ? 0.375 -17.134 -7.239 1.00 92.62 201 LEU A O 1
ATOM 1570 N N . CYS A 1 202 ? -0.355 -19.007 -8.233 1.00 90.50 202 CYS A N 1
ATOM 1571 C CA . CYS A 1 202 ? -0.576 -19.759 -6.995 1.00 90.50 202 CYS A CA 1
ATOM 1572 C C . CYS A 1 202 ? 0.728 -20.216 -6.323 1.00 90.50 202 CYS A C 1
ATOM 1574 O O . CYS A 1 202 ? 0.756 -20.327 -5.100 1.00 90.50 202 CYS A O 1
ATOM 1576 N N . GLU A 1 203 ? 1.783 -20.469 -7.100 1.00 90.62 203 GLU A N 1
ATOM 1577 C CA . GLU A 1 203 ? 3.114 -20.850 -6.600 1.00 90.62 203 GLU A CA 1
ATOM 1578 C C . GLU A 1 203 ? 3.898 -19.657 -6.025 1.00 90.62 203 GLU A C 1
ATOM 1580 O O . GLU A 1 203 ? 4.813 -19.844 -5.225 1.00 90.62 203 GLU A O 1
ATOM 1585 N N . LEU A 1 204 ? 3.546 -18.427 -6.412 1.00 88.00 204 LEU A N 1
ATOM 1586 C CA . LEU A 1 204 ? 4.177 -17.217 -5.895 1.00 88.00 204 LEU A CA 1
ATOM 1587 C C . LEU A 1 204 ? 3.655 -16.860 -4.498 1.00 88.00 204 LEU A C 1
ATOM 1589 O O . LEU A 1 204 ? 2.447 -16.804 -4.254 1.00 88.00 204 LEU A O 1
ATOM 1593 N N . ASP A 1 205 ? 4.582 -16.522 -3.598 1.00 90.00 205 ASP A N 1
ATOM 1594 C CA . ASP A 1 205 ? 4.238 -15.896 -2.323 1.00 90.00 205 ASP A CA 1
ATOM 1595 C C . ASP A 1 205 ? 3.557 -14.545 -2.589 1.00 90.00 205 ASP A C 1
ATOM 1597 O O . ASP A 1 205 ? 4.069 -13.683 -3.307 1.00 90.00 205 ASP A O 1
ATOM 1601 N N . LEU A 1 206 ? 2.395 -14.338 -1.979 1.00 91.75 206 LEU A N 1
ATOM 1602 C CA . LEU A 1 206 ? 1.674 -13.080 -2.061 1.00 91.75 206 LEU A CA 1
ATOM 1603 C C . LEU A 1 206 ? 2.493 -11.901 -1.525 1.00 91.75 206 LEU A C 1
ATOM 1605 O O . LEU A 1 206 ? 2.410 -10.809 -2.080 1.00 91.75 206 LEU A O 1
ATOM 1609 N N . ARG A 1 207 ? 3.335 -12.113 -0.507 1.00 91.31 207 ARG A N 1
ATOM 1610 C CA . ARG A 1 207 ? 4.255 -11.073 -0.024 1.00 91.31 207 ARG A CA 1
ATOM 1611 C C . ARG A 1 207 ? 5.197 -10.616 -1.130 1.00 91.31 207 ARG A C 1
ATOM 1613 O O . ARG A 1 207 ? 5.428 -9.421 -1.276 1.00 91.31 207 ARG A O 1
ATOM 1620 N N . ARG A 1 208 ? 5.679 -11.552 -1.951 1.00 91.19 208 ARG A N 1
ATOM 1621 C CA . ARG A 1 208 ? 6.508 -11.253 -3.121 1.00 91.19 208 ARG A CA 1
ATOM 1622 C C . ARG A 1 208 ? 5.721 -10.515 -4.202 1.00 91.19 208 ARG A C 1
ATOM 1624 O O . ARG A 1 208 ? 6.240 -9.562 -4.765 1.00 91.19 208 ARG A O 1
ATOM 1631 N N . ILE A 1 209 ? 4.470 -10.897 -4.464 1.00 93.88 209 ILE A N 1
ATOM 1632 C CA . ILE A 1 209 ? 3.611 -10.187 -5.431 1.00 93.88 209 ILE A CA 1
ATOM 1633 C C . ILE A 1 209 ? 3.390 -8.731 -4.999 1.00 93.88 209 ILE A C 1
ATOM 1635 O O . ILE A 1 209 ? 3.521 -7.821 -5.813 1.00 93.88 209 ILE A O 1
ATOM 1639 N N . VAL A 1 210 ? 3.088 -8.502 -3.718 1.00 94.31 210 VAL A N 1
ATOM 1640 C CA . VAL A 1 210 ? 2.930 -7.149 -3.167 1.00 94.31 210 VAL A CA 1
ATOM 1641 C C . VAL A 1 210 ? 4.246 -6.378 -3.241 1.00 94.31 210 VAL A C 1
ATOM 1643 O O . VAL A 1 210 ? 4.244 -5.223 -3.659 1.00 94.31 210 VAL A O 1
ATOM 1646 N N . PHE A 1 211 ? 5.373 -7.015 -2.910 1.00 93.06 211 PHE A N 1
ATOM 1647 C CA . PHE A 1 211 ? 6.692 -6.409 -3.071 1.00 93.06 211 PHE A CA 1
ATOM 1648 C C . PHE A 1 211 ? 6.936 -5.969 -4.520 1.00 93.06 211 PHE A C 1
ATOM 1650 O O . PHE A 1 211 ? 7.279 -4.815 -4.740 1.00 93.06 211 PHE A O 1
ATOM 1657 N N . GLU A 1 212 ? 6.689 -6.832 -5.509 1.00 91.56 212 GLU A N 1
ATOM 1658 C CA . GLU A 1 212 ? 6.852 -6.506 -6.936 1.00 91.56 212 GLU A CA 1
ATOM 1659 C C . GLU A 1 212 ? 5.879 -5.408 -7.414 1.00 91.56 212 GLU A C 1
ATOM 1661 O O . GLU A 1 212 ? 6.163 -4.700 -8.380 1.00 91.56 212 GLU A O 1
ATOM 1666 N N . ALA A 1 213 ? 4.728 -5.245 -6.753 1.00 92.56 213 ALA A N 1
ATOM 1667 C CA . ALA A 1 213 ? 3.791 -4.155 -7.024 1.00 92.56 213 ALA A CA 1
ATOM 1668 C C . ALA A 1 213 ? 4.218 -2.829 -6.368 1.00 92.56 213 ALA A C 1
ATOM 1670 O O . ALA A 1 213 ? 3.868 -1.749 -6.846 1.00 92.56 213 ALA A O 1
ATOM 1671 N N . LEU A 1 214 ? 4.974 -2.877 -5.272 1.00 91.75 214 LEU A N 1
ATOM 1672 C CA . LEU A 1 214 ? 5.504 -1.685 -4.613 1.00 91.75 214 LEU A CA 1
ATOM 1673 C C . LEU A 1 214 ? 6.870 -1.271 -5.160 1.00 91.75 214 LEU A C 1
ATOM 1675 O O . LEU A 1 214 ? 7.155 -0.080 -5.217 1.00 91.75 214 LEU A O 1
ATOM 1679 N N . TYR A 1 215 ? 7.682 -2.224 -5.610 1.00 90.19 215 TYR A N 1
ATOM 1680 C CA . TYR A 1 215 ? 9.047 -2.018 -6.070 1.00 90.19 215 TYR A CA 1
ATOM 1681 C C . TYR A 1 215 ? 9.253 -2.645 -7.447 1.00 90.19 215 TYR A C 1
ATOM 1683 O O . TYR A 1 215 ? 8.927 -3.803 -7.681 1.00 90.19 215 TYR A O 1
ATOM 1691 N N . ALA A 1 216 ? 9.872 -1.905 -8.365 1.00 83.12 216 ALA A N 1
ATOM 1692 C CA . ALA A 1 216 ? 10.224 -2.420 -9.690 1.00 83.12 216 ALA A CA 1
ATOM 1693 C C . ALA A 1 216 ? 11.570 -3.161 -9.697 1.00 83.12 216 ALA A C 1
ATOM 1695 O O . ALA A 1 216 ? 12.381 -2.980 -10.612 1.00 83.12 216 ALA A O 1
ATOM 1696 N N . ASP A 1 217 ? 11.823 -3.936 -8.652 1.00 80.56 217 ASP A N 1
ATOM 1697 C CA . ASP A 1 217 ? 13.003 -4.779 -8.510 1.00 80.56 217 ASP A CA 1
ATOM 1698 C C . ASP A 1 217 ? 12.552 -6.180 -8.094 1.00 80.56 217 ASP A C 1
ATOM 1700 O O . ASP A 1 217 ? 11.457 -6.356 -7.556 1.00 80.56 217 ASP A O 1
ATOM 1704 N N . ASP A 1 218 ? 13.381 -7.178 -8.370 1.00 78.62 218 ASP A N 1
ATOM 1705 C CA . ASP A 1 218 ? 13.131 -8.529 -7.888 1.00 78.62 218 ASP A CA 1
ATOM 1706 C C . ASP A 1 218 ? 13.723 -8.667 -6.483 1.00 78.62 218 ASP A C 1
ATOM 1708 O O . ASP A 1 218 ? 14.878 -8.306 -6.237 1.00 78.62 218 ASP A O 1
ATOM 1712 N N . LEU A 1 219 ? 12.932 -9.202 -5.551 1.00 72.75 219 LEU A N 1
ATOM 1713 C CA . LEU A 1 219 ? 13.465 -9.630 -4.265 1.00 72.75 219 LEU A CA 1
ATOM 1714 C C . LEU A 1 219 ? 14.300 -10.887 -4.514 1.00 72.75 219 LEU A C 1
ATOM 1716 O O . LEU A 1 219 ? 13.763 -11.972 -4.739 1.00 72.75 219 LEU A O 1
ATOM 1720 N N . ASP A 1 220 ? 15.617 -10.723 -4.552 1.00 77.31 220 ASP A N 1
ATOM 1721 C CA . ASP A 1 220 ? 16.538 -11.848 -4.621 1.00 77.31 220 ASP A CA 1
ATOM 1722 C C . ASP A 1 220 ? 16.789 -12.365 -3.199 1.00 77.31 220 ASP A C 1
ATOM 1724 O O . ASP A 1 220 ? 17.497 -11.749 -2.398 1.00 77.31 220 ASP A O 1
ATOM 1728 N N . ASP A 1 221 ? 16.195 -13.509 -2.874 1.00 71.25 221 ASP A N 1
ATOM 1729 C CA . ASP A 1 221 ? 16.359 -14.147 -1.567 1.00 71.25 221 ASP A CA 1
ATOM 1730 C C . ASP A 1 221 ? 17.829 -14.518 -1.286 1.00 71.25 221 ASP A C 1
ATOM 1732 O O . ASP A 1 221 ? 18.252 -14.553 -0.130 1.00 71.25 221 ASP A O 1
ATOM 1736 N N . ALA A 1 222 ? 18.655 -14.722 -2.323 1.00 69.50 222 ALA A N 1
ATOM 1737 C CA . ALA A 1 222 ? 20.087 -14.962 -2.157 1.00 69.50 222 ALA A CA 1
ATOM 1738 C C . ALA A 1 222 ? 20.850 -13.683 -1.768 1.00 69.50 222 ALA A C 1
ATOM 1740 O O . ALA A 1 222 ? 21.864 -13.752 -1.067 1.00 69.50 222 ALA A O 1
ATOM 1741 N N . ILE A 1 223 ? 20.352 -12.503 -2.159 1.00 64.31 223 ILE A N 1
ATOM 1742 C CA . ILE A 1 223 ? 20.902 -11.200 -1.746 1.00 64.31 223 ILE A CA 1
ATOM 1743 C C . ILE A 1 223 ? 20.707 -10.967 -0.243 1.00 64.31 223 ILE A C 1
ATOM 1745 O O . ILE A 1 223 ? 21.571 -10.361 0.399 1.00 64.31 223 ILE A O 1
ATOM 1749 N N . MET A 1 224 ? 19.657 -11.545 0.345 1.00 63.88 224 MET A N 1
ATOM 1750 C CA . MET A 1 224 ? 19.417 -11.559 1.792 1.00 63.88 224 MET A CA 1
ATOM 1751 C C . MET A 1 224 ? 20.359 -12.493 2.570 1.00 63.88 224 MET A C 1
ATOM 1753 O O . MET A 1 224 ? 20.125 -12.758 3.748 1.00 63.88 224 MET A O 1
ATOM 1757 N N . ALA A 1 225 ? 21.454 -12.978 1.966 1.00 67.19 225 ALA A N 1
ATOM 1758 C CA . ALA A 1 225 ? 22.474 -13.753 2.665 1.00 67.19 225 ALA A CA 1
ATOM 1759 C C . ALA A 1 225 ? 22.844 -13.105 4.016 1.00 67.19 225 ALA A C 1
ATOM 1761 O O . ALA A 1 225 ? 23.340 -11.971 4.089 1.00 67.19 225 ALA A O 1
ATOM 1762 N N . GLN A 1 226 ? 22.632 -13.873 5.088 1.00 66.62 226 GLN A N 1
ATOM 1763 C CA . GLN A 1 226 ? 22.584 -13.410 6.478 1.00 66.62 226 GLN A CA 1
ATOM 1764 C C . GLN A 1 226 ? 23.793 -12.548 6.887 1.00 66.62 226 GLN A C 1
ATOM 1766 O O . GLN A 1 226 ? 23.660 -11.583 7.639 1.00 66.62 226 GLN A O 1
ATOM 1771 N N . ALA A 1 227 ? 24.989 -12.849 6.369 1.00 61.88 227 ALA A N 1
ATOM 1772 C CA . ALA A 1 227 ? 26.214 -12.121 6.700 1.00 61.88 227 ALA A CA 1
ATOM 1773 C C . ALA A 1 227 ? 26.244 -10.673 6.166 1.00 61.88 227 ALA A C 1
ATOM 1775 O O . ALA A 1 227 ? 26.767 -9.779 6.844 1.00 61.88 227 ALA A O 1
ATOM 1776 N N . THR A 1 228 ? 25.698 -10.411 4.974 1.00 74.88 228 THR A N 1
ATOM 1777 C CA . THR A 1 228 ? 25.679 -9.059 4.386 1.00 74.88 228 THR A CA 1
ATOM 1778 C C . THR A 1 228 ? 24.573 -8.218 5.010 1.00 74.88 228 THR A C 1
ATOM 1780 O O . THR A 1 228 ? 24.824 -7.067 5.379 1.00 74.88 228 THR A O 1
ATOM 1783 N N . GLU A 1 229 ? 23.398 -8.810 5.231 1.00 79.56 229 GLU A N 1
ATOM 1784 C CA . GLU A 1 229 ? 22.289 -8.169 5.940 1.00 79.56 229 GLU A CA 1
ATOM 1785 C C . GLU A 1 229 ? 22.741 -7.678 7.321 1.00 79.56 229 GLU A C 1
ATOM 1787 O O . GLU A 1 229 ? 22.664 -6.486 7.626 1.00 79.56 229 GLU A O 1
ATOM 1792 N N . HIS A 1 230 ? 23.350 -8.558 8.122 1.00 82.12 230 HIS A N 1
ATOM 1793 C CA . HIS A 1 230 ? 23.792 -8.222 9.475 1.00 82.12 230 HIS A CA 1
ATOM 1794 C C . HIS A 1 230 ? 24.832 -7.086 9.497 1.00 82.12 230 HIS A C 1
ATOM 1796 O O . HIS A 1 230 ? 24.877 -6.264 10.421 1.00 82.12 230 HIS A O 1
ATOM 1802 N N . ARG A 1 231 ? 25.683 -7.000 8.464 1.00 83.25 231 ARG A N 1
ATOM 1803 C CA . ARG A 1 231 ? 26.645 -5.900 8.302 1.00 83.25 231 ARG A CA 1
ATOM 1804 C C . ARG A 1 231 ? 25.955 -4.581 7.975 1.00 83.25 231 ARG A C 1
ATOM 1806 O O . ARG A 1 231 ? 26.350 -3.558 8.543 1.00 83.25 231 ARG A O 1
ATOM 1813 N N . ILE A 1 232 ? 24.973 -4.589 7.077 1.00 83.88 232 ILE A N 1
ATOM 1814 C CA . ILE A 1 232 ? 24.227 -3.388 6.694 1.00 83.88 232 ILE A CA 1
ATOM 1815 C C . ILE A 1 232 ? 23.375 -2.899 7.849 1.00 83.88 232 ILE A C 1
ATOM 1817 O O . ILE A 1 232 ? 23.515 -1.734 8.209 1.00 83.88 232 ILE A O 1
ATOM 1821 N N . VAL A 1 233 ? 22.615 -3.779 8.502 1.00 84.69 233 VAL A N 1
ATOM 1822 C CA . VAL A 1 233 ? 21.828 -3.447 9.698 1.00 84.69 233 VAL A CA 1
ATOM 1823 C C . VAL A 1 233 ? 22.725 -2.790 10.746 1.00 84.69 233 VAL A C 1
ATOM 1825 O O . VAL A 1 233 ? 22.446 -1.685 11.197 1.00 84.69 233 VAL A O 1
ATOM 1828 N N . ARG A 1 234 ? 23.901 -3.361 11.042 1.00 83.88 234 ARG A N 1
ATOM 1829 C CA . ARG A 1 234 ? 24.854 -2.760 11.994 1.00 83.88 234 ARG A CA 1
ATOM 1830 C C . ARG A 1 234 ? 25.402 -1.400 11.545 1.00 83.88 234 ARG A C 1
ATOM 1832 O O . ARG A 1 234 ? 25.725 -0.550 12.381 1.00 83.88 234 ARG A O 1
ATOM 1839 N N . ARG A 1 235 ? 25.631 -1.191 10.244 1.00 87.25 235 ARG A N 1
ATOM 1840 C CA . ARG A 1 235 ? 26.079 0.111 9.710 1.00 87.25 235 ARG A CA 1
ATOM 1841 C C . ARG A 1 235 ? 24.947 1.137 9.777 1.00 87.25 235 ARG A C 1
ATOM 1843 O O . ARG A 1 235 ? 25.214 2.265 10.184 1.00 87.25 235 ARG A O 1
ATOM 1850 N N . LEU A 1 236 ? 23.723 0.719 9.478 1.00 86.56 236 LEU A N 1
ATOM 1851 C CA . LEU A 1 236 ? 22.504 1.509 9.546 1.00 86.56 236 LEU A CA 1
ATOM 1852 C C . LEU A 1 236 ? 22.203 1.924 10.984 1.00 86.56 236 LEU A C 1
ATOM 1854 O O . LEU A 1 236 ? 22.124 3.118 11.239 1.00 86.56 236 LEU A O 1
ATOM 1858 N N . SER A 1 237 ? 22.196 1.005 11.952 1.00 83.31 237 SER A N 1
ATOM 1859 C CA . SER A 1 237 ? 22.015 1.342 13.371 1.00 83.31 237 SER A CA 1
ATOM 1860 C C . SER A 1 237 ? 23.043 2.372 13.849 1.00 83.31 237 SER A C 1
ATOM 1862 O O . SER A 1 237 ? 22.692 3.366 14.477 1.00 83.31 237 SER A O 1
ATOM 1864 N N . ARG A 1 238 ? 24.327 2.205 13.497 1.00 84.75 238 ARG A N 1
ATOM 1865 C CA . ARG A 1 238 ? 25.374 3.191 13.832 1.00 84.75 238 ARG A CA 1
ATOM 1866 C C . ARG A 1 238 ? 25.196 4.525 13.115 1.00 84.75 238 ARG A C 1
ATOM 1868 O O . ARG A 1 238 ? 25.634 5.555 13.629 1.00 84.75 238 ARG A O 1
ATOM 1875 N N . TRP A 1 239 ? 24.664 4.511 11.897 1.00 86.88 239 TRP A N 1
ATOM 1876 C CA . TRP A 1 239 ? 24.337 5.727 11.166 1.00 86.88 239 TRP A CA 1
ATOM 1877 C C . TRP A 1 239 ? 23.186 6.455 11.865 1.00 86.88 239 TRP A C 1
ATOM 1879 O O . TRP A 1 239 ? 23.350 7.621 12.196 1.00 86.88 239 TRP A O 1
ATOM 1889 N N . LEU A 1 240 ? 22.112 5.756 12.220 1.00 83.31 240 LEU A N 1
ATOM 1890 C CA . LEU A 1 240 ? 20.945 6.308 12.911 1.00 83.31 240 LEU A CA 1
ATOM 1891 C C . LEU A 1 240 ? 21.306 6.893 14.279 1.00 83.31 240 LEU A C 1
ATOM 1893 O O . LEU A 1 240 ? 20.980 8.040 14.562 1.00 83.31 240 LEU A O 1
ATOM 1897 N N . VAL A 1 241 ? 22.084 6.172 15.094 1.00 82.94 241 VAL A N 1
ATOM 1898 C CA . VAL A 1 241 ? 22.543 6.666 16.407 1.00 82.94 241 VAL A CA 1
ATOM 1899 C C . VAL A 1 241 ? 23.341 7.968 16.291 1.00 82.94 241 VAL A C 1
ATOM 1901 O O . VAL A 1 241 ? 23.222 8.834 17.156 1.00 82.94 241 VAL A O 1
ATOM 1904 N N . ARG A 1 242 ? 24.141 8.136 15.228 1.00 86.38 242 ARG A N 1
ATOM 1905 C CA . ARG A 1 242 ? 24.911 9.372 15.000 1.00 86.38 242 ARG A CA 1
ATOM 1906 C C . ARG A 1 242 ? 24.003 10.561 14.682 1.00 86.38 242 ARG A C 1
ATOM 1908 O O . ARG A 1 242 ? 24.332 11.677 15.062 1.00 86.38 242 ARG A O 1
ATOM 1915 N N . HIS A 1 243 ? 22.892 10.310 14.001 1.00 85.19 243 HIS A N 1
ATOM 1916 C CA . HIS A 1 243 ? 22.019 11.342 13.445 1.00 85.19 243 HIS A CA 1
ATOM 1917 C C . HIS A 1 243 ? 20.732 11.557 14.262 1.00 85.19 243 HIS A C 1
ATOM 1919 O O . HIS A 1 243 ? 20.004 12.503 14.006 1.00 85.19 243 HIS A O 1
ATOM 1925 N N . ARG A 1 244 ? 20.482 10.768 15.320 1.00 79.19 244 ARG A N 1
ATOM 1926 C CA . ARG A 1 244 ? 19.259 10.844 16.152 1.00 79.19 244 ARG A CA 1
ATOM 1927 C C . ARG A 1 244 ? 18.988 12.186 16.846 1.00 79.19 244 ARG A C 1
ATOM 1929 O O . ARG A 1 244 ? 17.912 12.370 17.393 1.00 79.19 244 ARG A O 1
ATOM 1936 N N . ARG A 1 245 ? 19.999 13.056 16.951 1.00 83.69 245 ARG A N 1
ATOM 1937 C CA . ARG A 1 245 ? 19.893 14.376 17.605 1.00 83.69 245 ARG A CA 1
ATOM 1938 C C . ARG A 1 245 ? 19.567 15.501 16.625 1.00 83.69 245 ARG A C 1
ATOM 1940 O O . ARG A 1 245 ? 19.440 16.640 17.052 1.00 83.69 245 ARG A O 1
ATOM 1947 N N . GLN A 1 246 ? 19.521 15.192 15.335 1.00 86.44 246 GLN A N 1
ATOM 1948 C CA . GLN A 1 246 ? 19.190 16.163 14.306 1.00 86.44 246 GLN A CA 1
ATOM 1949 C C . GLN A 1 246 ? 17.695 16.444 14.314 1.00 86.44 246 GLN A C 1
ATOM 1951 O O . GLN A 1 246 ? 16.899 15.623 14.774 1.00 86.44 246 GLN A O 1
ATOM 1956 N N . THR A 1 247 ? 17.324 17.604 13.789 1.00 85.62 247 THR A N 1
ATOM 1957 C CA . THR A 1 247 ? 15.918 17.897 13.512 1.00 85.62 247 THR A CA 1
ATOM 1958 C C . THR A 1 247 ? 15.373 16.915 12.470 1.00 85.62 247 THR A C 1
ATOM 1960 O O . THR A 1 247 ? 16.132 16.344 11.682 1.00 85.62 247 THR A O 1
ATOM 1963 N N . THR A 1 248 ? 14.051 16.723 12.437 1.00 77.88 248 THR A N 1
ATOM 1964 C CA . THR A 1 248 ? 13.404 15.865 11.430 1.00 77.88 248 THR A CA 1
ATOM 1965 C C . THR A 1 248 ? 13.796 16.282 10.013 1.00 77.88 248 THR A C 1
ATOM 1967 O O . THR A 1 248 ? 14.138 15.428 9.202 1.00 77.88 248 THR A O 1
ATOM 1970 N N . GLU A 1 249 ? 13.823 17.586 9.725 1.00 81.94 249 GLU A N 1
ATOM 1971 C CA . GLU A 1 249 ? 14.173 18.109 8.402 1.00 81.94 249 GLU A CA 1
ATOM 1972 C C . GLU A 1 249 ? 15.631 17.806 8.020 1.00 81.94 249 GLU A C 1
ATOM 1974 O O . GLU A 1 249 ? 15.902 17.325 6.922 1.00 81.94 249 GLU A O 1
ATOM 1979 N N . GLU A 1 250 ? 16.586 18.023 8.929 1.00 86.12 250 GLU A N 1
ATOM 1980 C CA . GLU A 1 250 ? 17.997 17.691 8.694 1.00 86.12 250 GLU A CA 1
ATOM 1981 C C . GLU A 1 250 ? 18.209 16.190 8.500 1.00 86.12 250 GLU A C 1
ATOM 1983 O O . GLU A 1 250 ? 18.959 15.777 7.611 1.00 86.12 250 GLU A O 1
ATOM 1988 N N . PHE A 1 251 ? 17.544 15.375 9.321 1.00 83.94 251 PHE A N 1
ATOM 1989 C CA . PHE A 1 251 ? 17.607 13.925 9.223 1.00 83.94 251 PHE A CA 1
ATOM 1990 C C . PHE A 1 251 ? 17.055 13.444 7.877 1.00 83.94 251 PHE A C 1
ATOM 1992 O O . PHE A 1 251 ? 17.713 12.658 7.194 1.00 83.94 251 PHE A O 1
ATOM 1999 N N . MET A 1 252 ? 15.904 13.972 7.449 1.00 80.19 252 MET A N 1
ATOM 2000 C CA . MET A 1 252 ? 15.308 13.676 6.146 1.00 80.19 252 MET A CA 1
ATOM 2001 C C . MET A 1 252 ? 16.199 14.129 4.997 1.00 80.19 252 MET A C 1
ATOM 2003 O O . MET A 1 252 ? 16.442 13.360 4.070 1.00 80.19 252 MET A O 1
ATOM 2007 N N . ARG A 1 253 ? 16.777 15.329 5.080 1.00 84.50 253 ARG A N 1
ATOM 2008 C CA . ARG A 1 253 ? 17.735 15.815 4.085 1.00 84.50 253 ARG A CA 1
ATOM 2009 C C . ARG A 1 253 ? 18.921 14.864 3.950 1.00 84.50 253 ARG A C 1
ATOM 2011 O O . ARG A 1 253 ? 19.337 14.574 2.839 1.00 84.50 253 ARG A O 1
ATOM 2018 N N . LEU A 1 254 ? 19.445 14.330 5.051 1.00 83.44 254 LEU A N 1
ATOM 2019 C CA . LEU A 1 254 ? 20.553 13.367 5.027 1.00 83.44 254 LEU A CA 1
ATOM 2020 C C . LEU A 1 254 ? 20.146 11.982 4.528 1.00 83.44 254 LEU A C 1
ATOM 2022 O O . LEU A 1 254 ? 20.940 11.305 3.875 1.00 83.44 254 LEU A O 1
ATOM 2026 N N . LEU A 1 255 ? 18.924 11.564 4.838 1.00 81.19 255 LEU A N 1
ATOM 2027 C CA . LEU A 1 255 ? 18.348 10.315 4.365 1.00 81.19 255 LEU A CA 1
ATOM 2028 C C . LEU A 1 255 ? 18.144 10.346 2.839 1.00 81.19 255 LEU A C 1
ATOM 2030 O O . LEU A 1 255 ? 18.431 9.358 2.159 1.00 81.19 255 LEU A O 1
ATOM 2034 N N . MET A 1 256 ? 17.722 11.502 2.316 1.00 79.06 256 MET A N 1
ATOM 2035 C CA . MET A 1 256 ? 17.260 11.705 0.940 1.00 79.06 256 MET A CA 1
ATOM 2036 C C . MET A 1 256 ? 18.277 12.371 -0.001 1.00 79.06 256 MET A C 1
ATOM 2038 O O . MET A 1 256 ? 18.102 12.302 -1.216 1.00 79.06 256 MET A O 1
ATOM 2042 N N . ALA A 1 257 ? 19.340 13.007 0.506 1.00 77.00 257 ALA A N 1
ATOM 2043 C CA . ALA A 1 257 ? 20.267 13.789 -0.318 1.00 77.00 257 ALA A CA 1
ATOM 2044 C C . ALA A 1 257 ? 20.910 12.972 -1.453 1.00 77.00 257 ALA A C 1
ATOM 2046 O O . ALA A 1 257 ? 21.609 11.972 -1.233 1.00 77.00 257 ALA A O 1
ATOM 2047 N N . ALA A 1 258 ? 20.758 13.475 -2.680 1.00 51.28 258 ALA A N 1
ATOM 2048 C CA . ALA A 1 258 ? 21.468 12.986 -3.852 1.00 51.28 258 ALA A CA 1
ATOM 2049 C C . ALA A 1 258 ? 22.993 13.154 -3.663 1.00 51.28 258 ALA A C 1
ATOM 2051 O O . ALA A 1 258 ? 23.480 14.225 -3.312 1.00 51.28 258 ALA A O 1
ATOM 2052 N N . GLY A 1 259 ? 23.767 12.082 -3.862 1.00 51.41 259 GLY A N 1
ATOM 2053 C CA . GLY A 1 259 ? 25.243 12.112 -3.835 1.00 51.41 259 GLY A CA 1
ATOM 2054 C C . GLY A 1 259 ? 25.920 11.905 -2.467 1.00 51.41 259 GLY A C 1
ATOM 2055 O O . GLY A 1 259 ? 27.080 11.492 -2.428 1.00 51.41 259 GLY A O 1
ATOM 2056 N N . ALA A 1 260 ? 25.202 12.072 -1.351 1.00 53.81 260 ALA A N 1
ATOM 2057 C CA . ALA A 1 260 ? 25.638 11.709 0.010 1.00 53.81 260 ALA A CA 1
ATOM 2058 C C . ALA A 1 260 ? 24.741 10.620 0.631 1.00 53.81 260 ALA A C 1
ATOM 2060 O O . ALA A 1 260 ? 24.587 10.540 1.849 1.00 53.81 260 ALA A O 1
ATOM 2061 N N . SER A 1 261 ? 24.150 9.797 -0.239 1.00 72.56 261 SER A N 1
ATOM 2062 C CA . SER A 1 261 ? 23.048 8.891 0.068 1.00 72.56 261 SER A CA 1
ATOM 2063 C C . SER A 1 261 ? 23.345 7.949 1.232 1.00 72.56 261 SER A C 1
ATOM 2065 O O . SER A 1 261 ? 24.481 7.497 1.428 1.00 72.56 261 SER A O 1
ATOM 2067 N N . LEU A 1 262 ? 22.291 7.580 1.967 1.00 84.25 262 LEU A N 1
ATOM 2068 C CA . LEU A 1 262 ? 22.321 6.493 2.944 1.00 84.25 262 LEU A CA 1
ATOM 2069 C C . LEU A 1 262 ? 23.077 5.271 2.385 1.00 84.25 262 LEU A C 1
ATOM 2071 O O . LEU A 1 262 ? 23.954 4.734 3.055 1.00 84.25 262 LEU A O 1
ATOM 2075 N N . VAL A 1 263 ? 22.846 4.913 1.115 1.00 87.31 263 VAL A N 1
ATOM 2076 C CA . VAL A 1 263 ? 23.591 3.858 0.402 1.00 87.31 263 VAL A CA 1
ATOM 2077 C C . VAL A 1 263 ? 25.101 4.104 0.446 1.00 87.31 263 VAL A C 1
ATOM 2079 O O . VAL A 1 263 ? 25.842 3.237 0.900 1.00 87.31 263 VAL A O 1
ATOM 2082 N N . ALA A 1 264 ? 25.586 5.280 0.035 1.00 86.69 264 ALA A N 1
ATOM 2083 C CA . ALA A 1 264 ? 27.014 5.602 0.066 1.00 86.69 264 ALA A CA 1
ATOM 2084 C C . ALA A 1 264 ? 27.587 5.547 1.493 1.00 86.69 264 ALA A C 1
ATOM 2086 O O . ALA A 1 264 ? 28.692 5.035 1.700 1.00 86.69 264 ALA A O 1
ATOM 2087 N N . ALA A 1 265 ? 26.833 6.020 2.490 1.00 85.00 265 ALA A N 1
ATOM 2088 C CA . ALA A 1 265 ? 27.233 5.964 3.894 1.00 85.00 265 ALA A CA 1
ATOM 2089 C C . ALA A 1 265 ? 27.328 4.523 4.434 1.00 85.00 265 ALA A C 1
ATOM 2091 O O . ALA A 1 265 ? 28.170 4.243 5.295 1.00 85.00 265 ALA A O 1
ATOM 2092 N N . LEU A 1 266 ? 26.489 3.617 3.925 1.00 86.38 266 LEU A N 1
ATOM 2093 C CA . LEU A 1 266 ? 26.467 2.202 4.295 1.00 86.38 266 LEU A CA 1
ATOM 2094 C C . LEU A 1 266 ? 27.468 1.362 3.508 1.00 86.38 266 LEU A C 1
ATOM 2096 O O . LEU A 1 266 ? 27.998 0.396 4.051 1.00 86.38 266 LEU A O 1
ATOM 2100 N N . VAL A 1 267 ? 27.761 1.722 2.263 1.00 87.94 267 VAL A N 1
ATOM 2101 C CA . VAL A 1 267 ? 28.635 0.966 1.360 1.00 87.94 267 VAL A CA 1
ATOM 2102 C C . VAL A 1 267 ? 30.110 1.277 1.604 1.00 87.94 267 VAL A C 1
ATOM 2104 O O . VAL A 1 267 ? 30.935 0.355 1.622 1.00 87.94 267 VAL A O 1
ATOM 2107 N N . ARG A 1 268 ? 30.452 2.548 1.867 1.00 84.94 268 ARG A N 1
ATOM 2108 C CA . ARG A 1 268 ? 31.844 2.970 2.077 1.00 84.94 268 ARG A CA 1
ATOM 2109 C C . ARG A 1 268 ? 32.504 2.162 3.207 1.00 84.94 268 ARG A C 1
ATOM 2111 O O . ARG A 1 268 ? 31.926 2.022 4.292 1.00 84.94 268 ARG A O 1
ATOM 2118 N N . PRO A 1 269 ? 33.719 1.629 2.991 1.00 70.69 269 PRO A N 1
ATOM 2119 C CA . PRO A 1 269 ? 34.414 0.854 4.003 1.00 70.69 269 PRO A CA 1
ATOM 2120 C C . PRO A 1 269 ? 34.748 1.751 5.199 1.00 70.69 269 PRO A C 1
ATOM 2122 O O . PRO A 1 269 ? 35.496 2.718 5.097 1.00 70.69 269 PRO A O 1
ATOM 2125 N N . LYS A 1 270 ? 34.197 1.410 6.363 1.00 66.56 270 LYS A N 1
ATOM 2126 C CA . LYS A 1 270 ? 34.755 1.818 7.658 1.00 66.56 270 LYS A CA 1
ATOM 2127 C C . LYS A 1 270 ? 35.547 0.635 8.212 1.00 66.56 270 LYS A C 1
ATOM 2129 O O . LYS A 1 270 ? 35.243 -0.502 7.855 1.00 66.56 270 LYS A O 1
ATOM 2134 N N . LYS A 1 271 ? 36.562 0.904 9.044 1.00 73.44 271 LYS A N 1
ATOM 2135 C CA . LYS A 1 271 ? 37.431 -0.113 9.672 1.00 73.44 271 LYS A CA 1
ATOM 2136 C C . LYS A 1 271 ? 36.614 -1.356 10.087 1.00 73.44 271 LYS A C 1
ATOM 2138 O O . LYS A 1 271 ? 35.645 -1.220 10.832 1.00 73.44 271 LYS A O 1
ATOM 2143 N N . GLY A 1 272 ? 36.999 -2.530 9.579 1.00 69.88 272 GLY A N 1
ATOM 2144 C CA . GLY A 1 272 ? 36.320 -3.813 9.810 1.00 69.88 272 GLY A CA 1
ATOM 2145 C C . GLY A 1 272 ? 35.130 -4.073 8.871 1.00 69.88 272 GLY A C 1
ATOM 2146 O O . GLY A 1 272 ? 34.052 -3.494 9.019 1.00 69.88 272 GLY A O 1
ATOM 2147 N N . GLY A 1 273 ? 35.315 -4.979 7.906 1.00 77.69 273 GLY A N 1
ATOM 2148 C CA . GLY A 1 273 ? 34.252 -5.535 7.055 1.00 77.69 273 GLY A CA 1
ATOM 2149 C C . GLY A 1 273 ? 34.464 -5.371 5.547 1.00 77.69 273 GLY A C 1
ATOM 2150 O O . GLY A 1 273 ? 33.895 -6.133 4.784 1.00 77.69 273 GLY A O 1
ATOM 2151 N N . GLY A 1 274 ? 35.289 -4.428 5.092 1.00 85.62 274 GLY A N 1
ATOM 2152 C CA . GLY A 1 274 ? 35.521 -4.217 3.656 1.00 85.62 274 GLY A CA 1
ATOM 2153 C C . GLY A 1 274 ? 34.363 -3.506 2.931 1.00 85.62 274 GLY A C 1
ATOM 2154 O O . GLY A 1 274 ? 33.363 -3.127 3.565 1.00 85.62 274 GLY A O 1
ATOM 2155 N N . PRO A 1 275 ? 34.511 -3.255 1.620 1.00 87.06 275 PRO A N 1
ATOM 2156 C CA . PRO A 1 275 ? 33.474 -2.627 0.805 1.00 87.06 275 PRO A CA 1
ATOM 2157 C C . PRO A 1 275 ? 32.226 -3.520 0.708 1.00 87.06 275 PRO A C 1
ATOM 2159 O O . PRO A 1 275 ? 32.275 -4.719 0.983 1.00 87.06 275 PRO A O 1
ATOM 2162 N N . ILE A 1 276 ? 31.091 -2.908 0.384 1.00 87.44 276 ILE A N 1
ATOM 2163 C CA . ILE A 1 276 ? 29.858 -3.598 -0.019 1.00 87.44 276 ILE A CA 1
ATOM 2164 C C . ILE A 1 276 ? 29.584 -3.143 -1.449 1.00 87.44 276 ILE A C 1
ATOM 2166 O O . ILE A 1 276 ? 29.834 -1.984 -1.764 1.00 87.44 276 ILE A O 1
ATOM 2170 N N . ASP A 1 277 ? 29.117 -4.022 -2.325 1.00 86.62 277 ASP A N 1
ATOM 2171 C CA . ASP A 1 277 ? 28.714 -3.590 -3.660 1.00 86.62 277 ASP A CA 1
ATOM 2172 C C . ASP A 1 277 ? 27.550 -2.569 -3.565 1.00 86.62 277 ASP A C 1
ATOM 2174 O O . ASP A 1 277 ? 26.602 -2.802 -2.809 1.00 86.62 277 ASP A O 1
ATOM 2178 N N . PRO A 1 278 ? 27.595 -1.415 -4.260 1.00 87.44 278 PRO A N 1
ATOM 2179 C CA . PRO A 1 278 ? 26.537 -0.411 -4.167 1.00 87.44 278 PRO A CA 1
ATOM 2180 C C . PRO A 1 278 ? 25.146 -0.911 -4.564 1.00 87.44 278 PRO A C 1
ATOM 2182 O O . PRO A 1 278 ? 24.167 -0.511 -3.930 1.00 87.44 278 PRO A O 1
ATOM 2185 N N . LYS A 1 279 ? 25.046 -1.782 -5.579 1.00 85.44 279 LYS A N 1
ATOM 2186 C CA . LYS A 1 279 ? 23.769 -2.363 -6.015 1.00 85.44 279 LYS A CA 1
ATOM 2187 C C . LYS A 1 279 ? 23.224 -3.280 -4.922 1.00 85.44 279 LYS A C 1
ATOM 2189 O O . LYS A 1 279 ? 22.079 -3.109 -4.514 1.00 85.44 279 LYS A O 1
ATOM 2194 N N . LEU A 1 280 ? 24.076 -4.137 -4.363 1.00 85.12 280 LEU A N 1
ATOM 2195 C CA . LEU A 1 280 ? 23.729 -4.997 -3.232 1.00 85.12 280 LEU A CA 1
ATOM 2196 C C . LEU A 1 280 ? 23.287 -4.190 -2.001 1.00 85.12 280 LEU A C 1
ATOM 2198 O O . LEU A 1 280 ? 22.281 -4.501 -1.368 1.00 85.12 280 LEU A O 1
ATOM 2202 N N . GLY A 1 281 ? 24.015 -3.120 -1.668 1.00 87.19 281 GLY A N 1
ATOM 2203 C CA . GLY A 1 281 ? 23.674 -2.239 -0.552 1.00 87.19 281 GLY A CA 1
ATOM 2204 C C . GLY A 1 281 ? 22.315 -1.559 -0.722 1.00 87.19 281 GLY A C 1
ATOM 2205 O O . GLY A 1 281 ? 21.576 -1.410 0.249 1.00 87.19 281 GLY A O 1
ATOM 2206 N N . ARG A 1 282 ? 21.971 -1.183 -1.957 1.00 87.50 282 ARG A N 1
ATOM 2207 C CA . ARG A 1 282 ? 20.671 -0.606 -2.309 1.00 87.50 282 ARG A CA 1
ATOM 2208 C C . ARG A 1 282 ? 19.541 -1.629 -2.220 1.00 87.50 282 ARG A C 1
ATOM 2210 O O . ARG A 1 282 ? 18.529 -1.332 -1.599 1.00 87.50 282 ARG A O 1
ATOM 2217 N N . GLN A 1 283 ? 19.730 -2.824 -2.775 1.00 86.44 283 GLN A N 1
ATOM 2218 C CA . GLN A 1 283 ? 18.742 -3.908 -2.713 1.00 86.44 283 GLN A CA 1
ATOM 2219 C C . GLN A 1 283 ? 18.440 -4.313 -1.268 1.00 86.44 283 GLN A C 1
ATOM 2221 O O . GLN A 1 283 ? 17.281 -4.443 -0.888 1.00 86.44 283 GLN A O 1
ATOM 2226 N N . LEU A 1 284 ? 19.468 -4.398 -0.421 1.00 87.62 284 LEU A N 1
ATOM 2227 C CA . LEU A 1 284 ? 19.289 -4.666 1.006 1.00 87.62 284 LEU A CA 1
ATOM 2228 C C . LEU A 1 284 ? 18.556 -3.535 1.737 1.00 87.62 284 LEU A C 1
ATOM 2230 O O . LEU A 1 284 ? 17.752 -3.809 2.623 1.00 87.62 284 LEU A O 1
ATOM 2234 N N . LEU A 1 285 ? 18.785 -2.268 1.380 1.00 88.75 285 LEU A N 1
ATOM 2235 C CA . LEU A 1 285 ? 17.994 -1.169 1.936 1.00 88.75 285 LEU A CA 1
ATOM 2236 C C . LEU A 1 285 ? 16.525 -1.220 1.502 1.00 88.75 285 LEU A C 1
ATOM 2238 O O . LEU A 1 285 ? 15.657 -0.933 2.319 1.00 88.75 285 LEU A O 1
ATOM 2242 N N . ILE A 1 286 ? 16.241 -1.602 0.255 1.00 89.75 286 ILE A N 1
ATOM 2243 C CA . ILE A 1 286 ? 14.868 -1.805 -0.227 1.00 89.75 286 ILE A CA 1
ATOM 2244 C C . ILE A 1 286 ? 14.207 -2.953 0.537 1.00 89.75 286 ILE A C 1
ATOM 2246 O O . ILE A 1 286 ? 13.084 -2.799 1.006 1.00 89.75 286 ILE A O 1
ATOM 2250 N N . ALA A 1 287 ? 14.916 -4.065 0.748 1.00 89.31 287 ALA A N 1
ATOM 2251 C CA . ALA A 1 287 ? 14.421 -5.179 1.551 1.00 89.31 287 ALA A CA 1
ATOM 2252 C C . ALA A 1 287 ? 14.150 -4.768 3.011 1.00 89.31 287 ALA A C 1
ATOM 2254 O O . ALA A 1 287 ? 13.127 -5.135 3.583 1.00 89.31 287 ALA A O 1
ATOM 2255 N N . LEU A 1 288 ? 15.018 -3.949 3.615 1.00 89.31 288 LEU A N 1
ATOM 2256 C CA . LEU A 1 288 ? 14.774 -3.364 4.940 1.00 89.31 288 LEU A CA 1
ATOM 2257 C C . LEU A 1 288 ? 13.578 -2.400 4.943 1.00 89.31 288 LEU A C 1
ATOM 2259 O O . LEU A 1 288 ? 12.800 -2.396 5.894 1.00 89.31 288 LEU A O 1
ATOM 2263 N N . GLY A 1 289 ? 13.408 -1.619 3.879 1.00 91.38 289 GLY A N 1
ATOM 2264 C CA . GLY A 1 289 ? 12.229 -0.791 3.649 1.00 91.38 289 GLY A CA 1
ATOM 2265 C C . GLY A 1 289 ? 10.948 -1.611 3.578 1.00 91.38 289 GLY A C 1
ATOM 2266 O O . GLY A 1 289 ? 9.973 -1.293 4.248 1.00 91.38 289 GLY A O 1
ATOM 2267 N N . TRP A 1 290 ? 10.969 -2.724 2.846 1.00 92.12 290 TRP A N 1
ATOM 2268 C CA . TRP A 1 290 ? 9.881 -3.696 2.808 1.00 92.12 290 TRP A CA 1
ATOM 2269 C C . TRP A 1 290 ? 9.594 -4.303 4.184 1.00 92.12 290 TRP A C 1
ATOM 2271 O O . TRP A 1 290 ? 8.440 -4.363 4.601 1.00 92.12 290 TRP A O 1
ATOM 2281 N N . HIS A 1 291 ? 10.621 -4.681 4.947 1.00 91.44 291 HIS A N 1
ATOM 2282 C CA . HIS A 1 291 ? 10.419 -5.127 6.325 1.00 91.44 291 HIS A CA 1
ATOM 2283 C C . HIS A 1 291 ? 9.745 -4.050 7.179 1.00 91.44 291 HIS A C 1
ATOM 2285 O O . HIS A 1 291 ? 8.851 -4.380 7.960 1.00 91.44 291 HIS A O 1
ATOM 2291 N N . ALA A 1 292 ? 10.094 -2.773 6.990 1.00 94.19 292 ALA A N 1
ATOM 2292 C CA . ALA A 1 292 ? 9.466 -1.671 7.709 1.00 94.19 292 ALA A CA 1
ATOM 2293 C C . ALA A 1 292 ? 7.942 -1.626 7.508 1.00 94.19 292 ALA A C 1
ATOM 2295 O O . ALA A 1 292 ? 7.239 -1.350 8.477 1.00 94.19 292 ALA A O 1
ATOM 2296 N N . TYR A 1 293 ? 7.406 -2.000 6.336 1.00 95.12 293 TYR A N 1
ATOM 2297 C CA . TYR A 1 293 ? 5.951 -2.117 6.134 1.00 95.12 293 TYR A CA 1
ATOM 2298 C C . TYR A 1 293 ? 5.296 -3.062 7.149 1.00 95.12 293 TYR A C 1
ATOM 2300 O O . TYR A 1 293 ? 4.226 -2.755 7.663 1.00 95.12 293 TYR A O 1
ATOM 2308 N N . SER A 1 294 ? 5.941 -4.184 7.486 1.00 94.31 294 SER A N 1
ATOM 2309 C CA . SER A 1 294 ? 5.395 -5.144 8.459 1.00 94.31 294 SER A CA 1
ATOM 2310 C C . SER A 1 294 ? 5.400 -4.580 9.887 1.00 94.31 294 SER A C 1
ATOM 2312 O O . SER A 1 294 ? 4.451 -4.795 10.638 1.00 94.31 294 SER A O 1
ATOM 2314 N N . PHE A 1 295 ? 6.430 -3.810 10.256 1.00 95.25 295 PHE A N 1
ATOM 2315 C CA . PHE A 1 295 ? 6.462 -3.100 11.541 1.00 95.25 295 PHE A CA 1
ATOM 2316 C C . PHE A 1 295 ? 5.393 -2.007 11.601 1.00 95.25 295 PHE A C 1
ATOM 2318 O O . PHE A 1 295 ? 4.673 -1.905 12.595 1.00 95.25 295 PHE A O 1
ATOM 2325 N N . LEU A 1 296 ? 5.255 -1.225 10.526 1.00 96.62 296 LEU A N 1
ATOM 2326 C CA . LEU A 1 296 ? 4.228 -0.194 10.410 1.00 96.62 296 LEU A CA 1
ATOM 2327 C C . LEU A 1 296 ? 2.831 -0.800 10.535 1.00 96.62 296 LEU A C 1
ATOM 2329 O O . LEU A 1 296 ? 2.033 -0.322 11.338 1.00 96.62 296 LEU A O 1
ATOM 2333 N N . ALA A 1 297 ? 2.574 -1.890 9.811 1.00 97.31 297 ALA A N 1
ATOM 2334 C CA . ALA A 1 297 ? 1.334 -2.648 9.874 1.00 97.31 297 ALA A CA 1
ATOM 2335 C C . ALA A 1 297 ? 1.016 -3.104 11.306 1.00 97.31 297 ALA A C 1
ATOM 2337 O O . ALA A 1 297 ? -0.103 -2.901 11.768 1.00 97.31 297 ALA A O 1
ATOM 2338 N N . ALA A 1 298 ? 1.996 -3.650 12.034 1.00 96.25 298 ALA A N 1
ATOM 2339 C CA . ALA A 1 298 ? 1.814 -4.081 13.420 1.00 96.25 298 ALA A CA 1
ATOM 2340 C C . ALA A 1 298 ? 1.505 -2.911 14.371 1.00 96.25 298 ALA A C 1
ATOM 2342 O O . ALA A 1 298 ? 0.600 -3.011 15.199 1.00 96.25 298 ALA A O 1
ATOM 2343 N N . GLY A 1 299 ? 2.217 -1.785 14.240 1.00 96.00 299 GLY A N 1
ATOM 2344 C CA . GLY A 1 299 ? 1.939 -0.584 15.032 1.00 96.00 299 GLY A CA 1
ATOM 2345 C C . GLY A 1 299 ? 0.534 -0.041 14.759 1.00 96.00 299 GLY A C 1
ATOM 2346 O O . GLY A 1 299 ? -0.267 0.093 15.683 1.00 96.00 299 GLY A O 1
ATOM 2347 N N . ILE A 1 300 ? 0.194 0.187 13.488 1.00 97.19 300 ILE A N 1
ATOM 2348 C CA . ILE A 1 300 ? -1.141 0.643 13.071 1.00 97.19 300 ILE A CA 1
ATOM 2349 C C . ILE A 1 300 ? -2.220 -0.303 13.606 1.00 97.19 300 ILE A C 1
ATOM 2351 O O . ILE A 1 300 ? -3.175 0.162 14.224 1.00 97.19 300 ILE A O 1
ATOM 2355 N N . ALA A 1 301 ? -2.049 -1.619 13.445 1.00 97.56 301 ALA A N 1
ATOM 2356 C CA . ALA A 1 301 ? -3.002 -2.614 13.927 1.00 97.56 301 ALA A CA 1
ATOM 2357 C C . ALA A 1 301 ? -3.245 -2.498 15.435 1.00 97.56 301 ALA A C 1
ATOM 2359 O O . ALA A 1 301 ? -4.391 -2.506 15.882 1.00 97.56 301 ALA A O 1
ATOM 2360 N N . SER A 1 302 ? -2.179 -2.332 16.220 1.00 95.69 302 SER A N 1
ATOM 2361 C CA . SER A 1 302 ? -2.279 -2.161 17.668 1.00 95.69 302 SER A CA 1
ATOM 2362 C C . SER A 1 302 ? -3.085 -0.927 18.056 1.00 95.69 302 SER A C 1
ATOM 2364 O O . SER A 1 302 ? -3.931 -1.018 18.948 1.00 95.69 302 SER A O 1
ATOM 2366 N N . LEU A 1 303 ? -2.885 0.215 17.392 1.00 95.62 303 LEU A N 1
ATOM 2367 C CA . LEU A 1 303 ? -3.714 1.399 17.629 1.00 95.62 303 LEU A CA 1
ATOM 2368 C C . LEU A 1 303 ? -5.158 1.163 17.188 1.00 95.62 303 LEU A C 1
ATOM 2370 O O . LEU A 1 303 ? -6.086 1.378 17.965 1.00 95.62 303 LEU A O 1
ATOM 2374 N N . MET A 1 304 ? -5.355 0.720 15.951 1.00 97.25 304 MET A N 1
ATOM 2375 C CA . MET A 1 304 ? -6.678 0.686 15.339 1.00 97.25 304 MET A CA 1
ATOM 2376 C C . MET A 1 304 ? -7.566 -0.409 15.935 1.00 97.25 304 MET A C 1
ATOM 2378 O O . MET A 1 304 ? -8.769 -0.203 16.057 1.00 97.25 304 MET A O 1
ATOM 2382 N N . ALA A 1 305 ? -7.002 -1.511 16.438 1.00 96.38 305 ALA A N 1
ATOM 2383 C CA . ALA A 1 305 ? -7.746 -2.490 17.231 1.00 96.38 305 ALA A CA 1
ATOM 2384 C C . ALA A 1 305 ? -8.257 -1.896 18.558 1.00 96.38 305 ALA A C 1
ATOM 2386 O O . ALA A 1 305 ? -9.395 -2.151 18.954 1.00 96.38 305 ALA A O 1
ATOM 2387 N N . ASN A 1 306 ? -7.451 -1.061 19.233 1.00 94.19 306 ASN A N 1
ATOM 2388 C CA . ASN A 1 306 ? -7.914 -0.318 20.410 1.00 94.19 306 ASN A CA 1
ATOM 2389 C C . ASN A 1 306 ? -8.978 0.712 20.029 1.00 94.19 306 ASN A C 1
ATOM 2391 O O . ASN A 1 306 ? -9.993 0.813 20.710 1.00 94.19 306 ASN A O 1
ATOM 2395 N N . PHE A 1 307 ? -8.763 1.444 18.934 1.00 95.56 307 PHE A N 1
ATOM 2396 C CA . PHE A 1 307 ? -9.716 2.422 18.425 1.00 95.56 307 PHE A CA 1
ATOM 2397 C C . PHE A 1 307 ? -11.077 1.769 18.155 1.00 95.56 307 PHE A C 1
ATOM 2399 O O . PHE A 1 307 ? -12.078 2.233 18.689 1.00 95.56 307 PHE A O 1
ATOM 2406 N N . LYS A 1 308 ? -11.109 0.648 17.418 1.00 96.56 308 LYS A N 1
ATOM 2407 C CA . LYS A 1 308 ? -12.324 -0.120 17.093 1.00 96.56 308 LYS A CA 1
ATOM 2408 C C . LYS A 1 308 ? -13.126 -0.499 18.336 1.00 96.56 308 LYS A C 1
ATOM 2410 O O . LYS A 1 308 ? -14.341 -0.333 18.347 1.00 96.56 308 LYS A O 1
ATOM 2415 N N . ALA A 1 309 ? -12.448 -0.960 19.389 1.00 95.94 309 ALA A N 1
ATOM 2416 C CA . ALA A 1 309 ? -13.080 -1.347 20.651 1.00 95.94 309 ALA A CA 1
ATOM 2417 C C . ALA A 1 309 ? -13.692 -0.163 21.425 1.00 95.94 309 ALA A C 1
ATOM 2419 O O . ALA A 1 309 ? -14.551 -0.372 22.279 1.00 95.94 309 ALA A O 1
ATOM 2420 N N . LEU A 1 310 ? -13.251 1.067 21.145 1.00 95.50 310 LEU A N 1
ATOM 2421 C CA . LEU A 1 310 ? -13.747 2.289 21.782 1.00 95.50 310 LEU A CA 1
ATOM 2422 C C . LEU A 1 310 ? -14.879 2.970 20.995 1.00 95.50 310 LEU A C 1
ATOM 2424 O O . LEU A 1 310 ? -15.519 3.881 21.525 1.00 95.50 310 LEU A O 1
ATOM 2428 N N . ILE A 1 311 ? -15.132 2.571 19.743 1.00 95.31 311 ILE A N 1
ATOM 2429 C CA . ILE A 1 311 ? -16.213 3.147 18.936 1.00 95.31 311 ILE A CA 1
ATOM 2430 C C . ILE A 1 311 ? -17.560 2.763 19.557 1.00 95.31 311 ILE A C 1
ATOM 2432 O O . ILE A 1 311 ? -17.876 1.586 19.719 1.00 95.31 311 ILE A O 1
ATOM 2436 N N . SER A 1 312 ? -18.376 3.777 19.856 1.00 93.31 312 SER A N 1
ATOM 2437 C CA . SER A 1 312 ? -19.747 3.608 20.342 1.00 93.31 312 SER A CA 1
ATOM 2438 C C . SER A 1 312 ? -20.745 4.326 19.420 1.00 93.31 312 SER A C 1
ATOM 2440 O O . SER A 1 312 ? -20.519 5.507 19.115 1.00 93.31 312 SER A O 1
ATOM 2442 N N . PRO A 1 313 ? -21.826 3.653 18.969 1.00 95.19 313 PRO A N 1
ATOM 2443 C CA . PRO A 1 313 ? -22.113 2.222 19.167 1.00 95.19 313 PRO A CA 1
ATOM 2444 C C . PRO A 1 313 ? -21.078 1.327 18.462 1.00 95.19 313 PRO A C 1
ATOM 2446 O O . PRO A 1 313 ? -20.383 1.801 17.564 1.00 95.19 313 PRO A O 1
ATOM 2449 N N . ALA A 1 314 ? -20.975 0.050 18.841 1.00 96.69 314 ALA A N 1
ATOM 2450 C CA . ALA A 1 314 ? -20.058 -0.891 18.188 1.00 96.69 314 ALA A CA 1
ATOM 2451 C C . ALA A 1 314 ? -20.312 -0.962 16.671 1.00 96.69 314 ALA A C 1
ATOM 2453 O O . ALA A 1 314 ? -21.443 -0.746 16.225 1.00 96.69 314 ALA A O 1
ATOM 2454 N N . LEU A 1 315 ? -19.265 -1.217 15.879 1.00 96.56 315 LEU A N 1
ATOM 2455 C CA . LEU A 1 315 ? -19.392 -1.424 14.433 1.00 96.56 315 LEU A CA 1
ATOM 2456 C C . LEU A 1 315 ? -20.268 -2.652 14.147 1.00 96.56 315 LEU A C 1
ATOM 2458 O O . LEU A 1 315 ? -20.133 -3.673 14.816 1.00 96.56 315 LEU A O 1
ATOM 2462 N N . THR A 1 316 ? -21.154 -2.543 13.160 1.00 96.25 316 THR A N 1
ATOM 2463 C CA . THR A 1 316 ? -21.842 -3.703 12.569 1.00 96.25 316 THR A CA 1
ATOM 2464 C C . THR A 1 316 ? -20.828 -4.604 11.864 1.00 96.25 316 THR A C 1
ATOM 2466 O O . THR A 1 316 ? -19.732 -4.149 11.540 1.00 96.25 316 THR A O 1
ATOM 2469 N N . ASP A 1 317 ? -21.182 -5.853 11.567 1.00 94.00 317 ASP A N 1
ATOM 2470 C CA . ASP A 1 317 ? -20.255 -6.797 10.923 1.00 94.00 317 ASP A CA 1
ATOM 2471 C C . ASP A 1 317 ? -19.717 -6.272 9.582 1.00 94.00 317 ASP A C 1
ATOM 2473 O O . ASP A 1 317 ? -18.517 -6.334 9.323 1.00 94.00 317 ASP A O 1
ATOM 2477 N N . ALA A 1 318 ? -20.576 -5.658 8.763 1.00 91.75 318 ALA A N 1
ATOM 2478 C CA . ALA A 1 318 ? -20.168 -5.043 7.501 1.00 91.75 318 ALA A CA 1
ATOM 2479 C C . ALA A 1 318 ? -19.208 -3.855 7.702 1.00 91.75 318 ALA A C 1
ATOM 2481 O O . ALA A 1 318 ? -18.212 -3.736 6.992 1.00 91.75 318 ALA A O 1
ATOM 2482 N N . GLU A 1 319 ? -19.474 -2.983 8.679 1.00 94.81 319 GLU A N 1
ATOM 2483 C CA . GLU A 1 319 ? -18.571 -1.873 9.022 1.00 94.81 319 GLU A CA 1
ATOM 2484 C C . GLU A 1 319 ? -17.244 -2.384 9.607 1.00 94.81 319 GLU A C 1
ATOM 2486 O O . GLU A 1 319 ? -16.185 -1.815 9.351 1.00 94.81 319 GLU A O 1
ATOM 2491 N N . ALA A 1 320 ? -17.295 -3.465 10.387 1.00 95.50 320 ALA A N 1
ATOM 2492 C CA . ALA A 1 320 ? -16.138 -4.099 10.997 1.00 95.50 320 ALA A CA 1
ATOM 2493 C C . ALA A 1 320 ? -15.218 -4.731 9.946 1.00 95.50 320 ALA A C 1
ATOM 2495 O O . ALA A 1 320 ? -14.007 -4.588 10.079 1.00 95.50 320 ALA A O 1
ATOM 2496 N N . ILE A 1 321 ? -15.776 -5.362 8.905 1.00 91.94 321 ILE A N 1
ATOM 2497 C CA . ILE A 1 321 ? -15.011 -5.888 7.765 1.00 91.94 321 ILE A CA 1
ATOM 2498 C C . ILE A 1 321 ? -14.277 -4.750 7.057 1.00 91.94 321 ILE A C 1
ATOM 2500 O O . ILE A 1 321 ? -13.066 -4.836 6.899 1.00 91.94 321 ILE A O 1
ATOM 2504 N N . LEU A 1 322 ? -14.970 -3.658 6.706 1.00 92.62 322 LEU A N 1
ATOM 2505 C CA . LEU A 1 322 ? -14.341 -2.492 6.065 1.00 92.62 322 LEU A CA 1
ATOM 2506 C C . LEU A 1 322 ? -13.210 -1.909 6.919 1.00 92.62 322 LEU A C 1
ATOM 2508 O O . LEU A 1 322 ? -12.131 -1.604 6.415 1.00 92.62 322 LEU A O 1
ATOM 2512 N N . PHE A 1 323 ? -13.458 -1.759 8.221 1.00 96.06 323 PHE A N 1
ATOM 2513 C CA . PHE A 1 323 ? -12.468 -1.244 9.158 1.00 96.06 323 PHE A CA 1
ATOM 2514 C C . PHE A 1 323 ? -11.235 -2.154 9.231 1.00 96.06 323 PHE A C 1
ATOM 2516 O O . PHE A 1 323 ? -10.104 -1.665 9.196 1.00 96.06 323 PHE A O 1
ATOM 2523 N N . ASP A 1 324 ? -11.446 -3.467 9.329 1.00 96.38 324 ASP A N 1
ATOM 2524 C CA . ASP A 1 324 ? -10.361 -4.436 9.447 1.00 96.38 324 ASP A CA 1
ATOM 2525 C C . ASP A 1 324 ? -9.552 -4.521 8.157 1.00 96.38 324 ASP A C 1
ATOM 2527 O O . ASP A 1 324 ? -8.326 -4.540 8.216 1.00 96.38 324 ASP A O 1
ATOM 2531 N N . ASP A 1 325 ? -10.202 -4.506 6.996 1.00 94.06 325 ASP A N 1
ATOM 2532 C CA . ASP A 1 325 ? -9.520 -4.499 5.700 1.00 94.06 325 ASP A CA 1
ATOM 2533 C C . ASP A 1 325 ? -8.622 -3.265 5.542 1.00 94.06 325 ASP A C 1
ATOM 2535 O O . ASP A 1 325 ? -7.488 -3.343 5.057 1.00 94.06 325 ASP A O 1
ATOM 2539 N N . PHE A 1 326 ? -9.124 -2.114 5.992 1.00 94.88 326 PHE A N 1
ATOM 2540 C CA . PHE A 1 326 ? -8.430 -0.846 5.844 1.00 94.88 326 PHE A CA 1
ATOM 2541 C C . PHE A 1 326 ? -7.242 -0.700 6.794 1.00 94.88 326 PHE A C 1
ATOM 2543 O O . PHE A 1 326 ? -6.175 -0.248 6.376 1.00 94.88 326 PHE A O 1
ATOM 2550 N N . TYR A 1 327 ? -7.410 -1.079 8.064 1.00 97.25 327 TYR A N 1
ATOM 2551 C CA . TYR A 1 327 ? -6.452 -0.772 9.127 1.00 97.25 327 TYR A CA 1
ATOM 2552 C C . TYR A 1 327 ? -5.685 -1.968 9.681 1.00 97.25 327 TYR A C 1
ATOM 2554 O O . TYR A 1 327 ? -4.632 -1.767 10.292 1.00 97.25 327 TYR A O 1
ATOM 2562 N N . LEU A 1 328 ? -6.185 -3.193 9.510 1.00 97.75 328 LEU A N 1
ATOM 2563 C CA . LEU A 1 328 ? -5.553 -4.390 10.055 1.00 97.75 328 LEU A CA 1
ATOM 2564 C C . LEU A 1 328 ? -4.863 -5.213 8.954 1.00 97.75 328 LEU A C 1
ATOM 2566 O O . LEU A 1 328 ? -5.318 -5.234 7.813 1.00 97.75 328 LEU A O 1
ATOM 2570 N N . PRO A 1 329 ? -3.758 -5.906 9.279 1.00 97.69 329 PRO A N 1
ATOM 2571 C CA . PRO A 1 329 ? -3.095 -6.845 8.385 1.00 97.69 329 PRO A CA 1
ATOM 2572 C C . PRO A 1 329 ? -4.054 -7.882 7.798 1.00 97.69 329 PRO A C 1
ATOM 2574 O O . PRO A 1 329 ? -4.611 -8.692 8.539 1.00 97.69 329 PRO A O 1
ATOM 2577 N N . GLN A 1 330 ? -4.179 -7.916 6.469 1.00 96.69 330 GLN A N 1
ATOM 2578 C CA . GLN A 1 330 ? -4.994 -8.917 5.785 1.00 96.69 330 GLN A CA 1
ATOM 2579 C C . GLN A 1 330 ? -4.137 -9.952 5.050 1.00 96.69 330 GLN A C 1
ATOM 2581 O O . GLN A 1 330 ? -3.181 -9.584 4.354 1.00 96.69 330 GLN A O 1
ATOM 2586 N N . PRO A 1 331 ? -4.491 -11.252 5.102 1.00 95.12 331 PRO A N 1
ATOM 2587 C CA . PRO A 1 331 ? -3.788 -12.283 4.344 1.00 95.12 331 PRO A CA 1
ATOM 2588 C C . PRO A 1 331 ? -3.766 -12.006 2.840 1.00 95.12 331 PRO A C 1
ATOM 2590 O O . PRO A 1 331 ? -2.749 -12.247 2.200 1.00 95.12 331 PRO A O 1
ATOM 2593 N N . HIS A 1 332 ? -4.852 -11.466 2.277 1.00 94.38 332 HIS A N 1
ATOM 2594 C CA . HIS A 1 332 ? -4.982 -11.197 0.842 1.00 94.38 332 HIS A CA 1
ATOM 2595 C C . HIS A 1 332 ? -4.220 -9.941 0.365 1.00 94.38 332 HIS A C 1
ATOM 2597 O O . HIS A 1 332 ? -4.004 -9.797 -0.835 1.00 94.38 332 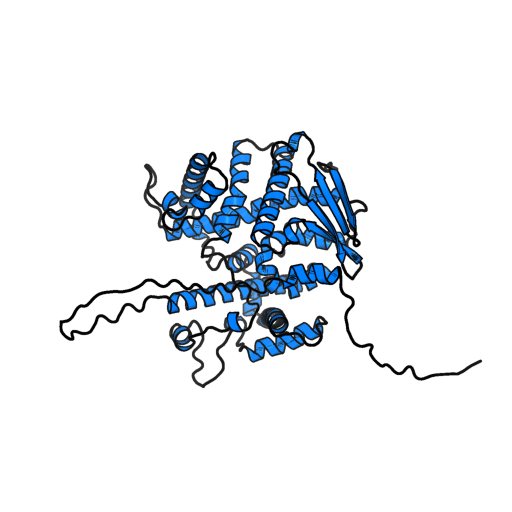HIS A O 1
ATOM 2603 N N . TYR A 1 333 ? -3.692 -9.123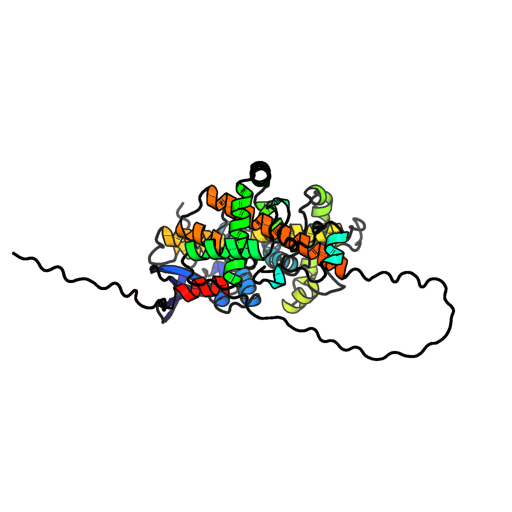 1.284 1.00 95.12 333 TYR A N 1
ATOM 2604 C CA . TYR A 1 333 ? -2.744 -8.030 1.013 1.00 95.12 333 TYR A CA 1
ATOM 2605 C C . TYR A 1 333 ? -1.300 -8.382 1.423 1.00 95.12 333 TYR A C 1
ATOM 2607 O O . TYR A 1 333 ? -0.468 -7.500 1.627 1.00 95.12 333 TYR A O 1
ATOM 2615 N N . GLY A 1 334 ? -0.979 -9.671 1.597 1.00 94.12 334 GLY A N 1
ATOM 2616 C CA . GLY A 1 334 ? 0.368 -10.104 1.991 1.00 94.12 334 GLY A CA 1
ATOM 2617 C C . GLY A 1 334 ? 0.721 -9.769 3.444 1.00 94.12 334 GLY A C 1
ATOM 2618 O O . GLY A 1 334 ? 1.893 -9.574 3.764 1.00 94.12 334 GLY A O 1
ATOM 2619 N N . GLY A 1 335 ? -0.282 -9.692 4.323 1.00 95.44 335 GLY A N 1
ATOM 2620 C CA . GLY A 1 335 ? -0.099 -9.342 5.733 1.00 95.44 335 GLY A CA 1
ATOM 2621 C C . GLY A 1 335 ? 0.043 -7.840 5.983 1.00 95.44 335 GLY A C 1
ATOM 2622 O O . GLY A 1 335 ? 0.555 -7.448 7.029 1.00 95.44 335 GLY A O 1
ATOM 2623 N N . LEU A 1 336 ? -0.389 -6.999 5.041 1.00 96.94 336 LEU A N 1
ATOM 2624 C CA . LEU A 1 336 ? -0.453 -5.548 5.203 1.00 96.94 336 LEU A CA 1
ATOM 2625 C C . LEU A 1 336 ? -1.914 -5.085 5.331 1.00 96.94 336 LEU A C 1
ATOM 2627 O O . LEU A 1 336 ? -2.807 -5.755 4.813 1.00 96.94 336 LEU A O 1
ATOM 2631 N N . PRO A 1 337 ? -2.186 -3.968 6.022 1.00 96.94 337 PRO A N 1
ATOM 2632 C CA . PRO A 1 337 ? -3.461 -3.275 5.903 1.00 96.94 337 PRO A CA 1
ATOM 2633 C C . PRO A 1 337 ? -3.542 -2.550 4.558 1.00 96.94 337 PRO A C 1
ATOM 2635 O O . PRO A 1 337 ? -2.519 -2.077 4.048 1.00 96.94 337 PRO A O 1
ATOM 2638 N N . PHE A 1 338 ? -4.750 -2.397 4.009 1.00 95.12 338 PHE A N 1
ATOM 2639 C CA . PHE A 1 338 ? -4.942 -1.676 2.747 1.00 95.12 338 PHE A CA 1
ATOM 2640 C C . PHE A 1 338 ? -4.427 -0.229 2.804 1.00 95.12 338 PHE A C 1
ATOM 2642 O O . PHE A 1 338 ? -3.928 0.288 1.807 1.00 95.12 338 PHE A O 1
ATOM 2649 N N . LEU A 1 339 ? -4.445 0.389 3.991 1.00 94.75 339 LEU A N 1
ATOM 2650 C CA . LEU A 1 339 ? -3.785 1.662 4.290 1.00 94.75 339 LEU A CA 1
ATOM 2651 C C . LEU A 1 339 ? -2.372 1.772 3.693 1.00 94.75 339 LEU A C 1
ATOM 2653 O O . LEU A 1 339 ? -2.040 2.763 3.046 1.00 94.75 339 LEU A O 1
ATOM 2657 N N . LEU A 1 340 ? -1.537 0.748 3.875 1.00 95.38 340 LEU A N 1
ATOM 2658 C CA . LEU A 1 340 ? -0.155 0.765 3.387 1.00 95.38 340 LEU A CA 1
ATOM 2659 C C . LEU A 1 340 ? -0.039 0.464 1.885 1.00 95.38 340 LEU A C 1
ATOM 2661 O O . LEU A 1 340 ? 1.054 0.526 1.336 1.00 95.38 340 LEU A O 1
ATOM 2665 N N . LEU A 1 341 ? -1.149 0.162 1.213 1.00 93.25 341 LEU A N 1
ATOM 2666 C CA . LEU A 1 341 ? -1.245 -0.009 -0.236 1.00 93.25 341 LEU A CA 1
ATOM 2667 C C . LEU A 1 341 ? -1.946 1.178 -0.915 1.00 93.25 341 LEU A C 1
ATOM 2669 O O . LEU A 1 341 ? -2.271 1.095 -2.100 1.00 93.25 341 LEU A O 1
ATOM 2673 N N . ARG A 1 342 ? -2.172 2.294 -0.202 1.00 88.12 342 ARG A N 1
ATOM 2674 C CA . ARG A 1 342 ? -2.908 3.464 -0.719 1.00 88.12 342 ARG A CA 1
ATOM 2675 C C . ARG A 1 342 ? -2.345 3.986 -2.041 1.00 88.12 342 ARG A C 1
ATOM 2677 O O . ARG A 1 342 ? -3.120 4.273 -2.945 1.00 88.12 342 ARG A O 1
ATOM 2684 N N . GLU A 1 343 ? -1.033 4.016 -2.224 1.00 87.25 343 GLU A N 1
ATOM 2685 C CA . GLU A 1 343 ? -0.408 4.467 -3.481 1.00 87.25 343 GLU A CA 1
ATOM 2686 C C . GLU A 1 343 ? -0.698 3.548 -4.688 1.00 87.25 343 GLU A C 1
ATOM 2688 O O . GLU A 1 343 ? -0.303 3.842 -5.812 1.00 87.25 343 GLU A O 1
ATOM 2693 N N . ARG A 1 344 ? -1.347 2.397 -4.474 1.00 90.88 344 ARG A N 1
ATOM 2694 C CA . ARG A 1 344 ? -1.825 1.472 -5.520 1.00 90.88 344 ARG A CA 1
ATOM 2695 C C . ARG A 1 344 ? -3.338 1.416 -5.609 1.00 90.88 344 ARG A C 1
ATOM 2697 O O . ARG A 1 344 ? -3.888 0.722 -6.457 1.00 90.88 344 ARG A O 1
ATOM 2704 N N . SER A 1 345 ? -4.016 2.103 -4.709 1.00 89.75 345 SER A N 1
ATOM 2705 C CA . SER A 1 345 ? -5.439 1.911 -4.503 1.00 89.75 345 SER A CA 1
ATOM 2706 C C . SER A 1 345 ? -6.289 2.410 -5.669 1.00 89.75 345 SER A C 1
ATOM 2708 O O . SER A 1 345 ? -7.287 1.774 -5.958 1.00 89.75 345 SER A O 1
ATOM 2710 N N . ASP A 1 346 ? -5.861 3.437 -6.408 1.00 88.19 346 ASP A N 1
ATOM 2711 C CA . ASP A 1 346 ? -6.573 3.888 -7.612 1.00 88.19 346 ASP A CA 1
ATOM 2712 C C . ASP A 1 346 ? -6.572 2.810 -8.709 1.00 88.19 346 ASP A C 1
ATOM 2714 O O . ASP A 1 346 ? -7.569 2.616 -9.401 1.00 88.19 346 ASP A O 1
ATOM 2718 N N . PHE A 1 347 ? -5.472 2.062 -8.839 1.00 91.88 347 PHE A N 1
ATOM 2719 C CA . PHE A 1 347 ? -5.386 0.916 -9.745 1.00 91.88 347 PHE A CA 1
ATOM 2720 C C . PHE A 1 347 ? -6.192 -0.285 -9.219 1.00 91.88 347 PHE A C 1
ATOM 2722 O O . PHE A 1 347 ? -6.820 -1.005 -9.992 1.00 91.88 347 PHE A O 1
ATOM 2729 N N . LEU A 1 348 ? -6.174 -0.515 -7.903 1.00 93.94 348 LEU A N 1
ATOM 2730 C CA . LEU A 1 348 ? -6.836 -1.657 -7.261 1.00 93.94 348 LEU A CA 1
ATOM 2731 C C . LEU A 1 348 ? -8.322 -1.427 -6.953 1.00 93.94 348 LEU A C 1
ATOM 2733 O O . LEU A 1 348 ? -9.003 -2.392 -6.607 1.00 93.94 348 LEU A O 1
ATOM 2737 N N . GLU A 1 349 ? -8.824 -0.200 -7.108 1.00 92.75 349 GLU A N 1
ATOM 2738 C CA . GLU A 1 349 ? -10.173 0.222 -6.714 1.00 92.75 349 GLU A CA 1
ATOM 2739 C C . GLU A 1 349 ? -11.257 -0.784 -7.142 1.00 92.75 349 GLU A C 1
ATOM 2741 O O . GLU A 1 349 ? -11.975 -1.273 -6.262 1.00 92.75 349 GLU A O 1
ATOM 2746 N N . PRO A 1 350 ? -11.331 -1.231 -8.417 1.00 94.75 350 PRO A N 1
ATOM 2747 C CA . PRO A 1 350 ? -12.417 -2.114 -8.840 1.00 94.75 350 PRO A CA 1
ATOM 2748 C C . PRO A 1 350 ? -12.433 -3.472 -8.123 1.00 94.75 350 PRO A C 1
ATOM 2750 O O . PRO A 1 350 ? -13.500 -4.053 -7.917 1.00 94.75 350 PRO A O 1
ATOM 2753 N N . VAL A 1 351 ? -11.266 -4.020 -7.756 1.00 95.81 351 VAL A N 1
ATOM 2754 C CA . VAL A 1 351 ? -11.190 -5.303 -7.034 1.00 95.81 351 VAL A CA 1
ATOM 2755 C C . VAL A 1 351 ? -11.362 -5.115 -5.527 1.00 95.81 351 VAL A C 1
ATOM 2757 O O . VAL A 1 351 ? -11.988 -5.955 -4.880 1.00 95.81 351 VAL A O 1
ATOM 2760 N N . THR A 1 352 ? -10.878 -4.006 -4.963 1.00 93.06 352 THR A N 1
ATOM 2761 C CA . THR A 1 352 ? -11.045 -3.703 -3.534 1.00 93.06 352 THR A CA 1
ATOM 2762 C C . THR A 1 352 ? -12.496 -3.401 -3.187 1.00 93.06 352 THR A C 1
ATOM 2764 O O . THR A 1 352 ? -12.983 -3.872 -2.167 1.00 93.06 352 THR A O 1
ATOM 2767 N N . GLU A 1 353 ? -13.239 -2.726 -4.066 1.00 91.19 353 GLU A N 1
ATOM 2768 C CA . GLU A 1 353 ? -14.679 -2.516 -3.882 1.00 91.19 353 GLU A CA 1
ATOM 2769 C C . GLU A 1 353 ? -15.456 -3.837 -3.855 1.00 91.19 353 GLU A C 1
ATOM 2771 O O . GLU A 1 353 ? -16.343 -4.027 -3.021 1.00 91.19 353 GLU A O 1
ATOM 2776 N N . GLN A 1 354 ? -15.105 -4.785 -4.730 1.00 93.38 354 GLN A N 1
ATOM 2777 C CA . GLN A 1 354 ? -15.716 -6.118 -4.729 1.00 93.38 354 GLN A CA 1
ATOM 2778 C C . GLN A 1 354 ? -15.431 -6.864 -3.419 1.00 93.38 354 GLN A C 1
ATOM 2780 O O . GLN A 1 354 ? -16.354 -7.459 -2.857 1.00 93.38 354 GLN A O 1
ATOM 2785 N N . LEU A 1 355 ? -14.196 -6.785 -2.906 1.00 92.56 355 LEU A N 1
ATOM 2786 C CA . LEU A 1 355 ? -13.807 -7.354 -1.608 1.00 92.56 355 LEU A CA 1
ATOM 2787 C C . LEU A 1 355 ? -14.573 -6.706 -0.447 1.00 92.56 355 LEU A C 1
ATOM 2789 O O . LEU A 1 355 ? -15.059 -7.400 0.438 1.00 92.56 355 LEU A O 1
ATOM 2793 N N . TRP A 1 356 ? -14.746 -5.389 -0.473 1.00 90.62 356 TRP A N 1
ATOM 2794 C CA . TRP A 1 356 ? -15.453 -4.631 0.562 1.00 90.62 356 TRP A CA 1
ATOM 2795 C C . TRP A 1 356 ? -16.966 -4.842 0.577 1.00 90.62 356 TRP A C 1
ATOM 2797 O O . TRP A 1 356 ? -17.601 -4.709 1.625 1.00 90.62 356 TRP A O 1
ATOM 2807 N N . ASN A 1 357 ? -17.562 -5.158 -0.571 1.00 89.38 357 ASN A N 1
ATOM 2808 C CA . ASN A 1 357 ? -18.995 -5.430 -0.665 1.00 89.38 357 ASN A CA 1
ATOM 2809 C C . ASN A 1 357 ? -19.327 -6.911 -0.438 1.00 89.38 357 ASN A C 1
ATOM 2811 O O . ASN A 1 357 ? -20.362 -7.210 0.150 1.00 89.38 357 ASN A O 1
ATOM 2815 N N . SER A 1 358 ? -18.458 -7.826 -0.875 1.00 90.38 358 SER A N 1
ATOM 2816 C CA . SER A 1 358 ? -18.736 -9.275 -0.865 1.00 90.38 358 SER A CA 1
ATOM 2817 C C . SER A 1 358 ? -17.957 -10.046 0.204 1.00 90.38 358 SER A C 1
ATOM 2819 O O . SER A 1 358 ? -18.213 -11.229 0.421 1.00 90.38 358 SER A O 1
ATOM 2821 N N . GLY A 1 359 ? -16.995 -9.398 0.859 1.00 90.12 359 GLY A N 1
ATOM 2822 C CA . GLY A 1 359 ? -15.998 -10.052 1.696 1.00 90.12 359 GLY A CA 1
ATOM 2823 C C . GLY A 1 359 ? -14.903 -10.761 0.882 1.00 90.12 359 GLY A C 1
ATOM 2824 O O . GLY A 1 359 ? -14.996 -10.912 -0.343 1.00 90.12 359 GLY A O 1
ATOM 2825 N N . PRO A 1 360 ? -13.832 -11.220 1.552 1.00 90.44 360 PRO A N 1
ATOM 2826 C CA . PRO A 1 360 ? -12.765 -11.962 0.902 1.00 90.44 360 PRO A CA 1
ATOM 2827 C C . PRO A 1 360 ? -13.244 -13.356 0.480 1.00 90.44 360 PRO A C 1
ATOM 2829 O O . PRO A 1 360 ? -13.655 -14.169 1.306 1.00 90.44 360 PRO A O 1
ATOM 2832 N N . CYS A 1 361 ? -13.118 -13.670 -0.809 1.00 94.69 361 CYS A N 1
ATOM 2833 C CA . CYS A 1 361 ? -13.325 -15.018 -1.339 1.00 94.69 361 CYS A CA 1
ATOM 2834 C C . CYS A 1 361 ? -12.112 -15.472 -2.176 1.00 94.69 361 CYS A C 1
ATOM 2836 O O . CYS A 1 361 ? -11.300 -14.632 -2.593 1.00 94.69 361 CYS A O 1
ATOM 2838 N N . PRO A 1 362 ? -11.943 -16.786 -2.436 1.00 94.81 362 PRO A N 1
ATOM 2839 C CA . PRO A 1 362 ? -10.792 -17.291 -3.187 1.00 94.81 362 PRO A CA 1
ATOM 2840 C C . PRO A 1 362 ? -10.652 -16.679 -4.587 1.00 94.81 362 PRO A C 1
ATOM 2842 O O . PRO A 1 362 ? -9.535 -16.415 -5.030 1.00 94.81 362 PRO A O 1
ATOM 2845 N N . GLU A 1 363 ? -11.769 -16.416 -5.268 1.00 95.75 363 GLU A N 1
ATOM 2846 C CA . GLU A 1 363 ? -11.781 -15.823 -6.608 1.00 95.75 363 GLU A CA 1
ATOM 2847 C C . GLU A 1 363 ? -11.290 -14.372 -6.596 1.00 95.75 363 GLU A C 1
ATOM 2849 O O . GLU A 1 363 ? -10.337 -14.045 -7.302 1.00 95.75 363 GLU A O 1
ATOM 2854 N N . LEU A 1 364 ? -11.862 -13.522 -5.736 1.00 95.56 364 LEU A N 1
ATOM 2855 C CA . LEU A 1 364 ? -11.436 -12.126 -5.602 1.00 95.56 364 LEU A CA 1
ATOM 2856 C C . LEU A 1 364 ? -9.999 -12.015 -5.091 1.00 95.56 364 LEU A C 1
ATOM 2858 O O . LEU A 1 364 ? -9.246 -11.161 -5.548 1.00 95.56 364 LEU A O 1
ATOM 2862 N N . THR A 1 365 ? -9.578 -12.926 -4.211 1.00 95.25 365 THR A N 1
ATOM 2863 C CA . THR A 1 365 ? -8.183 -12.996 -3.761 1.00 95.25 365 THR A CA 1
ATOM 2864 C C . THR A 1 365 ? -7.250 -13.318 -4.929 1.00 95.25 365 THR A C 1
ATOM 2866 O O . THR A 1 365 ? -6.210 -12.681 -5.077 1.00 95.25 365 THR A O 1
ATOM 2869 N N . ARG A 1 366 ? -7.603 -14.278 -5.794 1.00 95.94 366 ARG A N 1
ATOM 2870 C CA . ARG A 1 366 ? -6.822 -14.579 -7.006 1.00 95.94 366 ARG A CA 1
ATOM 2871 C C . ARG A 1 366 ? -6.802 -13.407 -7.980 1.00 95.94 366 ARG A C 1
ATOM 2873 O O . ARG A 1 366 ? -5.747 -13.136 -8.547 1.00 95.94 366 ARG A O 1
ATOM 2880 N N . LEU A 1 367 ? -7.929 -12.716 -8.148 1.00 97.06 367 LEU A N 1
ATOM 2881 C CA . LEU A 1 367 ? -8.008 -11.524 -8.986 1.00 97.06 367 LEU A CA 1
ATOM 2882 C C . LEU A 1 367 ? -7.089 -10.422 -8.459 1.00 97.06 367 LEU A C 1
ATOM 2884 O O . LEU A 1 367 ? -6.262 -9.927 -9.211 1.00 97.06 367 LEU A O 1
ATOM 2888 N N . LEU A 1 368 ? -7.145 -10.118 -7.162 1.00 96.81 368 LEU A N 1
ATOM 2889 C CA . LEU A 1 368 ? -6.264 -9.145 -6.519 1.00 96.81 368 LEU A CA 1
ATOM 2890 C C . LEU A 1 368 ? -4.781 -9.481 -6.741 1.00 96.81 368 LEU A C 1
ATOM 2892 O O . LEU A 1 368 ? -3.993 -8.608 -7.102 1.00 96.81 368 LEU A O 1
ATOM 2896 N N . ARG A 1 369 ? -4.400 -10.758 -6.586 1.00 96.44 369 ARG A N 1
ATOM 2897 C CA . ARG A 1 369 ? -3.035 -11.232 -6.875 1.00 96.44 369 ARG A CA 1
ATOM 2898 C C . ARG A 1 369 ? -2.639 -10.997 -8.330 1.00 96.44 369 ARG A C 1
ATOM 2900 O O . ARG A 1 369 ? -1.530 -10.532 -8.585 1.00 96.44 369 ARG A O 1
ATOM 2907 N N . ALA A 1 370 ? -3.526 -11.318 -9.269 1.00 96.81 370 ALA A N 1
ATOM 2908 C CA . ALA A 1 370 ? -3.277 -11.129 -10.694 1.00 96.81 370 ALA A CA 1
ATOM 2909 C C . ALA A 1 370 ? -3.131 -9.640 -11.030 1.00 96.81 370 ALA A C 1
ATOM 2911 O O . ALA A 1 370 ? -2.200 -9.272 -11.740 1.00 96.81 370 ALA A O 1
ATOM 2912 N N . SER A 1 371 ? -3.979 -8.783 -10.456 1.00 96.75 371 SER A N 1
ATOM 2913 C CA . SER A 1 371 ? -3.928 -7.331 -10.629 1.00 96.75 371 SER A CA 1
ATOM 2914 C C . SER A 1 371 ? -2.624 -6.735 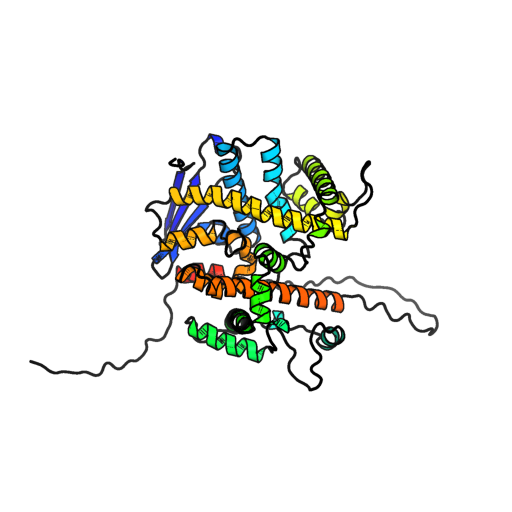-10.093 1.00 96.75 371 SER A C 1
ATOM 2916 O O . SER A 1 371 ? -1.952 -5.992 -10.803 1.00 96.75 371 SER A O 1
ATOM 2918 N N . LEU A 1 372 ? -2.201 -7.105 -8.880 1.00 96.19 372 LEU A N 1
ATOM 2919 C CA . LEU A 1 372 ? -0.914 -6.675 -8.318 1.00 96.19 372 LEU A CA 1
ATOM 2920 C C . LEU A 1 372 ? 0.273 -7.167 -9.163 1.00 96.19 372 LEU A C 1
ATOM 2922 O O . LEU A 1 372 ? 1.217 -6.417 -9.414 1.00 96.19 372 LEU A O 1
ATOM 2926 N N . SER A 1 373 ? 0.214 -8.415 -9.640 1.00 94.88 373 SER A N 1
ATOM 2927 C CA . SER A 1 373 ? 1.237 -8.983 -10.523 1.00 94.88 373 SER A CA 1
ATOM 2928 C C . SER A 1 373 ? 1.320 -8.229 -11.853 1.00 94.88 373 SER A C 1
ATOM 2930 O O . SER A 1 373 ? 2.423 -7.895 -12.296 1.00 94.88 373 SER A O 1
ATOM 2932 N N . LEU A 1 374 ? 0.169 -7.915 -12.459 1.00 94.69 374 LEU A N 1
ATOM 2933 C CA . LEU A 1 374 ? 0.065 -7.114 -13.678 1.00 94.69 374 LEU A CA 1
ATOM 2934 C C . LEU A 1 374 ? 0.693 -5.737 -13.470 1.00 94.69 374 LEU A C 1
ATOM 2936 O O . LEU A 1 374 ? 1.591 -5.359 -14.222 1.00 94.69 374 LEU A O 1
ATOM 2940 N N . TYR A 1 375 ? 0.300 -5.039 -12.404 1.00 94.44 375 TYR A N 1
ATOM 2941 C CA . TYR A 1 375 ? 0.846 -3.731 -12.053 1.00 94.44 375 TYR A CA 1
ATOM 2942 C C . TYR A 1 375 ? 2.376 -3.771 -11.934 1.00 94.44 375 TYR A C 1
ATOM 2944 O O . TYR A 1 375 ? 3.082 -3.027 -12.618 1.00 94.44 375 TYR A O 1
ATOM 2952 N N . GLY A 1 376 ? 2.919 -4.696 -11.134 1.00 92.88 376 GLY A N 1
ATOM 2953 C CA . GLY A 1 376 ? 4.367 -4.827 -10.946 1.00 92.88 376 GLY A CA 1
ATOM 2954 C C . GLY A 1 376 ? 5.127 -5.143 -12.242 1.00 92.88 376 GLY A C 1
ATOM 2955 O O . GLY A 1 376 ? 6.261 -4.696 -12.447 1.00 92.88 376 GLY A O 1
ATOM 2956 N N . ARG A 1 377 ? 4.516 -5.894 -13.167 1.00 90.94 377 ARG A N 1
ATOM 2957 C CA . ARG A 1 377 ? 5.091 -6.170 -14.495 1.00 90.94 377 ARG A CA 1
ATOM 2958 C C . ARG A 1 377 ? 5.056 -4.948 -15.407 1.00 90.94 377 ARG A C 1
ATOM 2960 O O . ARG A 1 377 ? 6.066 -4.664 -16.056 1.00 90.94 377 ARG A O 1
ATOM 2967 N N . MET A 1 378 ? 3.957 -4.199 -15.417 1.00 90.31 378 MET A N 1
ATOM 2968 C CA . MET A 1 378 ? 3.837 -2.965 -16.195 1.00 90.31 378 MET A CA 1
ATOM 2969 C C . MET A 1 378 ? 4.870 -1.924 -15.747 1.00 90.31 378 MET A C 1
ATOM 2971 O O . MET A 1 378 ? 5.578 -1.367 -16.586 1.00 90.31 378 MET A O 1
ATOM 2975 N N . ILE A 1 379 ? 5.051 -1.725 -14.434 1.00 90.06 379 ILE A N 1
ATOM 2976 C CA . ILE A 1 379 ? 6.063 -0.794 -13.906 1.00 90.06 379 ILE A CA 1
ATOM 2977 C C . ILE A 1 379 ? 7.474 -1.196 -14.349 1.00 90.06 379 ILE A C 1
ATOM 2979 O O . ILE A 1 379 ? 8.243 -0.349 -14.813 1.00 90.06 379 ILE A O 1
ATOM 2983 N N . ARG A 1 380 ? 7.840 -2.477 -14.200 1.00 88.19 380 ARG A N 1
ATOM 2984 C CA . ARG A 1 380 ? 9.172 -2.972 -14.587 1.00 88.19 380 ARG A CA 1
ATOM 2985 C C . ARG A 1 380 ? 9.438 -2.777 -16.072 1.00 88.19 380 ARG A C 1
ATOM 2987 O O . ARG A 1 380 ? 10.486 -2.241 -16.430 1.00 88.19 380 ARG A O 1
ATOM 2994 N N . THR A 1 381 ? 8.476 -3.160 -16.908 1.00 85.19 381 THR A N 1
ATOM 2995 C CA . THR A 1 381 ? 8.557 -3.004 -18.366 1.00 85.19 381 THR A CA 1
ATOM 2996 C C . THR A 1 381 ? 8.749 -1.537 -18.725 1.00 85.19 381 THR A C 1
ATOM 2998 O O . THR A 1 381 ? 9.691 -1.186 -19.435 1.00 85.19 381 THR A O 1
ATOM 3001 N N . ARG A 1 382 ? 7.942 -0.648 -18.134 1.00 84.38 382 ARG A N 1
ATOM 3002 C CA . ARG A 1 382 ? 8.045 0.788 -18.385 1.00 84.38 382 ARG A CA 1
ATOM 3003 C C . ARG A 1 382 ? 9.404 1.354 -17.990 1.00 84.38 382 ARG A C 1
ATOM 3005 O O . ARG A 1 382 ? 10.002 2.101 -18.756 1.00 84.38 382 ARG A O 1
ATOM 3012 N N . ARG A 1 383 ? 9.922 0.981 -16.821 1.00 85.12 383 ARG A N 1
ATOM 3013 C CA . ARG A 1 383 ? 11.237 1.440 -16.357 1.00 85.12 383 ARG A CA 1
ATOM 3014 C C . ARG A 1 383 ? 12.384 0.929 -17.205 1.00 85.12 383 ARG A C 1
ATOM 3016 O O . ARG A 1 383 ? 13.349 1.662 -17.394 1.00 85.12 383 ARG A O 1
ATOM 3023 N N . ALA A 1 384 ? 12.312 -0.312 -17.677 1.00 84.19 384 ALA A N 1
ATOM 3024 C CA . ALA A 1 384 ? 13.310 -0.843 -18.594 1.00 84.19 384 ALA A CA 1
ATOM 3025 C C . ALA A 1 384 ? 13.361 0.010 -19.870 1.00 84.19 384 ALA A C 1
ATOM 3027 O O . ALA A 1 384 ? 14.442 0.442 -20.265 1.00 84.19 384 ALA A O 1
ATOM 3028 N N . ILE A 1 385 ? 12.196 0.368 -20.412 1.00 81.81 385 ILE A N 1
ATOM 3029 C CA . ILE A 1 385 ? 12.101 1.244 -21.579 1.00 81.81 385 ILE A CA 1
ATOM 3030 C C . ILE A 1 385 ? 12.605 2.662 -21.275 1.00 81.81 385 ILE A C 1
ATOM 3032 O O . ILE A 1 385 ? 13.431 3.184 -22.021 1.00 81.81 385 ILE A O 1
ATOM 3036 N N . ASP A 1 386 ? 12.179 3.280 -20.168 1.00 82.62 386 ASP A N 1
ATOM 3037 C CA . ASP A 1 386 ? 12.634 4.624 -19.781 1.00 82.62 386 ASP A CA 1
ATOM 3038 C C . ASP A 1 386 ? 14.177 4.655 -19.638 1.00 82.62 386 ASP A C 1
ATOM 3040 O O . ASP A 1 386 ? 14.834 5.585 -20.107 1.00 82.62 386 ASP A O 1
ATOM 3044 N N . ARG A 1 387 ? 14.794 3.605 -19.068 1.00 84.25 387 ARG A N 1
ATOM 3045 C CA . ARG A 1 387 ? 16.264 3.475 -18.982 1.00 84.25 387 ARG A CA 1
ATOM 3046 C C . ARG A 1 387 ? 16.928 3.360 -20.350 1.00 84.25 387 ARG A C 1
ATOM 3048 O O . ARG A 1 387 ? 18.017 3.898 -20.526 1.00 84.25 387 ARG A O 1
ATOM 3055 N N . GLU A 1 388 ? 16.323 2.647 -21.293 1.00 81.69 388 GLU A N 1
ATOM 3056 C CA . GLU A 1 388 ? 16.850 2.519 -22.654 1.00 81.69 388 GLU A CA 1
ATOM 3057 C C . GLU A 1 388 ? 16.755 3.832 -23.432 1.00 81.69 388 GLU A C 1
ATOM 3059 O O . GLU A 1 388 ? 17.720 4.213 -24.094 1.00 81.69 388 GLU A O 1
ATOM 3064 N N . LEU A 1 389 ? 15.639 4.555 -23.299 1.00 80.31 389 LEU A N 1
ATOM 3065 C CA . LEU A 1 389 ? 15.432 5.865 -23.922 1.00 80.31 389 LEU A CA 1
ATOM 3066 C C . LEU A 1 389 ? 16.386 6.927 -23.362 1.00 80.31 389 LEU A C 1
ATOM 3068 O O . LEU A 1 389 ? 16.913 7.744 -24.118 1.00 80.31 389 LEU A O 1
ATOM 3072 N N . HIS A 1 390 ? 16.635 6.900 -22.050 1.00 82.56 390 HIS A N 1
ATOM 3073 C CA . HIS A 1 390 ? 17.564 7.811 -21.380 1.00 82.56 390 HIS A CA 1
ATOM 3074 C C . HIS A 1 390 ? 19.014 7.341 -21.391 1.00 82.56 390 HIS A C 1
ATOM 3076 O O . HIS A 1 390 ? 19.884 8.082 -20.927 1.00 82.56 390 HIS A O 1
ATOM 3082 N N . ARG A 1 391 ? 19.312 6.142 -21.910 1.00 83.31 391 ARG A N 1
ATOM 3083 C CA . ARG A 1 391 ? 20.695 5.703 -22.073 1.00 83.31 391 ARG A CA 1
ATOM 3084 C C . ARG A 1 391 ? 21.352 6.725 -22.996 1.00 83.31 391 ARG A C 1
ATOM 3086 O O . ARG A 1 391 ? 20.920 6.828 -24.149 1.00 83.31 391 ARG A O 1
ATOM 3093 N N . PRO A 1 392 ? 22.351 7.502 -22.519 1.00 78.12 392 PRO A N 1
ATOM 3094 C CA . PRO A 1 392 ? 23.010 8.466 -23.373 1.00 78.12 392 PRO A CA 1
ATOM 3095 C C . PRO A 1 392 ? 23.457 7.677 -24.586 1.00 78.12 392 PRO A C 1
ATOM 3097 O O . PRO A 1 392 ? 24.115 6.641 -24.430 1.00 78.12 392 PRO A O 1
ATOM 3100 N N . LYS A 1 393 ? 23.008 8.101 -25.774 1.00 73.50 393 LYS A N 1
ATOM 3101 C CA . LYS A 1 393 ? 23.534 7.581 -27.027 1.00 73.50 393 LYS A CA 1
ATOM 3102 C C . LYS A 1 393 ? 25.015 7.867 -26.904 1.00 73.50 393 LYS A C 1
ATOM 3104 O O . LYS A 1 393 ? 25.400 9.018 -27.079 1.00 73.50 393 LYS A O 1
ATOM 3109 N N . LEU A 1 394 ? 25.793 6.868 -26.471 1.00 60.72 394 LEU A N 1
ATOM 3110 C CA . LEU A 1 394 ? 27.242 6.875 -26.536 1.00 60.72 394 LEU A CA 1
ATOM 3111 C C . LEU A 1 394 ? 27.465 7.275 -27.970 1.00 60.72 394 LEU A C 1
ATOM 3113 O O . LEU A 1 394 ? 27.116 6.511 -28.876 1.00 60.72 394 LEU A O 1
ATOM 3117 N N . SER A 1 395 ? 27.810 8.547 -28.146 1.00 54.91 395 SER A N 1
ATOM 3118 C CA . SER A 1 395 ? 27.994 9.155 -29.439 1.00 54.91 395 SER A CA 1
ATOM 3119 C C . SER A 1 395 ? 28.853 8.148 -30.158 1.00 54.91 395 SER A C 1
ATOM 3121 O O . SER A 1 395 ? 29.917 7.785 -29.649 1.00 54.91 395 SER A O 1
ATOM 3123 N N . ARG A 1 396 ? 28.324 7.584 -31.256 1.00 54.53 396 ARG A N 1
ATOM 3124 C CA . ARG A 1 396 ? 29.153 6.842 -32.200 1.00 54.53 396 ARG A CA 1
ATOM 3125 C C . ARG A 1 396 ? 30.408 7.681 -32.297 1.00 54.53 396 ARG A C 1
ATOM 3127 O O . ARG A 1 396 ? 30.279 8.862 -32.636 1.00 54.53 396 ARG A O 1
ATOM 3134 N N . ALA A 1 397 ? 31.529 7.126 -31.829 1.00 54.06 397 ALA A N 1
ATOM 3135 C CA . ALA A 1 397 ? 32.796 7.829 -31.837 1.00 54.06 397 ALA A CA 1
ATOM 3136 C C . ALA A 1 397 ? 32.871 8.484 -33.216 1.00 54.06 397 ALA A C 1
ATOM 3138 O O . ALA A 1 397 ? 32.595 7.770 -34.189 1.00 54.06 397 ALA A O 1
ATOM 3139 N N . PRO A 1 398 ? 33.030 9.817 -33.300 1.00 51.28 398 PRO A N 1
ATOM 3140 C CA . PRO A 1 398 ? 33.042 10.487 -34.585 1.00 51.28 398 PRO A CA 1
ATOM 3141 C C . PRO A 1 398 ? 34.067 9.737 -35.423 1.00 51.28 398 PRO A C 1
ATOM 3143 O O . PRO A 1 398 ? 35.239 9.696 -35.059 1.00 51.28 398 PRO A O 1
ATOM 3146 N N . SER A 1 399 ? 33.595 9.029 -36.451 1.00 54.22 399 SER A N 1
ATOM 3147 C CA . SER A 1 399 ? 34.483 8.383 -37.399 1.00 54.22 399 SER A CA 1
ATOM 3148 C C . SER A 1 399 ? 35.342 9.504 -37.948 1.00 54.22 399 SER A C 1
ATOM 3150 O O . SER A 1 399 ? 34.772 10.455 -38.479 1.00 54.22 399 SER A O 1
ATOM 3152 N N . ASP A 1 400 ? 36.648 9.408 -37.724 1.00 53.75 400 ASP A N 1
ATOM 3153 C CA . ASP A 1 400 ? 37.722 10.286 -38.179 1.00 53.75 400 ASP A CA 1
ATOM 3154 C C . ASP A 1 400 ? 37.354 11.210 -39.350 1.00 53.75 400 ASP A C 1
ATOM 3156 O O . ASP A 1 400 ? 37.686 10.961 -40.506 1.00 53.75 400 ASP A O 1
ATOM 3160 N N . VAL A 1 401 ? 36.692 12.325 -39.050 1.00 55.03 401 VAL A N 1
ATOM 3161 C CA . VAL A 1 401 ? 36.601 13.467 -39.953 1.00 55.03 401 VAL A CA 1
ATOM 3162 C C . VAL A 1 401 ? 37.064 14.667 -39.155 1.00 55.03 401 VAL A C 1
ATOM 3164 O O . VAL A 1 401 ? 36.310 15.285 -38.410 1.00 55.03 401 VAL A O 1
ATOM 3167 N N . ALA A 1 402 ? 38.375 14.863 -39.273 1.00 50.94 402 ALA A N 1
ATOM 3168 C CA . ALA A 1 402 ? 39.108 16.116 -39.248 1.00 50.94 402 ALA A CA 1
ATOM 3169 C C . ALA A 1 402 ? 38.559 17.227 -38.340 1.00 50.94 402 ALA A C 1
ATOM 3171 O O . ALA A 1 402 ? 37.559 17.879 -38.619 1.00 50.94 402 ALA A O 1
ATOM 3172 N N . GLN A 1 403 ? 39.331 17.450 -37.276 1.00 52.19 403 GLN A N 1
ATOM 3173 C CA . GLN A 1 403 ? 39.840 18.749 -36.842 1.00 52.19 403 GLN A CA 1
ATOM 3174 C C . GLN A 1 403 ? 39.120 20.014 -37.343 1.00 52.19 403 GLN A C 1
ATOM 3176 O O . GLN A 1 403 ? 39.044 20.302 -38.532 1.00 52.19 403 GLN A O 1
ATOM 3181 N N . ASP A 1 404 ? 38.873 20.861 -36.344 1.00 53.12 404 ASP A N 1
ATOM 3182 C CA . ASP A 1 404 ? 38.997 22.316 -36.403 1.00 53.12 404 ASP A CA 1
ATOM 3183 C C . ASP A 1 404 ? 37.681 23.097 -36.505 1.00 53.12 404 ASP A C 1
ATOM 3185 O O . ASP A 1 404 ? 37.181 23.417 -37.580 1.00 53.12 404 ASP A O 1
ATOM 3189 N N . ARG A 1 405 ? 37.138 23.441 -35.326 1.00 43.91 405 ARG A N 1
ATOM 3190 C CA . ARG A 1 405 ? 36.857 24.826 -34.886 1.00 43.91 405 ARG A CA 1
ATOM 3191 C C . ARG A 1 405 ? 36.009 24.827 -33.610 1.00 43.91 405 ARG A C 1
ATOM 3193 O O . ARG A 1 405 ? 34.860 24.397 -33.599 1.00 43.91 405 ARG A O 1
ATOM 3200 N N . ARG A 1 406 ? 36.578 25.366 -32.525 1.00 46.19 406 ARG A N 1
ATOM 3201 C CA . ARG A 1 406 ? 35.815 25.887 -31.372 1.00 46.19 406 ARG A CA 1
ATOM 3202 C C . ARG A 1 406 ? 35.037 27.128 -31.835 1.00 46.19 406 ARG A C 1
ATOM 3204 O O . ARG A 1 406 ? 35.604 27.918 -32.590 1.00 46.19 406 ARG A O 1
ATOM 3211 N N . PRO A 1 407 ? 33.797 27.345 -31.361 1.00 46.28 407 PRO A N 1
ATOM 3212 C CA . PRO A 1 407 ? 33.661 28.240 -30.207 1.00 46.28 407 PRO A CA 1
ATOM 3213 C C . PRO A 1 407 ? 32.529 27.906 -29.208 1.00 46.28 407 PRO A C 1
ATOM 3215 O O . PRO A 1 407 ? 31.487 27.366 -29.552 1.00 46.28 407 PRO A O 1
ATOM 3218 N N . SER A 1 408 ? 32.818 28.287 -27.961 1.00 45.28 408 SER A N 1
ATOM 3219 C CA . SER A 1 408 ? 31.990 28.943 -26.931 1.00 45.28 408 SER A CA 1
ATOM 3220 C C . SER A 1 408 ? 30.526 28.535 -26.688 1.00 45.28 408 SER A C 1
ATOM 3222 O O . SER A 1 408 ? 29.655 28.670 -27.539 1.00 45.28 408 SER A O 1
ATOM 3224 N N . ALA A 1 409 ? 30.269 28.172 -25.426 1.00 44.56 409 ALA A N 1
ATOM 3225 C CA . ALA A 1 409 ? 28.965 27.916 -24.814 1.00 44.56 409 ALA A CA 1
ATOM 3226 C C . ALA A 1 409 ? 28.001 29.116 -24.853 1.00 44.56 409 ALA A C 1
ATOM 3228 O O . ALA A 1 409 ? 28.443 30.267 -24.806 1.00 44.56 409 ALA A O 1
ATOM 3229 N N . PRO A 1 410 ? 26.686 28.838 -24.779 1.00 45.38 410 PRO A N 1
ATOM 3230 C CA . PRO A 1 410 ? 25.924 29.434 -23.680 1.00 45.38 410 PRO A CA 1
ATOM 3231 C C . PRO A 1 410 ? 24.838 28.527 -23.064 1.00 45.38 410 PRO A C 1
ATOM 3233 O O . PRO A 1 410 ? 24.266 27.665 -23.721 1.00 45.38 410 PRO A O 1
ATOM 3236 N N . GLY A 1 411 ? 24.522 28.825 -21.797 1.00 37.94 411 GLY A N 1
ATOM 3237 C CA . GLY A 1 411 ? 23.146 28.866 -21.284 1.00 37.94 411 GLY A CA 1
ATOM 3238 C C . GLY A 1 411 ? 22.503 27.562 -20.809 1.00 37.94 411 GLY A C 1
ATOM 3239 O O . GLY A 1 411 ? 21.916 26.829 -21.594 1.00 37.94 411 GLY A O 1
ATOM 3240 N N . ARG A 1 412 ? 22.503 27.343 -19.486 1.00 46.97 412 ARG A N 1
ATOM 3241 C CA . ARG A 1 412 ? 21.508 26.499 -18.804 1.00 46.97 412 ARG A CA 1
ATOM 3242 C C . ARG A 1 412 ? 20.140 27.185 -18.866 1.00 46.97 412 ARG A C 1
ATOM 3244 O O . ARG A 1 412 ? 20.024 28.310 -18.390 1.00 46.97 412 ARG A O 1
ATOM 3251 N N . GLY A 1 413 ? 19.135 26.478 -19.369 1.00 34.50 413 GLY A N 1
ATOM 3252 C CA . GLY A 1 413 ? 17.721 26.752 -19.123 1.00 34.50 413 GLY A CA 1
ATOM 3253 C C . GLY A 1 413 ? 17.077 25.479 -18.582 1.00 34.50 413 GLY A C 1
ATOM 3254 O O . GLY A 1 413 ? 17.006 24.479 -19.291 1.00 34.50 413 GLY A O 1
ATOM 3255 N N . GLU A 1 414 ? 16.708 25.501 -17.305 1.00 43.88 414 GLU A N 1
ATOM 3256 C CA . GLU A 1 414 ? 15.863 24.499 -16.658 1.00 43.88 414 GLU A CA 1
ATOM 3257 C C . GLU A 1 414 ? 14.402 24.862 -16.934 1.00 43.88 414 GLU A C 1
ATOM 3259 O O . GLU A 1 414 ? 13.949 25.917 -16.506 1.00 43.88 414 GLU A O 1
ATOM 3264 N N . GLU A 1 415 ? 13.660 23.980 -17.597 1.00 33.84 415 GLU A N 1
ATOM 3265 C CA . GLU A 1 415 ? 12.197 23.948 -17.527 1.00 33.84 415 GLU A CA 1
ATOM 3266 C C . GLU A 1 415 ? 11.777 22.495 -17.295 1.00 33.84 415 GLU A C 1
ATOM 3268 O O . GLU A 1 415 ? 11.690 21.679 -18.212 1.00 33.84 415 GLU A O 1
ATOM 3273 N N . ALA A 1 416 ? 11.583 22.153 -16.021 1.00 31.78 416 ALA A N 1
ATOM 3274 C CA . ALA A 1 416 ? 10.857 20.961 -15.618 1.00 31.78 416 ALA A CA 1
ATOM 3275 C C . ALA A 1 416 ? 9.371 21.331 -15.568 1.00 31.78 416 ALA A C 1
ATOM 3277 O O . ALA A 1 416 ? 8.919 22.009 -14.647 1.00 31.78 416 ALA A O 1
ATOM 3278 N N . THR A 1 417 ? 8.607 20.913 -16.574 1.00 29.77 417 THR A N 1
ATOM 3279 C CA . THR A 1 417 ? 7.148 21.016 -16.555 1.00 29.77 417 THR A CA 1
ATOM 3280 C C . THR A 1 417 ? 6.591 20.039 -15.522 1.00 29.77 417 THR A C 1
ATOM 3282 O O . THR A 1 417 ? 6.631 18.823 -15.709 1.00 29.77 417 THR A O 1
ATOM 3285 N N . SER A 1 418 ? 6.103 20.602 -14.420 1.00 29.56 418 SER A N 1
ATOM 3286 C CA . SER A 1 418 ? 5.308 19.954 -13.379 1.00 29.56 418 SER A CA 1
ATOM 3287 C C . SER A 1 418 ? 3.994 19.434 -13.969 1.00 29.56 418 SER A C 1
ATOM 3289 O O . SER A 1 418 ? 3.099 20.222 -14.262 1.00 29.56 418 SER A O 1
ATOM 3291 N N . ALA A 1 419 ? 3.878 18.115 -14.128 1.00 30.69 419 ALA A N 1
ATOM 3292 C CA . ALA A 1 419 ? 2.598 17.431 -14.275 1.00 30.69 419 ALA A CA 1
ATOM 3293 C C . ALA A 1 419 ? 2.152 16.976 -12.879 1.00 30.69 419 ALA A C 1
ATOM 3295 O O . ALA A 1 419 ? 2.492 15.886 -12.426 1.00 30.69 419 ALA A O 1
ATOM 3296 N N . VAL A 1 420 ? 1.455 17.867 -12.186 1.00 37.16 420 VAL A N 1
ATOM 3297 C CA . VAL A 1 420 ? 0.606 17.549 -11.040 1.00 37.16 420 VAL A CA 1
ATOM 3298 C C . VAL A 1 420 ? -0.792 17.845 -11.545 1.00 37.16 420 VAL A C 1
ATOM 3300 O O . VAL A 1 420 ? -1.037 19.003 -11.843 1.00 37.16 420 VAL A O 1
ATOM 3303 N N . ASP A 1 421 ? -1.614 16.816 -11.752 1.00 36.22 421 ASP A N 1
ATOM 3304 C CA . ASP A 1 421 ? -3.082 16.873 -11.685 1.00 36.22 421 ASP A CA 1
ATOM 3305 C C . ASP A 1 421 ? -3.673 15.452 -11.850 1.00 36.22 421 ASP A C 1
ATOM 3307 O O . ASP A 1 421 ? -3.163 14.633 -12.617 1.00 36.22 421 ASP A O 1
ATOM 3311 N N . ASP A 1 422 ? -4.739 15.194 -11.082 1.00 40.16 422 ASP A N 1
ATOM 3312 C CA . ASP A 1 422 ? -5.615 14.008 -11.000 1.00 40.16 422 ASP A CA 1
ATOM 3313 C C . ASP A 1 422 ? -5.071 12.704 -10.364 1.00 40.16 422 ASP A C 1
ATOM 3315 O O . ASP A 1 422 ? -4.816 11.696 -11.025 1.00 40.16 422 ASP A O 1
ATOM 3319 N N . HIS A 1 423 ? -5.015 12.687 -9.021 1.00 36.41 423 HIS A N 1
ATOM 3320 C CA . HIS A 1 423 ? -4.750 11.500 -8.176 1.00 36.41 423 HIS A CA 1
ATOM 3321 C C . HIS A 1 423 ? -5.907 11.158 -7.202 1.00 36.41 423 HIS A C 1
ATOM 3323 O O . HIS A 1 423 ? -5.710 10.640 -6.100 1.00 36.41 423 HIS A O 1
ATOM 3329 N N . ASP A 1 424 ? -7.139 11.505 -7.591 1.00 51.16 424 ASP A N 1
ATOM 3330 C CA . ASP A 1 424 ? -8.243 11.703 -6.645 1.00 51.16 424 ASP A CA 1
ATOM 3331 C C . ASP A 1 424 ? -9.242 10.546 -6.497 1.00 51.16 424 ASP A C 1
ATOM 3333 O O . ASP A 1 424 ? -10.132 10.632 -5.661 1.00 51.16 424 ASP A O 1
ATOM 3337 N N . ALA A 1 425 ? -9.143 9.436 -7.227 1.00 46.38 425 ALA A N 1
ATOM 3338 C CA . ALA A 1 425 ? -10.309 8.569 -7.414 1.00 46.38 425 ALA A CA 1
ATOM 3339 C C . ALA A 1 425 ? -10.840 7.857 -6.155 1.00 46.38 425 ALA A C 1
ATOM 3341 O O . ALA A 1 425 ? -12.026 7.994 -5.868 1.00 46.38 425 ALA A O 1
ATOM 3342 N N . LEU A 1 426 ? -10.016 7.160 -5.362 1.00 41.19 426 LEU A N 1
ATOM 3343 C CA . LEU A 1 426 ? -10.560 6.344 -4.263 1.00 41.19 426 LEU A CA 1
ATOM 3344 C C . LEU A 1 426 ? -10.972 7.168 -3.034 1.00 41.19 426 LEU A C 1
ATOM 3346 O O . LEU A 1 426 ? -12.003 6.902 -2.412 1.00 41.19 426 LEU A O 1
ATOM 3350 N N . THR A 1 427 ? -10.202 8.202 -2.684 1.00 42.19 427 THR A N 1
ATOM 3351 C CA . THR A 1 427 ? -10.603 9.139 -1.627 1.00 42.19 427 THR A CA 1
ATOM 3352 C C . THR A 1 427 ? -11.837 9.927 -2.077 1.00 42.19 427 THR A C 1
ATOM 3354 O O . THR A 1 427 ? -12.785 10.054 -1.306 1.00 42.19 427 THR A O 1
ATOM 3357 N N . HIS A 1 428 ? -11.901 10.364 -3.343 1.00 45.66 428 HIS A N 1
ATOM 3358 C CA . HIS A 1 428 ? -13.089 10.995 -3.918 1.00 45.66 428 HIS A CA 1
ATOM 3359 C C . HIS A 1 428 ? -14.266 10.023 -4.068 1.00 45.66 428 HIS A C 1
ATOM 3361 O O . HIS A 1 428 ? -15.393 10.494 -4.052 1.00 45.66 428 HIS A O 1
ATOM 3367 N N . HIS A 1 429 ? -14.068 8.702 -4.155 1.00 48.22 429 HIS A N 1
ATOM 3368 C CA . HIS A 1 429 ? -15.145 7.702 -4.174 1.00 48.22 429 HIS A CA 1
ATOM 3369 C C . HIS A 1 429 ? -15.676 7.406 -2.761 1.00 48.22 429 HIS A C 1
ATOM 3371 O O . HIS A 1 429 ? -16.887 7.477 -2.535 1.00 48.22 429 HIS A O 1
ATOM 3377 N N . ILE A 1 430 ? -14.787 7.218 -1.772 1.00 44.91 430 ILE A N 1
ATOM 3378 C CA . ILE A 1 430 ? -15.151 7.160 -0.343 1.00 44.91 430 ILE A CA 1
ATOM 3379 C C . ILE A 1 430 ? -15.852 8.466 0.080 1.00 44.91 430 ILE A C 1
ATOM 3381 O O . ILE A 1 430 ? -16.816 8.415 0.842 1.00 44.91 430 ILE A O 1
ATOM 3385 N N . TYR A 1 431 ? -15.446 9.630 -0.451 1.00 44.81 431 TYR A N 1
ATOM 3386 C CA . TYR A 1 431 ? -16.093 10.924 -0.193 1.00 44.81 431 TYR A CA 1
ATOM 3387 C C . TYR A 1 431 ? -17.331 11.229 -1.057 1.00 44.81 431 TYR A C 1
ATOM 3389 O O . TYR A 1 431 ? -18.254 11.856 -0.533 1.00 44.81 431 TYR A O 1
ATOM 3397 N N . LYS A 1 432 ? -17.423 10.791 -2.324 1.00 44.88 432 LYS A N 1
ATOM 3398 C CA . LYS A 1 432 ? -18.636 10.922 -3.164 1.00 44.88 432 LYS A CA 1
ATOM 3399 C C . LYS A 1 432 ? -19.776 10.117 -2.564 1.00 44.88 432 LYS A C 1
ATOM 3401 O O . LYS A 1 432 ? -20.855 10.683 -2.417 1.00 44.88 432 LYS A O 1
ATOM 3406 N N . ARG A 1 433 ? -19.482 8.914 -2.049 1.00 44.06 433 ARG A N 1
ATOM 3407 C CA . ARG A 1 433 ? -20.418 8.139 -1.225 1.00 44.06 433 ARG A CA 1
ATOM 3408 C C . ARG A 1 433 ? -20.874 8.858 0.045 1.00 44.06 433 ARG A C 1
ATOM 3410 O O . ARG A 1 433 ? -21.795 8.394 0.692 1.00 44.06 433 ARG A O 1
ATOM 3417 N N . ILE A 1 434 ? -20.263 9.970 0.450 1.00 42.59 434 ILE A N 1
ATOM 3418 C CA . ILE A 1 434 ? -20.723 10.754 1.606 1.00 42.59 434 ILE A CA 1
ATOM 3419 C C . ILE A 1 434 ? -21.612 11.936 1.165 1.00 42.59 434 ILE A C 1
ATOM 3421 O O . ILE A 1 434 ? -22.426 12.398 1.961 1.00 42.59 434 ILE A O 1
ATOM 3425 N N . LYS A 1 435 ? -21.513 12.426 -0.083 1.00 36.84 435 LYS A N 1
ATOM 3426 C CA . LYS A 1 435 ? -22.348 13.514 -0.635 1.00 36.84 435 LYS A CA 1
ATOM 3427 C C . LYS A 1 435 ? -22.361 13.492 -2.181 1.00 36.84 435 LYS A C 1
ATOM 3429 O O . LYS A 1 435 ? -21.553 14.191 -2.791 1.00 36.84 435 LYS A O 1
ATOM 3434 N N . LYS A 1 436 ? -23.320 12.803 -2.816 1.00 33.16 436 LYS A N 1
ATOM 3435 C CA . LYS A 1 436 ? -24.031 13.265 -4.035 1.00 33.16 436 LYS A CA 1
ATOM 3436 C C . LYS A 1 436 ? -25.189 12.313 -4.398 1.00 33.16 436 LYS A C 1
ATOM 3438 O O . LYS A 1 436 ? -24.933 11.138 -4.617 1.00 33.16 436 LYS A O 1
ATOM 3443 N N . PRO A 1 437 ? -26.443 12.784 -4.533 1.00 34.62 437 PRO A N 1
ATOM 3444 C CA . PRO A 1 437 ? -27.459 12.010 -5.241 1.00 34.62 437 PRO A CA 1
ATOM 3445 C C . PRO A 1 437 ? -27.029 11.846 -6.705 1.00 34.62 437 PRO A C 1
ATOM 3447 O O . PRO A 1 437 ? -26.542 12.798 -7.324 1.00 34.62 437 PRO A O 1
ATOM 3450 N N . CYS A 1 438 ? -27.175 10.641 -7.255 1.00 34.81 438 CYS A N 1
ATOM 3451 C CA . CYS A 1 438 ? -26.953 10.410 -8.678 1.00 34.81 438 CYS A CA 1
ATOM 3452 C C . CYS A 1 438 ? -27.903 11.310 -9.495 1.00 34.81 438 CYS A C 1
ATOM 3454 O O . CYS A 1 438 ? -29.113 11.303 -9.285 1.00 34.81 438 CYS A O 1
ATOM 3456 N N . ASN A 1 439 ? -27.359 12.105 -10.419 1.00 38.03 439 ASN A N 1
ATOM 3457 C CA . ASN A 1 439 ? -28.143 12.843 -11.416 1.00 38.03 439 ASN A CA 1
ATOM 3458 C C . ASN A 1 439 ? -28.433 11.924 -12.613 1.00 38.03 439 ASN A C 1
ATOM 3460 O O . ASN A 1 439 ? -28.103 12.243 -13.755 1.00 38.03 439 ASN A O 1
ATOM 3464 N N . CYS A 1 440 ? -29.012 10.754 -12.355 1.00 40.28 440 CYS A N 1
ATOM 3465 C CA . CYS A 1 440 ? -29.631 9.988 -13.424 1.00 40.28 440 CYS A CA 1
ATOM 3466 C C . CYS A 1 440 ? -30.969 10.674 -13.752 1.00 40.28 440 CYS A C 1
ATOM 3468 O O . CYS A 1 440 ? -31.745 10.939 -12.829 1.00 40.28 440 CYS A O 1
ATOM 3470 N N . PRO A 1 441 ? -31.255 11.015 -15.022 1.00 35.16 441 PRO A N 1
ATOM 3471 C CA . PRO A 1 441 ? -32.590 11.463 -15.392 1.00 35.16 441 PRO A CA 1
ATOM 3472 C C . PRO A 1 441 ? -33.593 10.359 -15.016 1.00 35.16 441 PRO A C 1
ATOM 3474 O O . PRO A 1 441 ? -33.285 9.185 -15.233 1.00 35.16 441 PRO A O 1
ATOM 3477 N N . PRO A 1 442 ? -34.756 10.697 -14.427 1.00 38.53 442 PRO A N 1
ATOM 3478 C CA . PRO A 1 442 ? -35.750 9.695 -14.082 1.00 38.53 442 PRO A CA 1
ATOM 3479 C C . PRO A 1 442 ? -36.158 8.951 -15.349 1.00 38.53 442 PRO A C 1
ATOM 3481 O O . PRO A 1 442 ? -36.521 9.563 -16.359 1.00 38.53 442 PRO A O 1
ATOM 3484 N N . ASP A 1 443 ? -36.059 7.630 -15.272 1.00 37.38 443 ASP A N 1
ATOM 3485 C CA . ASP A 1 443 ? -36.520 6.723 -16.304 1.00 37.38 443 ASP A CA 1
ATOM 3486 C C . ASP A 1 443 ? -38.017 6.984 -16.506 1.00 37.38 443 ASP A C 1
ATOM 3488 O O . ASP A 1 443 ? -38.816 6.859 -15.573 1.00 37.38 443 ASP A O 1
ATOM 3492 N N . LYS A 1 444 ? -38.400 7.441 -17.702 1.00 38.97 444 LYS A N 1
ATOM 3493 C CA . LYS A 1 444 ? -39.806 7.642 -18.066 1.00 38.97 444 LYS A CA 1
ATOM 3494 C C . LYS A 1 444 ? -40.429 6.272 -18.307 1.00 38.97 444 LYS A C 1
ATOM 3496 O O . LYS A 1 444 ? -40.675 5.886 -19.444 1.00 38.97 444 LYS A O 1
ATOM 3501 N N . THR A 1 445 ? -40.681 5.532 -17.238 1.00 39.00 445 THR A N 1
ATOM 3502 C CA . THR A 1 445 ? -41.639 4.434 -17.279 1.00 39.00 445 THR A CA 1
ATOM 3503 C C . THR A 1 445 ? -43.027 5.047 -17.155 1.00 39.00 445 THR A C 1
ATOM 3505 O O . THR A 1 445 ? -43.450 5.487 -16.088 1.00 39.00 445 THR A O 1
ATOM 3508 N N . GLU A 1 446 ? -43.717 5.137 -18.292 1.00 38.12 446 GLU A N 1
ATOM 3509 C CA . GLU A 1 446 ? -45.161 5.335 -18.339 1.00 38.12 446 GLU A CA 1
ATOM 3510 C C . GLU A 1 446 ? -45.818 4.211 -17.530 1.00 38.12 446 GLU A C 1
ATOM 3512 O O . GLU A 1 446 ? -45.858 3.053 -17.946 1.00 38.12 446 GLU A O 1
ATOM 3517 N N . VAL A 1 447 ? -46.300 4.548 -16.335 1.00 37.06 447 VAL A N 1
ATOM 3518 C CA . VAL A 1 447 ? -47.220 3.694 -15.591 1.00 37.06 447 VAL A CA 1
ATOM 3519 C C . VAL A 1 447 ? -48.553 3.779 -16.323 1.00 37.06 447 VAL A C 1
ATOM 3521 O O . VAL A 1 447 ? -49.277 4.763 -16.204 1.00 37.06 447 VAL A O 1
ATOM 3524 N N . GLY A 1 448 ? -48.833 2.764 -17.137 1.00 33.56 448 GLY A N 1
ATOM 3525 C CA . GLY A 1 448 ? -50.151 2.553 -17.714 1.00 33.56 448 GLY A CA 1
ATOM 3526 C C . GLY A 1 448 ? -51.161 2.265 -16.607 1.00 33.56 448 GLY A C 1
ATOM 3527 O O . GLY A 1 448 ? -50.985 1.333 -15.821 1.00 33.56 448 GLY A O 1
ATOM 3528 N N . ASP A 1 449 ? -52.213 3.078 -16.568 1.00 35.22 449 ASP A N 1
ATOM 3529 C CA . ASP A 1 449 ? -53.402 2.867 -15.753 1.00 35.22 449 ASP A CA 1
ATOM 3530 C C . ASP A 1 449 ? -53.995 1.479 -16.018 1.00 35.22 449 ASP A C 1
ATOM 3532 O O . ASP A 1 449 ? -54.471 1.183 -17.116 1.00 35.22 449 ASP A O 1
ATOM 3536 N N . VAL A 1 450 ? -54.043 0.644 -14.981 1.00 31.56 450 VAL A N 1
ATOM 3537 C CA . VAL A 1 450 ? -54.946 -0.506 -14.938 1.00 31.56 450 VAL A CA 1
ATOM 3538 C C . VAL A 1 450 ? -55.906 -0.292 -13.779 1.00 31.56 450 VAL A C 1
ATOM 3540 O O . VAL A 1 450 ? -55.649 -0.656 -12.634 1.00 31.56 450 VAL A O 1
ATOM 3543 N N . ASN A 1 451 ? -57.039 0.321 -14.114 1.00 35.31 451 ASN A N 1
ATOM 3544 C CA . ASN A 1 451 ? -58.285 0.113 -13.394 1.00 35.31 451 ASN A CA 1
ATOM 3545 C C . ASN A 1 451 ? -58.673 -1.360 -13.515 1.00 35.31 451 ASN A C 1
ATOM 3547 O O . ASN A 1 451 ? -58.613 -1.892 -14.619 1.00 35.31 451 ASN A O 1
ATOM 3551 N N . LEU A 1 452 ? -59.138 -1.965 -12.421 1.00 28.34 452 LEU A N 1
ATOM 3552 C CA . LEU A 1 452 ? -60.355 -2.785 -12.381 1.00 28.34 452 LEU A CA 1
ATOM 3553 C C . LEU A 1 452 ? -60.701 -3.113 -10.914 1.00 28.34 452 LEU A C 1
ATOM 3555 O O . LEU A 1 452 ? -59.990 -3.842 -10.229 1.00 28.34 452 LEU A O 1
ATOM 3559 N N . LEU A 1 453 ? -61.805 -2.513 -10.467 1.00 34.38 453 LEU A N 1
ATOM 3560 C CA . LEU A 1 453 ? -62.652 -2.891 -9.324 1.00 34.38 453 LEU A CA 1
ATOM 3561 C C . LEU A 1 453 ? -63.602 -4.047 -9.732 1.00 34.38 453 LEU A C 1
ATOM 3563 O O . LEU A 1 453 ? -63.670 -4.346 -10.931 1.00 34.38 453 LEU A O 1
ATOM 3567 N N . PRO A 1 454 ? -64.434 -4.608 -8.825 1.00 44.62 454 PRO A N 1
ATOM 3568 C CA . PRO A 1 454 ? -64.581 -4.327 -7.388 1.00 44.62 454 PRO A CA 1
ATOM 3569 C C . PRO A 1 454 ? -64.123 -5.444 -6.444 1.00 44.62 454 PRO A C 1
ATOM 3571 O O . PRO A 1 454 ? -64.277 -6.638 -6.788 1.00 44.62 454 PRO A O 1
#

pLDDT: mean 80.11, std 19.0, range [28.34, 98.06]

Foldseek 3Di:
DPPPQFFAWDFPDDDLQKTKIWTDGPPQLRVFAPDIFIWIWHAFLVGATDIGTPLVLVVDPVSLLVNLLRLLRSLLSLCCVVVVDDPVRSLVLNCLSLLLVLLCPDPFFFQDQQQAPVLLDDDPVVQCCVVVLWPPPVPPDATASFDPLLPGDHLVRLLVQQVVQVVVVVDDPDDRRSSNLSSLLVSLLSSCVPVVSVVVLVVDQLLQLLLLLGGLDHLDVVLVPPVLLVLLVVLVSVVCVVCVPDDPVVVSCCCDPDPNHSLCSSQDDDPPDDGDPSVSSVSSSSVSSSVSQLSSQSSQQSSLVSVQVNDPPHGDPLSVLVSCQQRHQDVLNSGGRCSSVLSNCSSCVVLVVVCSVPNDDPSSSSSSSSSSNRSSSSSNSSVVSVCSVPVPPPPPPPPDDDDDDDDDDDDDDDDDDDPDDDPPPPSVVSVVSRDDDDPDPPDPPPPDDDDDDD

Radius of gyration: 25.83 Å; chains: 1; bounding box: 104×52×71 Å

Secondary structure (DSSP, 8-state):
---PPPSEEEEEEEETTEEEEEEE--HHHHTTS-S-EEEEEEE-TTS-EEEEEGGGTT--HHHHHHHHHHHHHHHHHHHHHHHT--HHHHHHHHTHHHHHHHHHTSTTB------SHHHH--TTHHHHHHTTSS---TTSPPPP-S-GGG----HHHHHHHHHHHHHHTT-SS--HHHHHHHHHHHHHHHHTTSHHHHHHHHHS-HHHHHHHHHBSS---TTTT-HHHHHHHHHHHHHHHHHHTTS-HHHHHHHHH-TTS-HHHHHHSPPSSS----HHHHHHHHHHHHHHHHHHHHHHHHHHHHHHHHH-SSPPPHHHHHHHHHHHS-BGGGTSB-GGGGGGGHHHHHHHHHHHHHH---HHHHHHHHHHHHHHHHHHHHHHHHHHHHSS--------S------------------------HHHHHHHHTTS----PPPP-----------

Sequence (454 aa):
MTSLALGRLIDVAQGDGRRLVEWVPPAPVCSDVPLPCRFSIGKTEDGRRIVVPLSWVENDVEAIILCIKTLYFAGLAICAHRERFSPATLDQWRVMPWLFEWARCSPEHADRGFACLTDLLVLGTKYAVKSGLISEVEDGHTPHVIPPEFGVWDLPGVLAVGKDAAERAGHCLPDAQVQVRYGLIEVARLALRNEKYAKRLCELDLRRIVFEALYADDLDDAIMAQATEHRIVRRLSRWLVRHRRQTTEEFMRLLMAAGASLVAALVRPKKGGGPIDPKLGRQLLIALGWHAYSFLAAGIASLMANFKALISPALTDAEAILFDDFYLPQPHYGGLPFLLLRERSDFLEPVTEQLWNSGPCPELTRLLRASLSLYGRMIRTRRAIDRELHRPKLSRAPSDVAQDRRPSAPGRGEEATSAVDDHDALTHHIYKRIKKPCNCPPDKTEVGDVNLLP